Protein 4DS7 (pdb70)

Sequence (737 aa):
NLTEEQIAEFKEAFALFDKDNSGSISASELATVMRSLGLSPSEAEVADLMNEIDVDGNHAIEFSEFLALMSRQLKCNDSEQELLEAFKVFDKNGDGLISAAELKHVLTSIGEKLTDAEVDEMLREVSDGSGEINIKQFAALLSKLTEEQIAEFKEAFALFDKDNSGSISASELATVMRSLGLSPSEAEVADLMNEIDVDGNHAIEFSEFLALMSRQLKCNDSEQELLEAFKVFDKNGDGLISAAELKHVLTSIGEKLTDAEVDEMLREVSDGSGEINIKQFAALLSLTEEQIAEFKEAFALFDKDNSGSISASELATVMRSLGLSPSEAEVADLMNEIDVDGNHAIEFSEFLALMSRQLKCNDSEQELLEAFKVFDKNGDGLISAAELKHVLTSIGEKLTDAEVDEMLREVSDGSGEINIKQFAALLSKLTEEQIAEFKEAFALFDKDNSGSISASELATVMRSLGLSPSEAEVADLMNEIDVDGNHAIEFSEFLALMSRQLKCNDSEQELLEAFKVFDKNGDGLISAAELKHVLTSIGEKLTDAEVDEMLREVSDGSGEINIKQFAALLSKERRLSFKTVALLVLACVRMKRIAFYRRSDDNRLRILRDRISGRISWRLSFKTVALLVLACVRMKRIAFYRRSDDNRLRILRDRIELSFKTVALLVLACVRMKRIAFYRRSDDNRLRILRDRRLSFKTVALLVLACVRMKRIAFYRRSDDNRLRILRDRISGRISW

Foldseek 3Di:
DDDPVRLVVLVVVQVQLVVVPPQWHALVSVQVVCVVVVNDDDPVRSVVCLVVQPVVPPNTHHSVSSCVVCVVVVVCVVVVVVLVVVQCQLVVVPPQKHALVSVVVVCVVVPHDDPSVVSQVVQVVQDDPDRIAGSVSSVVVVVD/DDPVVLVVLVVVVCCLVPVPPQWHALVSVQVVCVVVVNHADPVNSQVCQVVQDPVPPRTHGSVSSCVVCVVVVVCVVVVVVLVVVVCQQVVVPPQKRALVSQCVVCVVVPHDDDSVRSQVVQCVQCVNDRIDGSVSSVVVVD/DDPVVLVVLVVVQCQLVVVPPQWHALVSVQVVCVVVVNRADPVRSVVCLVVQVVVPPRTHGSVSSCVVCVVVVVCVVVVVVLVVVVCQLVVVPPQKRALVSVVVVCVVVPHDDDPVVSQCVQVVQDDVVSIDGSVSSVVVVVD/DDPVVLVVLVVVQVVLVVVPPQWHALVSVCVVCVVVVNPDDSVRSVVCQVVQPPVPPRTHHSVSSCVVCVVPVVCVVVVVVLVVVVCQLVVVPPQWRALVSQCVVCVVVPHDDDSVVSQVVQCVQVVPDRIDGSVSSVVVVVD/DVPDDPVNVVVVVVVVVVVVVVVVVVVVVVVVVVVVVVVPDPDPPD/DDDPVNVVVVVVVVVVVVVVVVVVVVVVVVVVVVVVVVD/DDPVVVVVVVVVVVVVVVVVVVVVVVVVVVVVVVVD/DDDPVNVVVVVVVVVVVVVVVVVVVVVVVVVCVVVVVDDPDDPD

Radius of gyration: 31.67 Å; Cα contacts (8 Å, |Δi|>4): 832; chains: 8; bounding box: 67×88×112 Å

Secondary structure (P-SEA, 3-state):
cccaaaaaaaaaaaaaacccccccccaaaaaaaaaaacccccaaaaaaaaaaaaccccccccaaaaaaaaaaaaacaaaaaaaaaaaaaaaccccccccaaaaaaaaaaacccccaaaaaaaaaacccccccccaaaaaaaacc/ccaaaaaaaaaaaaaacccccccccaaaaaaaaaaacccccaaaaaaaaaaccccccccccaaaaaaacaaaaaaaaaaaaaaaaaaaaaccccccccaaaaaaaaaaacccccaaaaaaaaaacccccccccaaaaaaaac/ccaaaaaaaaaaaaaaaccccccccaaaaaaaaaaacccccaaaaaaaaaaccccccccccaaaaaaaaaaaaaaaaaaaaaaaaaaaaaccccccccaaaaaaaaaaacccccaaaaaaaaaacccccccccaaaaaaaaac/ccaaaaaaaaaaaaaacccccccccaaaaaaaaaaacccccaaaaaaaaaaccccccccccaaaaaaacaaaaaaaaaaaaaaaaaaaaaccccccccaaaaaaaaaaacccccaaaaaaaaaacccccccccaaaaaaaacc/cccccaaaaaaaaaaaaaaaaaaaaaaaaaaaaaaaaaaccccccc/cccaaaaaaaaaaaaaaaaaaaaaaaaaaaaaaaaaaac/ccaaaaaaaaaaaaaaaaaaaaaaaaaaaaaaaaac/cccaaaaaaaaaaaaaaaaaaaaaaaaaaaaaaaaacccccccc

Structure (mmCIF, N/CA/C/O backbone):
data_4DS7
#
_entry.id   4DS7
#
_cell.length_a   114.670
_cell.length_b   145.444
_cell.length_c   49.837
_cell.angle_alpha   90.000
_cell.angle_beta   90.000
_cell.angle_gamma   90.000
#
_symmetry.space_group_name_H-M   'P 21 21 2'
#
loop_
_entity.id
_entity.type
_entity.pdbx_description
1 polymer Calmodulin
2 polymer 'Spindle pole body component 110'
3 non-polymer 'STRONTIUM ION'
4 non-polymer GLYCEROL
5 non-polymer 'SULFATE ION'
6 water water
#
loop_
_atom_site.group_PDB
_atom_site.id
_atom_site.type_symbol
_atom_site.label_atom_id
_atom_site.label_alt_id
_atom_site.label_comp_id
_atom_site.label_asym_id
_atom_site.label_entity_id
_atom_site.label_seq_id
_atom_site.pdbx_PDB_ins_code
_atom_site.Cartn_x
_atom_site.Cartn_y
_atom_site.Cartn_z
_atom_site.occupancy
_atom_site.B_iso_or_equiv
_atom_site.auth_seq_id
_atom_site.auth_comp_id
_atom_site.auth_asym_id
_atom_site.auth_atom_id
_atom_site.pdbx_PDB_model_num
ATOM 1 N N . ASN A 1 4 ? 8.065 71.341 31.602 1.00 90.79 4 ASN A N 1
ATOM 2 C CA . ASN A 1 4 ? 7.390 70.168 30.967 1.00 89.47 4 ASN A CA 1
ATOM 3 C C . ASN A 1 4 ? 7.986 68.835 31.412 1.00 87.16 4 ASN A C 1
ATOM 4 O O . ASN A 1 4 ? 7.266 67.842 31.567 1.00 87.68 4 ASN A O 1
ATOM 9 N N . LEU A 1 5 ? 9.302 68.825 31.614 1.00 83.63 5 LEU A N 1
ATOM 10 C CA . LEU A 1 5 ? 10.043 67.593 31.861 1.00 79.56 5 LEU A CA 1
ATOM 11 C C . LEU A 1 5 ? 10.677 67.589 33.247 1.00 77.50 5 LEU A C 1
ATOM 12 O O . LEU A 1 5 ? 11.254 68.590 33.679 1.00 77.74 5 LEU A O 1
ATOM 17 N N . THR A 1 6 ? 10.561 66.459 33.938 1.00 75.00 6 THR A N 1
ATOM 18 C CA . THR A 1 6 ? 11.171 66.297 35.256 1.00 75.32 6 THR A CA 1
ATOM 19 C C . THR A 1 6 ? 12.688 66.083 35.169 1.00 72.13 6 THR A C 1
ATOM 20 O O . THR A 1 6 ? 13.226 65.783 34.099 1.00 68.84 6 THR A O 1
ATOM 24 N N . GLU A 1 7 ? 13.363 66.255 36.304 1.00 72.81 7 GLU A N 1
ATOM 25 C CA . GLU A 1 7 ? 14.792 65.982 36.431 1.00 72.51 7 GLU A CA 1
ATOM 26 C C . GLU A 1 7 ? 15.123 64.551 35.998 1.00 69.94 7 GLU A C 1
ATOM 27 O O . GLU A 1 7 ? 16.171 64.307 35.392 1.00 67.89 7 GLU A O 1
ATOM 33 N N . GLU A 1 8 ? 14.219 63.620 36.296 1.00 68.47 8 GLU A N 1
ATOM 34 C CA . GLU A 1 8 ? 14.404 62.220 35.925 1.00 66.28 8 GLU A CA 1
ATOM 35 C C . GLU A 1 8 ? 14.208 61.977 34.428 1.00 60.86 8 GLU A C 1
ATOM 36 O O . GLU A 1 8 ? 14.930 61.180 33.835 1.00 60.83 8 GLU A O 1
ATOM 42 N N . GLN A 1 9 ? 13.235 62.661 33.827 1.00 56.58 9 GLN A N 1
ATOM 43 C CA . GLN A 1 9 ? 12.996 62.568 32.392 1.00 52.49 9 GLN A CA 1
ATOM 44 C C . GLN A 1 9 ? 14.183 63.079 31.580 1.00 48.66 9 GLN A C 1
ATOM 45 O O . GLN A 1 9 ? 14.539 62.473 30.575 1.00 46.66 9 GLN A O 1
ATOM 51 N N . ILE A 1 10 ? 14.777 64.190 32.025 1.00 47.04 10 ILE A N 1
ATOM 52 C CA . ILE A 1 10 ? 15.961 64.769 31.390 1.00 44.99 10 ILE A CA 1
ATOM 53 C C . ILE A 1 10 ? 17.117 63.788 31.489 1.00 41.66 10 ILE A C 1
ATOM 54 O O . ILE A 1 10 ? 17.805 63.520 30.492 1.00 39.35 10 ILE A O 1
ATOM 59 N N . ALA A 1 11 ? 17.327 63.264 32.698 1.00 40.66 11 ALA A N 1
ATOM 60 C CA . ALA A 1 11 ? 18.395 62.299 32.958 1.00 42.19 11 ALA A CA 1
ATOM 61 C C . ALA A 1 11 ? 18.289 61.093 32.029 1.00 39.99 11 ALA A C 1
ATOM 62 O O . ALA A 1 11 ? 19.282 60.685 31.420 1.00 40.26 11 ALA A O 1
ATOM 64 N N . GLU A 1 12 ? 17.078 60.549 31.909 1.00 37.03 12 GLU A N 1
ATOM 65 C CA . GLU A 1 12 ? 16.842 59.376 31.080 1.00 37.81 12 GLU A CA 1
ATOM 66 C C . GLU A 1 12 ? 17.100 59.636 29.598 1.00 32.51 12 GLU A C 1
ATOM 67 O O . GLU A 1 12 ? 17.687 58.797 28.933 1.00 30.10 12 GLU A O 1
ATOM 73 N N . PHE A 1 13 ? 16.670 60.788 29.090 1.00 31.22 13 PHE A N 1
ATOM 74 C CA . PHE A 1 13 ? 16.985 61.156 27.706 1.00 31.35 13 PHE A CA 1
ATOM 75 C C . PHE A 1 13 ? 18.472 61.387 27.481 1.00 29.75 13 PHE A C 1
ATOM 76 O O . PHE A 1 13 ? 18.995 61.048 26.413 1.00 28.51 13 PHE A O 1
ATOM 84 N N . LYS A 1 14 ? 19.147 61.960 28.482 1.00 30.31 14 LYS A N 1
ATOM 85 C CA . LYS A 1 14 ? 20.605 62.180 28.422 1.00 32.57 14 LYS A CA 1
ATOM 86 C C . LYS A 1 14 ? 21.391 60.881 28.249 1.00 28.66 14 LYS A C 1
ATOM 87 O O . LYS A 1 14 ? 22.413 60.844 27.568 1.00 27.63 14 LYS A O 1
ATOM 93 N N . GLU A 1 15 ? 20.929 59.825 28.903 1.00 28.00 15 GLU A N 1
ATOM 94 C CA . GLU A 1 15 ? 21.569 58.528 28.792 1.00 27.73 15 GLU A CA 1
ATOM 95 C C . GLU A 1 15 ? 21.427 58.010 27.360 1.00 25.55 15 GLU A C 1
ATOM 96 O O . GLU A 1 15 ? 22.393 57.487 26.789 1.00 23.96 15 GLU A O 1
ATOM 102 N N . ALA A 1 16 ? 20.227 58.168 26.791 1.00 24.87 16 ALA A N 1
ATOM 103 C CA . ALA A 1 16 ? 19.953 57.735 25.407 1.00 25.60 16 ALA A CA 1
ATOM 104 C C . ALA A 1 16 ? 20.814 58.518 24.419 1.00 23.47 16 ALA A C 1
ATOM 105 O O . ALA A 1 16 ? 21.475 57.934 23.561 1.00 23.49 16 ALA A O 1
ATOM 107 N N . PHE A 1 17 ? 20.820 59.837 24.586 1.00 23.58 17 PHE A N 1
ATOM 108 C CA . PHE A 1 17 ? 21.652 60.755 23.800 1.00 23.53 17 PHE A CA 1
ATOM 109 C C . PHE A 1 17 ? 23.136 60.364 23.846 1.00 25.11 17 PHE A C 1
ATOM 110 O O . PHE A 1 17 ? 23.815 60.323 22.801 1.00 22.95 17 PHE A O 1
ATOM 118 N N . ALA A 1 18 ? 23.627 60.087 25.059 1.00 23.89 18 ALA A N 1
ATOM 119 C CA . ALA A 1 18 ? 25.006 59.638 25.263 1.00 24.86 18 ALA A CA 1
ATOM 120 C C . ALA A 1 18 ? 25.382 58.385 24.465 1.00 23.35 18 ALA A C 1
ATOM 121 O O . ALA A 1 18 ? 26.527 58.253 24.061 1.00 24.94 18 ALA A O 1
ATOM 123 N N . LEU A 1 19 ? 24.434 57.482 24.226 1.00 23.26 19 LEU A N 1
ATOM 124 C CA . LEU A 1 19 ? 24.700 56.290 23.389 1.00 24.69 19 LEU A CA 1
ATOM 125 C C . LEU A 1 19 ? 24.972 56.599 21.904 1.00 26.70 19 LEU A C 1
ATOM 126 O O . LEU A 1 19 ? 25.706 55.868 21.255 1.00 28.06 19 LEU A O 1
ATOM 131 N N . PHE A 1 20 ? 24.368 57.661 21.369 1.00 24.55 20 PHE A N 1
ATOM 132 C CA . PHE A 1 20 ? 24.681 58.117 20.003 1.00 25.32 20 PHE A CA 1
ATOM 133 C C . PHE A 1 20 ? 26.058 58.776 19.949 1.00 24.53 20 PHE A C 1
ATOM 134 O O . PHE A 1 20 ? 26.776 58.655 18.962 1.00 24.74 20 PHE A O 1
ATOM 142 N N . ASP A 1 21 ? 26.400 59.486 21.020 1.00 23.55 21 ASP A N 1
ATOM 143 C CA . ASP A 1 21 ? 27.604 60.321 21.099 1.00 27.61 21 ASP A CA 1
ATOM 144 C C . ASP A 1 21 ? 28.827 59.461 21.451 1.00 30.67 21 ASP A C 1
ATOM 145 O O . ASP A 1 21 ? 29.306 59.480 22.584 1.00 27.61 21 ASP A O 1
ATOM 150 N N . LYS A 1 22 ? 29.326 58.724 20.454 1.00 32.61 22 LYS A N 1
ATOM 151 C CA . LYS A 1 22 ? 30.412 57.742 20.627 1.00 34.42 22 LYS A CA 1
ATOM 152 C C . LYS A 1 22 ? 31.753 58.305 21.091 1.00 34.42 22 LYS A C 1
ATOM 153 O O . LYS A 1 22 ? 32.490 57.625 21.808 1.00 36.10 22 LYS A O 1
ATOM 159 N N . ASP A 1 23 ? 32.082 59.529 20.682 1.00 30.81 23 ASP A N 1
ATOM 160 C CA . ASP A 1 23 ? 33.330 60.139 21.130 1.00 28.92 23 ASP A CA 1
ATOM 161 C C . ASP A 1 23 ? 33.155 61.081 22.339 1.00 28.37 23 ASP A C 1
ATOM 162 O O . ASP A 1 23 ? 34.083 61.785 22.716 1.00 28.57 23 ASP A O 1
ATOM 167 N N . ASN A 1 24 ? 31.964 61.088 22.934 1.00 31.18 24 ASN A N 1
ATOM 168 C CA . ASN A 1 24 ? 31.675 61.920 24.117 1.00 33.04 24 ASN A CA 1
ATOM 169 C C . ASN A 1 24 ? 31.980 63.418 23.905 1.00 32.50 24 ASN A C 1
ATOM 170 O O . ASN A 1 24 ? 32.489 64.083 24.811 1.00 33.69 24 ASN A O 1
ATOM 175 N N . SER A 1 25 ? 31.674 63.946 22.717 1.00 27.40 25 SER A N 1
ATOM 176 C CA . SER A 1 25 ? 31.930 65.353 22.426 1.00 28.77 25 SER A CA 1
ATOM 177 C C . SER A 1 25 ? 30.785 66.268 22.888 1.00 30.41 25 SER A C 1
ATOM 178 O O . SER A 1 25 ? 30.935 67.487 22.878 1.00 33.12 25 SER A O 1
ATOM 181 N N . GLY A 1 26 ? 29.646 65.688 23.271 1.00 27.61 26 GLY A N 1
ATOM 182 C CA . GLY A 1 26 ? 28.488 66.488 23.692 1.00 29.02 26 GLY A CA 1
ATOM 183 C C . GLY A 1 26 ? 27.485 66.756 22.580 1.00 29.64 26 GLY A C 1
ATOM 184 O O . GLY A 1 26 ? 26.506 67.479 22.776 1.00 30.11 26 GLY A O 1
ATOM 185 N N . SER A 1 27 ? 27.717 66.169 21.410 1.00 26.62 27 SER A N 1
ATOM 186 C CA . SER A 1 27 ? 26.780 66.296 20.296 1.00 25.50 27 SER A CA 1
ATOM 187 C C . SER A 1 27 ? 26.783 65.033 19.416 1.00 22.24 27 SER A C 1
ATOM 188 O O . SER A 1 27 ? 27.667 64.189 19.547 1.00 21.70 27 SER A O 1
ATOM 191 N N . ILE A 1 28 ? 25.781 64.897 18.554 1.00 21.59 28 ILE A N 1
ATOM 192 C CA . ILE A 1 28 ? 25.689 63.758 17.639 1.00 20.40 28 ILE A CA 1
ATOM 193 C C . ILE A 1 28 ? 26.027 64.210 16.205 1.00 21.31 28 ILE A C 1
ATOM 194 O O . ILE A 1 28 ? 25.312 65.026 15.621 1.00 21.47 28 ILE A O 1
ATOM 199 N N . SER A 1 29 ? 27.113 63.676 15.651 1.00 19.51 29 SER A N 1
ATOM 200 C CA . SER A 1 29 ? 27.538 64.010 14.285 1.00 22.32 29 SER A CA 1
ATOM 201 C C . SER A 1 29 ? 26.738 63.191 13.267 1.00 19.24 29 SER A C 1
ATOM 202 O O . SER A 1 29 ? 26.032 62.249 13.636 1.00 18.10 29 SER A O 1
ATOM 205 N N . ALA A 1 30 ? 26.844 63.561 11.993 1.00 18.87 30 ALA A N 1
ATOM 206 C CA . ALA A 1 30 ? 26.163 62.825 10.924 1.00 20.84 30 ALA A CA 1
ATOM 207 C C . ALA A 1 30 ? 26.671 61.380 10.856 1.00 19.12 30 ALA A C 1
ATOM 208 O O . ALA A 1 30 ? 25.892 60.456 10.613 1.00 20.05 30 ALA A O 1
ATOM 210 N N . SER A 1 31 ? 27.969 61.184 11.086 1.00 19.04 31 SER A N 1
ATOM 211 C CA . SER A 1 31 ? 28.527 59.822 11.094 1.00 20.42 31 SER A CA 1
ATOM 212 C C . SER A 1 31 ? 28.035 58.991 12.273 1.00 20.64 31 SER A C 1
ATOM 213 O O . SER A 1 31 ? 27.762 57.803 12.119 1.00 21.33 31 SER A O 1
ATOM 216 N N . GLU A 1 32 ? 27.913 59.605 13.447 1.00 19.93 32 GLU A N 1
ATOM 217 C CA . GLU A 1 32 ? 27.312 58.908 14.601 1.00 20.47 32 GLU A CA 1
ATOM 218 C C . GLU A 1 32 ? 25.854 58.535 14.348 1.00 20.03 32 GLU A C 1
ATOM 219 O O . GLU A 1 32 ? 25.424 57.440 14.688 1.00 20.01 32 GLU A O 1
ATOM 225 N N . LEU A 1 33 ? 25.100 59.458 13.758 1.00 18.35 33 LEU A N 1
ATOM 226 C CA . LEU A 1 33 ? 23.690 59.213 13.461 1.00 19.57 33 LEU A CA 1
ATOM 227 C C . LEU A 1 33 ? 23.537 58.061 12.465 1.00 21.16 33 LEU A C 1
ATOM 228 O O . LEU A 1 33 ? 22.795 57.097 12.713 1.00 19.66 33 LEU A O 1
ATOM 233 N N . ALA A 1 34 ? 24.239 58.172 11.343 1.00 20.42 34 ALA A N 1
ATOM 234 C CA . ALA A 1 34 ? 24.184 57.149 10.295 1.00 20.95 34 ALA A CA 1
ATOM 235 C C . ALA A 1 34 ? 24.585 55.768 10.820 1.00 21.77 34 ALA A C 1
ATOM 236 O O . ALA A 1 34 ? 23.934 54.774 10.502 1.00 21.75 34 ALA A O 1
ATOM 238 N N . THR A 1 35 ? 25.655 55.710 11.614 1.00 20.69 35 THR A N 1
ATOM 239 C CA . THR A 1 35 ? 26.138 54.437 12.161 1.00 25.31 35 THR A CA 1
ATOM 240 C C . THR A 1 35 ? 25.106 53.711 13.039 1.00 21.90 35 THR A C 1
ATOM 241 O O . THR A 1 35 ? 24.844 52.520 12.840 1.00 20.64 35 THR A O 1
ATOM 245 N N . VAL A 1 36 ? 24.527 54.422 14.003 1.00 20.69 36 VAL A N 1
ATOM 246 C CA . VAL A 1 36 ? 23.527 53.813 14.881 1.00 22.64 36 VAL A CA 1
ATOM 247 C C . VAL A 1 36 ? 22.297 53.384 14.081 1.00 22.35 36 VAL A C 1
ATOM 248 O O . VAL A 1 36 ? 21.805 52.273 14.251 1.00 22.91 36 VAL A O 1
ATOM 252 N N . MET A 1 37 ? 21.787 54.263 13.216 1.00 19.68 37 MET A N 1
ATOM 253 C CA . MET A 1 37 ? 20.601 53.915 12.444 1.00 20.45 37 MET A CA 1
ATOM 254 C C . MET A 1 37 ? 20.835 52.674 11.566 1.00 23.73 37 MET A C 1
ATOM 255 O O . MET A 1 37 ? 19.984 51.780 11.504 1.00 23.92 37 MET A O 1
ATOM 260 N N . ARG A 1 38 ? 21.990 52.619 10.908 1.00 21.57 38 ARG A N 1
ATOM 261 C CA . ARG A 1 38 ? 22.336 51.465 10.084 1.00 25.77 38 ARG A CA 1
ATOM 262 C C . ARG A 1 38 ? 22.505 50.175 10.901 1.00 23.68 38 ARG A C 1
ATOM 263 O O . ARG A 1 38 ? 22.053 49.120 10.478 1.00 26.00 38 ARG A O 1
ATOM 271 N N . SER A 1 39 ? 23.131 50.264 12.071 1.00 22.88 39 SER A N 1
ATOM 272 C CA . SER A 1 39 ? 23.327 49.078 12.916 1.00 27.98 39 SER A CA 1
ATOM 273 C C . SER A 1 39 ? 21.993 48.486 13.423 1.00 29.40 39 SER A C 1
ATOM 274 O O . SER A 1 39 ? 21.922 47.316 13.803 1.00 30.83 39 SER A O 1
ATOM 277 N N . LEU A 1 40 ? 20.943 49.301 13.403 1.00 27.64 40 LEU A N 1
ATOM 278 C CA . LEU A 1 40 ? 19.609 48.865 13.780 1.00 27.95 40 LEU A CA 1
ATOM 279 C C . LEU A 1 40 ? 18.765 48.422 12.589 1.00 28.45 40 LEU A C 1
ATOM 280 O O . LEU A 1 40 ? 17.584 48.148 12.748 1.00 28.44 40 LEU A O 1
ATOM 285 N N . GLY A 1 41 ? 19.370 48.370 11.402 1.00 28.66 41 GLY A N 1
ATOM 286 C CA . GLY A 1 41 ? 18.683 47.896 10.201 1.00 30.77 41 GLY A CA 1
ATOM 287 C C . GLY A 1 41 ? 17.741 48.920 9.597 1.00 30.68 41 GLY A C 1
ATOM 288 O O . GLY A 1 41 ? 16.794 48.567 8.905 1.00 30.39 41 GLY A O 1
ATOM 289 N N . LEU A 1 42 ? 17.980 50.199 9.855 1.00 27.67 42 LEU A N 1
ATOM 290 C CA . LEU A 1 42 ? 17.060 51.203 9.327 1.00 30.23 42 LEU A CA 1
ATOM 291 C C . LEU A 1 42 ? 17.518 51.767 7.973 1.00 33.32 42 LEU A C 1
ATOM 292 O O . LEU A 1 42 ? 16.755 52.455 7.282 1.00 36.38 42 LEU A O 1
ATOM 297 N N . SER A 1 43 ? 18.754 51.441 7.598 1.00 34.16 43 SER A N 1
ATOM 298 C CA . SER A 1 43 ? 19.364 51.846 6.317 1.00 36.78 43 SER A CA 1
ATOM 299 C C . SER A 1 43 ? 18.938 53.232 5.805 1.00 35.14 43 SER A C 1
ATOM 300 O O . SER A 1 43 ? 18.259 53.336 4.793 1.00 36.94 43 SER A O 1
ATOM 303 N N . PRO A 1 44 ? 19.340 54.305 6.508 1.00 34.52 44 PRO A N 1
ATOM 304 C CA . PRO A 1 44 ? 19.040 55.617 5.952 1.00 35.43 44 PRO A CA 1
ATOM 305 C C . PRO A 1 44 ? 19.994 55.902 4.793 1.00 30.70 44 PRO A C 1
ATOM 306 O O . PRO A 1 44 ? 21.158 55.521 4.866 1.00 29.16 44 PRO A O 1
ATOM 310 N N . SER A 1 45 ? 19.501 56.522 3.725 1.00 28.65 45 SER A N 1
ATOM 311 C CA . SER A 1 45 ? 20.376 56.972 2.640 1.00 30.05 45 SER A CA 1
ATOM 312 C C . SER A 1 45 ? 21.186 58.188 3.108 1.00 27.84 45 SER A C 1
ATOM 313 O O . SER A 1 45 ? 20.880 58.780 4.143 1.00 25.19 45 SER A O 1
ATOM 316 N N . GLU A 1 46 ? 22.215 58.564 2.352 1.00 27.55 46 GLU A N 1
ATOM 317 C CA . GLU A 1 46 ? 22.944 59.794 2.664 1.00 27.33 46 GLU A CA 1
ATOM 318 C C . GLU A 1 46 ? 22.044 61.041 2.640 1.00 24.93 46 GLU A C 1
ATOM 319 O O . GLU A 1 46 ? 22.158 61.892 3.518 1.00 22.57 46 GLU A O 1
ATOM 325 N N . ALA A 1 47 ? 21.160 61.147 1.646 1.00 24.46 47 ALA A N 1
ATOM 326 C CA . ALA A 1 47 ? 20.267 62.302 1.539 1.00 28.90 47 ALA A CA 1
ATOM 327 C C . ALA A 1 47 ? 19.361 62.419 2.770 1.00 27.09 47 ALA A C 1
ATOM 328 O O . ALA A 1 47 ? 19.132 63.516 3.276 1.00 26.63 47 ALA A O 1
ATOM 330 N N . GLU A 1 48 ? 18.885 61.277 3.255 1.00 26.07 48 GLU A N 1
ATOM 331 C CA . GLU A 1 48 ? 18.083 61.199 4.475 1.00 27.37 48 GLU A CA 1
ATOM 332 C C . GLU A 1 48 ? 18.862 61.677 5.715 1.00 26.63 48 GLU A C 1
ATOM 333 O O . GLU A 1 48 ? 18.358 62.479 6.492 1.00 26.20 48 GLU A O 1
ATOM 339 N N . VAL A 1 49 ? 20.095 61.200 5.881 1.00 24.52 49 VAL A N 1
ATOM 340 C CA . VAL A 1 49 ? 20.956 61.672 6.969 1.00 23.67 49 VAL A CA 1
ATOM 341 C C . VAL A 1 49 ? 21.231 63.177 6.852 1.00 22.23 49 VAL A C 1
ATOM 342 O O . VAL A 1 49 ? 21.073 63.910 7.821 1.00 21.98 49 VAL A O 1
ATOM 346 N N . ALA A 1 50 ? 21.625 63.633 5.666 1.00 21.33 50 ALA A N 1
ATOM 347 C CA . ALA A 1 50 ? 21.850 65.059 5.430 1.00 23.90 50 ALA A CA 1
ATOM 348 C C . ALA A 1 50 ? 20.609 65.882 5.798 1.00 25.82 50 ALA A C 1
ATOM 349 O O . ALA A 1 50 ? 20.711 66.924 6.449 1.00 27.11 50 ALA A O 1
ATOM 351 N N . ASP A 1 51 ? 19.436 65.397 5.415 1.00 26.34 51 ASP A N 1
ATOM 352 C CA . ASP A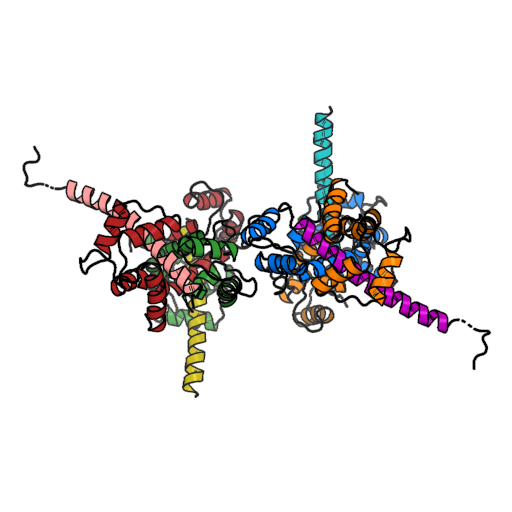 1 51 ? 18.203 66.110 5.736 1.00 28.26 51 ASP A CA 1
ATOM 353 C C . ASP A 1 51 ? 17.929 66.161 7.245 1.00 26.83 51 ASP A C 1
ATOM 354 O O . ASP A 1 51 ? 17.560 67.215 7.779 1.00 26.05 51 ASP A O 1
ATOM 359 N N . LEU A 1 52 ? 18.112 65.028 7.922 1.00 23.78 52 LEU A N 1
ATOM 360 C CA . LEU A 1 52 ? 17.939 64.965 9.378 1.00 24.75 52 LEU A CA 1
ATOM 361 C C . LEU A 1 52 ? 18.840 65.940 10.123 1.00 24.20 52 LEU A C 1
ATOM 362 O O . LEU A 1 52 ? 18.379 66.623 11.042 1.00 22.66 52 LEU A O 1
ATOM 367 N N . MET A 1 53 ? 20.117 65.999 9.740 1.00 25.06 53 MET A N 1
ATOM 368 C CA . MET A 1 53 ? 21.063 66.943 10.364 1.00 27.00 53 MET A CA 1
ATOM 369 C C . MET A 1 53 ? 20.619 68.397 10.181 1.00 28.17 53 MET A C 1
ATOM 370 O O . MET A 1 53 ? 20.716 69.200 11.107 1.00 28.38 53 MET A O 1
ATOM 375 N N . ASN A 1 54 ? 20.140 68.724 8.985 1.00 30.27 54 ASN A N 1
ATOM 376 C CA . ASN A 1 54 ? 19.600 70.053 8.695 1.00 34.48 54 ASN A CA 1
ATOM 377 C C . ASN A 1 54 ? 18.360 70.400 9.532 1.00 32.96 54 ASN A C 1
ATOM 378 O O . ASN A 1 54 ? 18.274 71.477 10.112 1.00 34.33 54 ASN A O 1
ATOM 383 N N . GLU A 1 55 ? 17.422 69.467 9.601 1.00 32.62 55 GLU A N 1
ATOM 384 C CA . GLU A 1 55 ? 16.164 69.653 10.319 1.00 35.23 55 GLU A CA 1
ATOM 385 C C . GLU A 1 55 ? 16.305 69.641 11.849 1.00 34.91 55 GLU A C 1
ATOM 386 O O . GLU A 1 55 ? 15.670 70.437 12.537 1.00 36.40 55 GLU A O 1
ATOM 392 N N . ILE A 1 56 ? 17.131 68.743 12.377 1.00 29.63 56 ILE A N 1
ATOM 393 C CA . ILE A 1 56 ? 17.240 68.595 13.820 1.00 29.18 56 ILE A CA 1
ATOM 394 C C . ILE A 1 56 ? 18.242 69.582 14.410 1.00 29.45 56 ILE A C 1
ATOM 395 O O . ILE A 1 56 ? 17.958 70.202 15.438 1.00 26.95 56 ILE A O 1
ATOM 400 N N . ASP A 1 57 ? 19.401 69.744 13.769 1.00 26.93 57 ASP A N 1
ATOM 401 C CA . ASP A 1 57 ? 20.368 70.698 14.282 1.00 30.00 57 ASP A CA 1
ATOM 402 C C . ASP A 1 57 ? 20.128 72.080 13.695 1.00 31.09 57 ASP A C 1
ATOM 403 O O . ASP A 1 57 ? 20.857 72.530 12.812 1.00 30.40 57 ASP A O 1
ATOM 408 N N . VAL A 1 58 ? 19.098 72.759 14.200 1.00 31.15 58 VAL A N 1
ATOM 409 C CA . VAL A 1 58 ? 18.816 74.118 13.746 1.00 33.40 58 VAL A CA 1
ATOM 410 C C . VAL A 1 58 ? 19.912 75.085 14.153 1.00 33.22 58 VAL A C 1
ATOM 411 O O . VAL A 1 58 ? 19.959 76.185 13.628 1.00 34.36 58 VAL A O 1
ATOM 415 N N . ASP A 1 59 ? 20.790 74.677 15.079 1.00 33.41 59 ASP A N 1
ATOM 416 C CA . ASP A 1 59 ? 21.960 75.500 15.446 1.00 35.58 59 ASP A CA 1
ATOM 417 C C . ASP A 1 59 ? 22.886 75.699 14.244 1.00 36.51 59 ASP A C 1
ATOM 418 O O . ASP A 1 59 ? 23.647 76.665 14.196 1.00 35.34 59 ASP A O 1
ATOM 423 N N . GLY A 1 60 ? 22.825 74.771 13.287 1.00 37.21 60 GLY A N 1
ATOM 424 C CA . GLY A 1 60 ? 23.557 74.897 12.021 1.00 38.16 60 GLY A CA 1
ATOM 425 C C . GLY A 1 60 ? 24.979 74.368 12.023 1.00 40.05 60 GLY A C 1
ATOM 426 O O . GLY A 1 60 ? 25.753 74.656 11.106 1.00 41.17 60 GLY A O 1
ATOM 427 N N . ASN A 1 61 ? 25.328 73.589 13.043 1.00 40.12 61 ASN A N 1
ATOM 428 C CA . ASN A 1 61 ? 26.685 73.048 13.176 1.00 40.63 61 ASN A CA 1
ATOM 429 C C . ASN A 1 61 ? 26.865 71.620 12.675 1.00 38.18 61 ASN A C 1
ATOM 430 O O . ASN A 1 61 ? 27.914 71.025 12.901 1.00 41.22 61 ASN A O 1
ATOM 435 N N . HIS A 1 62 ? 25.851 71.063 12.019 1.00 39.01 62 HIS A N 1
ATOM 436 C CA . HIS A 1 62 ? 25.857 69.634 11.655 1.00 41.63 62 HIS A CA 1
ATOM 437 C C . HIS A 1 62 ? 26.249 68.744 12.847 1.00 40.17 62 HIS A C 1
ATOM 438 O O . HIS A 1 62 ? 27.023 67.780 12.709 1.00 38.85 62 HIS A O 1
ATOM 445 N N . ALA A 1 63 ? 25.710 69.086 14.014 1.00 36.92 63 ALA A N 1
ATOM 446 C CA . ALA A 1 63 ? 25.921 68.314 15.225 1.00 34.54 63 ALA A CA 1
ATOM 447 C C . ALA A 1 63 ? 24.722 68.505 16.147 1.00 30.62 63 ALA A C 1
ATOM 448 O O . ALA A 1 63 ? 24.487 69.598 16.656 1.00 30.41 63 ALA A O 1
ATOM 450 N N . ILE A 1 64 ? 23.961 67.436 16.350 1.00 28.24 64 ILE A N 1
ATOM 451 C CA . ILE A 1 64 ? 22.757 67.500 17.176 1.00 26.43 64 ILE A CA 1
ATOM 452 C C . ILE A 1 64 ? 23.143 67.648 18.632 1.00 24.56 64 ILE A C 1
ATOM 453 O O . ILE A 1 64 ? 23.826 66.780 19.187 1.00 23.57 64 ILE A O 1
ATOM 458 N N . GLU A 1 65 ? 22.722 68.760 19.236 1.00 24.13 65 GLU A N 1
ATOM 459 C CA . GLU A 1 65 ? 22.924 68.999 20.661 1.00 25.22 65 GLU A CA 1
ATOM 460 C C . GLU A 1 65 ? 21.818 68.346 21.497 1.00 21.87 65 GLU A C 1
ATOM 461 O O . GLU A 1 65 ? 20.766 67.980 20.977 1.00 20.93 65 GLU A O 1
ATOM 467 N N . PHE A 1 66 ? 22.049 68.227 22.801 1.00 23.38 66 PHE A N 1
ATOM 468 C CA . PHE A 1 66 ? 21.067 67.601 23.695 1.00 26.43 66 PHE A CA 1
ATOM 469 C C . PHE A 1 66 ? 19.684 68.268 23.697 1.00 26.22 66 PHE A C 1
ATOM 470 O O . PHE A 1 66 ? 18.661 67.575 23.660 1.00 24.16 66 PHE A O 1
ATOM 478 N N . SER A 1 67 ? 19.647 69.598 23.712 1.00 25.35 67 SER A N 1
ATOM 479 C CA . SER A 1 67 ? 18.356 70.323 23.662 1.00 26.48 67 SER A CA 1
ATOM 480 C C . SER A 1 67 ? 17.527 69.995 22.409 1.00 25.47 67 SER A C 1
ATOM 481 O O . SER A 1 67 ? 16.295 69.923 22.476 1.00 25.98 67 SER A O 1
ATOM 484 N N . GLU A 1 68 ? 18.209 69.789 21.283 1.00 22.86 68 GLU A N 1
ATOM 485 C CA . GLU A 1 68 ? 17.555 69.444 20.005 1.00 23.65 68 GLU A CA 1
ATOM 486 C C . GLU A 1 68 ? 17.079 67.986 20.004 1.00 24.29 68 GLU A C 1
ATOM 487 O O . GLU A 1 68 ? 16.009 67.675 19.482 1.00 26.25 68 GLU A O 1
ATOM 493 N N . PHE A 1 69 ? 17.879 67.102 20.600 1.00 23.25 69 PHE A N 1
ATOM 494 C CA . PHE A 1 69 ? 17.474 65.724 20.838 1.00 21.23 69 PHE A CA 1
ATOM 495 C C . PHE A 1 69 ? 16.196 65.657 21.703 1.00 25.11 69 PHE A C 1
ATOM 496 O O . PHE A 1 69 ? 15.279 64.895 21.405 1.00 26.21 69 PHE A O 1
ATOM 504 N N . LEU A 1 70 ? 16.143 66.456 22.764 1.00 24.71 70 LEU A N 1
ATOM 505 C CA . LEU A 1 70 ? 14.938 66.562 23.580 1.00 29.08 70 LEU A CA 1
ATOM 506 C C . LEU A 1 70 ? 13.711 67.041 22.790 1.00 29.27 70 LEU A C 1
ATOM 507 O O . LEU A 1 70 ? 12.635 66.478 22.936 1.00 29.23 70 LEU A O 1
ATOM 512 N N . ALA A 1 71 ? 13.879 68.074 21.962 1.00 27.20 71 ALA A N 1
ATOM 513 C CA . ALA A 1 71 ? 12.782 68.585 21.143 1.00 29.77 71 ALA A CA 1
ATOM 514 C C . ALA A 1 71 ? 12.281 67.542 20.128 1.00 30.92 71 ALA A C 1
ATOM 515 O O . ALA A 1 71 ? 11.081 67.456 19.862 1.00 33.86 71 ALA A O 1
ATOM 517 N N . LEU A 1 72 ? 13.208 66.757 19.585 1.00 28.40 72 LEU A N 1
ATOM 518 C CA . LEU A 1 72 ? 12.901 65.601 18.738 1.00 27.22 72 LEU A CA 1
ATOM 519 C C . LEU A 1 72 ? 12.001 64.572 19.430 1.00 27.66 72 LEU A C 1
ATOM 520 O O . LEU A 1 72 ? 11.066 64.055 18.821 1.00 26.89 72 LEU A O 1
ATOM 525 N N . MET A 1 73 ? 12.285 64.294 20.700 1.00 28.35 73 MET A N 1
ATOM 526 C CA . MET A 1 73 ? 11.616 63.221 21.435 1.00 29.03 73 MET A CA 1
ATOM 527 C C . MET A 1 73 ? 10.414 63.678 22.274 1.00 34.36 73 MET A C 1
ATOM 528 O O . MET A 1 73 ? 9.723 62.846 22.875 1.00 35.83 73 MET A O 1
ATOM 533 N N . SER A 1 74 ? 10.162 64.986 22.309 1.00 34.51 74 SER A N 1
ATOM 534 C CA . SER A 1 74 ? 9.148 65.551 23.199 1.00 36.31 74 SER A CA 1
ATOM 535 C C . SER A 1 74 ? 7.730 65.133 22.841 1.00 35.79 74 SER A C 1
ATOM 536 O O . SER A 1 74 ? 6.892 64.959 23.729 1.00 37.85 74 SER A O 1
ATOM 539 N N . ARG A 1 75 ? 7.464 64.995 21.545 1.00 32.59 75 ARG A N 1
ATOM 540 C CA . ARG A 1 75 ? 6.165 64.539 21.070 1.00 34.01 75 ARG A CA 1
ATOM 541 C C . ARG A 1 75 ? 5.847 63.146 21.621 1.00 33.98 75 ARG A C 1
ATOM 542 O O . ARG A 1 75 ? 4.706 62.875 21.997 1.00 35.33 75 ARG A O 1
ATOM 550 N N . GLN A 1 76 ? 6.858 62.281 21.704 1.00 33.13 76 GLN A N 1
ATOM 551 C CA . GLN A 1 76 ? 6.665 60.940 22.259 1.00 33.38 76 GLN A CA 1
ATOM 552 C C . GLN A 1 76 ? 6.193 60.959 23.705 1.00 35.50 76 GLN A C 1
ATOM 553 O O . GLN A 1 76 ? 5.404 60.105 24.106 1.00 34.42 76 GLN A O 1
ATOM 559 N N . LEU A 1 77 ? 6.678 61.935 24.478 1.00 38.07 77 LEU A N 1
ATOM 560 C CA . LEU A 1 77 ? 6.228 62.138 25.858 1.00 39.01 77 LEU A CA 1
ATOM 561 C C . LEU A 1 77 ? 4.801 62.648 25.916 1.00 37.72 77 LEU A C 1
ATOM 562 O O . LEU A 1 77 ? 4.015 62.211 26.758 1.00 39.25 77 LEU A O 1
ATOM 567 N N . LYS A 1 78 ? 4.471 63.575 25.015 1.00 35.55 78 LYS A N 1
ATOM 568 C CA . LYS A 1 78 ? 3.126 64.159 24.939 1.00 34.97 78 LYS A CA 1
ATOM 569 C C . LYS A 1 78 ? 2.109 63.069 24.568 1.00 33.07 78 LYS A C 1
ATOM 570 O O . LYS A 1 78 ? 0.941 63.119 24.951 1.00 33.55 78 LYS A O 1
ATOM 575 N N . CYS A 1 79 ? 2.590 62.077 23.832 1.00 30.82 79 CYS A N 1
ATOM 576 C CA . CYS A 1 79 ? 1.738 61.059 23.260 1.00 30.25 79 CYS A CA 1
ATOM 577 C C . CYS A 1 79 ? 1.684 59.755 24.046 1.00 28.65 79 CYS A C 1
ATOM 578 O O . CYS A 1 79 ? 0.979 58.840 23.629 1.00 29.82 79 CYS A O 1
ATOM 581 N N . ASN A 1 80 ? 2.397 59.665 25.173 1.00 32.31 80 ASN A N 1
ATOM 582 C CA . ASN A 1 80 ? 2.432 58.399 25.928 1.00 33.79 80 ASN A CA 1
ATOM 583 C C . ASN A 1 80 ? 1.054 57.916 26.408 1.00 33.11 80 ASN A C 1
ATOM 584 O O . ASN A 1 80 ? 0.742 56.738 26.278 1.00 33.29 80 ASN A O 1
ATOM 589 N N . ASP A 1 81 ? 0.237 58.819 26.953 1.00 30.92 81 ASP A N 1
ATOM 590 C CA . ASP A 1 81 ? -1.135 58.448 27.331 1.00 32.58 81 ASP A CA 1
ATOM 591 C C . ASP A 1 81 ? -1.938 57.878 26.156 1.00 29.15 81 ASP A C 1
ATOM 592 O O . ASP A 1 81 ? -2.577 56.834 26.298 1.00 29.79 81 ASP A O 1
ATOM 597 N N . SER A 1 82 ? -1.882 58.543 25.000 1.00 25.24 82 SER A N 1
ATOM 598 C CA . SER A 1 82 ? -2.575 58.058 23.797 1.00 25.88 82 SER A CA 1
ATOM 599 C C . SER A 1 82 ? -2.126 56.669 23.344 1.00 24.30 82 SER A C 1
ATOM 600 O O . SER A 1 82 ? -2.946 55.849 22.922 1.00 22.01 82 SER A O 1
ATOM 603 N N . GLU A 1 83 ? -0.825 56.410 23.422 1.00 25.55 83 GLU A N 1
ATOM 604 C CA . GLU A 1 83 ? -0.295 55.093 23.090 1.00 27.05 83 GLU A CA 1
ATOM 605 C C . GLU A 1 83 ? -0.830 54.004 24.022 1.00 25.42 83 GLU A C 1
ATOM 606 O O . GLU A 1 83 ? -1.191 52.929 23.571 1.00 26.12 83 GLU A O 1
ATOM 612 N N . GLN A 1 84 ? -0.889 54.290 25.317 1.00 26.23 84 GLN A N 1
ATOM 613 C CA . GLN A 1 84 ? -1.410 53.314 26.280 1.00 28.83 84 GLN A CA 1
ATOM 614 C C . GLN A 1 84 ? -2.905 53.061 26.072 1.00 24.04 84 GLN A C 1
ATOM 615 O O . GLN A 1 84 ? -3.356 51.928 26.198 1.00 23.99 84 GLN A O 1
ATOM 621 N N . GLU A 1 85 ? -3.650 54.114 25.730 1.00 21.70 85 GLU A N 1
ATOM 622 C CA . GLU A 1 85 ? -5.076 54.008 25.401 1.00 24.61 85 GLU A CA 1
ATOM 623 C C . GLU A 1 85 ? -5.313 53.170 24.157 1.00 23.33 85 GLU A C 1
ATOM 624 O O . GLU A 1 85 ? -6.235 52.362 24.122 1.00 21.30 85 GLU A O 1
ATOM 630 N N . LEU A 1 86 ? -4.500 53.404 23.126 1.00 22.28 86 LEU A N 1
ATOM 631 C CA . LEU A 1 86 ? -4.576 52.636 21.887 1.00 22.14 86 LEU A CA 1
ATOM 632 C C . LEU A 1 86 ? -4.418 51.142 22.177 1.00 21.71 86 LEU A C 1
ATOM 633 O O . LEU A 1 86 ? -5.201 50.325 21.703 1.00 23.73 86 LEU A O 1
ATOM 638 N N . LEU A 1 87 ? -3.406 50.798 22.966 1.00 22.76 87 LEU A N 1
ATOM 639 C CA . LEU A 1 87 ? -3.165 49.397 23.340 1.00 27.79 87 LEU A CA 1
ATOM 640 C C . LEU A 1 87 ? -4.301 48.801 24.181 1.00 26.23 87 LEU A C 1
ATOM 641 O O . LEU A 1 87 ? -4.697 47.666 23.962 1.00 28.64 87 LEU A O 1
ATOM 646 N N . GLU A 1 88 ? -4.824 49.575 25.128 1.00 26.71 88 GLU A N 1
ATOM 647 C CA . GLU A 1 88 ? -5.982 49.145 25.917 1.00 27.47 88 GLU A CA 1
ATOM 648 C C . GLU A 1 88 ? -7.234 48.951 25.044 1.00 24.85 88 GLU A C 1
ATOM 649 O O . GLU A 1 88 ? -7.954 47.969 25.208 1.00 25.50 88 GLU A O 1
ATOM 655 N N . ALA A 1 89 ? -7.487 49.879 24.122 1.00 21.40 89 ALA A N 1
ATOM 656 C CA . ALA A 1 89 ? -8.622 49.749 23.205 1.00 21.42 89 ALA A CA 1
ATOM 657 C C . ALA A 1 89 ? -8.482 48.501 22.344 1.00 21.48 89 ALA A C 1
ATOM 658 O O . ALA A 1 89 ? -9.464 47.762 22.124 1.00 21.47 89 ALA A O 1
ATOM 660 N N . PHE A 1 90 ? -7.263 48.248 21.866 1.00 19.51 90 PHE A N 1
ATOM 661 C CA . PHE A 1 90 ? -7.005 47.057 21.050 1.00 20.40 90 PHE A CA 1
ATOM 662 C C . PHE A 1 90 ? -7.297 45.781 21.867 1.00 23.56 90 PHE A C 1
ATOM 663 O O . PHE A 1 90 ? -7.910 44.833 21.365 1.00 23.51 90 PHE A O 1
ATOM 671 N N . LYS A 1 91 ? -6.850 45.778 23.124 1.00 24.95 91 LYS A N 1
ATOM 672 C CA . LYS A 1 91 ? -7.130 44.696 24.075 1.00 28.35 91 LYS A CA 1
ATOM 673 C C . LYS A 1 91 ? -8.624 44.402 24.327 1.00 26.90 91 LYS A C 1
ATOM 674 O O . LYS A 1 91 ? -8.989 43.262 24.566 1.00 27.09 91 LYS A O 1
ATOM 680 N N . VAL A 1 92 ? -9.473 45.427 24.288 1.00 27.05 92 VAL A N 1
ATOM 681 C CA . VAL A 1 92 ? -10.924 45.222 24.353 1.00 26.21 92 VAL A CA 1
ATOM 682 C C . VAL A 1 92 ? -11.412 44.263 23.254 1.00 26.92 92 VAL A C 1
ATOM 683 O O . VAL A 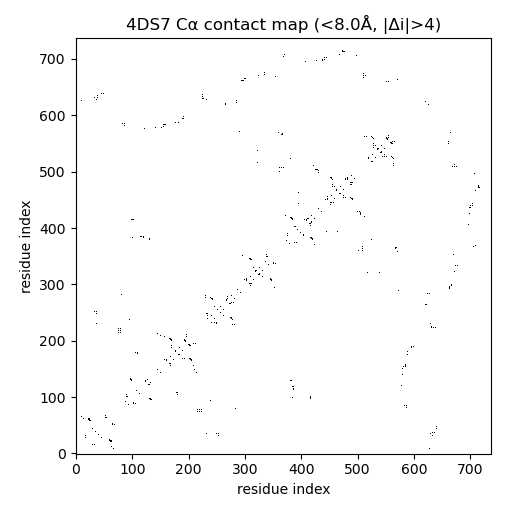1 92 ? -12.178 43.339 23.535 1.00 26.82 92 VAL A O 1
ATOM 687 N N . PHE A 1 93 ? -10.957 44.472 22.016 1.00 24.01 93 PHE A N 1
ATOM 688 C CA . PHE A 1 93 ? -11.260 43.548 20.922 1.00 23.31 93 PHE A CA 1
ATOM 689 C C . PHE A 1 93 ? -10.540 42.197 21.107 1.00 25.47 93 PHE A C 1
ATOM 690 O O . PHE A 1 93 ? -11.175 41.147 21.091 1.00 26.54 93 PHE A O 1
ATOM 698 N N . ASP A 1 94 ? -9.218 42.253 21.300 1.00 26.05 94 ASP A N 1
ATOM 699 C CA . ASP A 1 94 ? -8.330 41.087 21.372 1.00 28.91 94 ASP A CA 1
ATOM 700 C C . ASP A 1 94 ? -8.440 40.312 22.698 1.00 31.21 94 ASP A C 1
ATOM 701 O O . ASP A 1 94 ? -7.520 40.340 23.515 1.00 29.75 94 ASP A O 1
ATOM 706 N N . LYS A 1 95 ? -9.547 39.592 22.879 1.00 35.21 95 LYS A N 1
ATOM 707 C CA . LYS A 1 95 ? -9.840 38.900 24.149 1.00 39.63 95 LYS A CA 1
ATOM 708 C C . LYS A 1 95 ? -8.858 37.792 24.529 1.00 40.23 95 LYS A C 1
ATOM 709 O O . LYS A 1 95 ? -8.547 37.623 25.705 1.00 41.57 95 LYS A O 1
ATOM 712 N N . ASN A 1 96 ? -8.371 37.039 23.546 1.00 38.76 96 ASN A N 1
ATOM 713 C CA . ASN A 1 96 ? -7.446 35.946 23.838 1.00 43.59 96 AS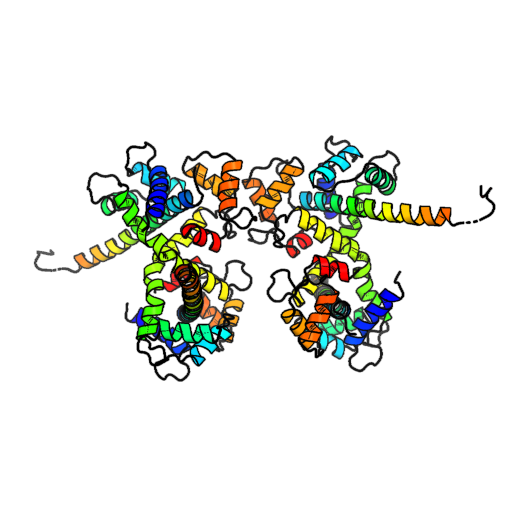N A CA 1
ATOM 714 C C . ASN A 1 96 ? -5.992 36.424 23.969 1.00 46.65 96 ASN A C 1
ATOM 715 O O . ASN A 1 96 ? -5.119 35.673 24.380 1.00 49.22 96 ASN A O 1
ATOM 720 N N . GLY A 1 97 ? -5.747 37.682 23.610 1.00 45.59 97 GLY A N 1
ATOM 721 C CA . GLY A 1 97 ? -4.450 38.315 23.834 1.00 45.49 97 GLY A CA 1
ATOM 722 C C . GLY A 1 97 ? -3.321 37.818 22.951 1.00 44.70 97 GLY A C 1
ATOM 723 O O . GLY A 1 97 ? -2.169 37.833 23.367 1.00 46.88 97 GLY A O 1
ATOM 724 N N . ASP A 1 98 ? -3.643 37.390 21.732 1.00 42.44 98 ASP A N 1
ATOM 725 C CA . ASP A 1 98 ? -2.616 36.951 20.779 1.00 41.39 98 ASP A CA 1
ATOM 726 C C . ASP A 1 98 ? -2.114 38.073 19.849 1.00 39.59 98 ASP A C 1
ATOM 727 O O . ASP A 1 98 ? -1.393 37.807 18.891 1.00 43.33 98 ASP A O 1
ATOM 732 N N . GLY A 1 99 ? -2.501 39.318 20.128 1.00 35.09 99 GLY A N 1
ATOM 733 C CA . GLY A 1 99 ? -2.090 40.460 19.302 1.00 32.02 99 GLY A CA 1
ATOM 734 C C . GLY A 1 99 ? -2.789 40.577 17.948 1.00 30.48 99 GLY A C 1
ATOM 735 O O . GLY A 1 99 ? -2.342 41.324 17.082 1.00 33.44 99 GLY A O 1
ATOM 736 N N . LEU A 1 100 ? -3.892 39.859 17.766 1.00 28.73 100 LEU A N 1
ATOM 737 C CA . LEU A 1 100 ? -4.686 39.924 16.524 1.00 27.92 100 LEU A CA 1
ATOM 738 C C . LEU A 1 100 ? -6.172 40.070 16.836 1.00 28.34 100 LEU A C 1
ATOM 739 O O . LEU A 1 100 ? -6.645 39.494 17.807 1.00 30.55 100 LEU A O 1
ATOM 744 N N . ILE A 1 101 ? -6.917 40.815 16.020 1.00 27.83 101 ILE A N 1
ATOM 745 C CA . ILE A 1 101 ? -8.372 40.839 16.155 1.00 25.04 101 ILE A CA 1
ATOM 746 C C . ILE A 1 101 ? -9.030 40.022 15.046 1.00 27.33 101 ILE A C 1
ATOM 747 O O . ILE A 1 101 ? -8.864 40.330 13.860 1.00 25.93 101 ILE A O 1
ATOM 752 N N . SER A 1 102 ? -9.795 39.001 15.437 1.00 27.91 102 SER A N 1
ATOM 753 C CA . SER A 1 102 ? -10.528 38.174 14.471 1.00 29.57 102 SER A CA 1
ATOM 754 C C . SER A 1 102 ? -11.969 38.651 14.335 1.00 29.09 102 SER A C 1
ATOM 755 O O . SER A 1 102 ? -12.419 39.522 15.092 1.00 26.90 102 SER A O 1
ATOM 758 N N . ALA A 1 103 ? -12.688 38.081 13.367 1.00 29.95 103 ALA A N 1
ATOM 759 C CA . ALA A 1 103 ? -14.108 38.389 13.168 1.00 28.97 103 ALA A CA 1
ATOM 760 C C . ALA A 1 103 ? -14.950 37.956 14.379 1.00 27.20 103 ALA A C 1
ATOM 761 O O . ALA A 1 103 ? -15.871 38.660 14.783 1.00 28.42 103 ALA A O 1
ATOM 763 N N . ALA A 1 104 ? -14.616 36.810 14.964 1.00 28.31 104 ALA A N 1
ATOM 764 C CA . ALA A 1 104 ? -15.283 36.337 16.189 1.00 32.01 104 ALA A CA 1
ATOM 765 C C . ALA A 1 104 ? -15.123 37.326 17.364 1.00 29.74 104 ALA A C 1
ATOM 766 O O . ALA A 1 104 ? -16.048 37.540 18.149 1.00 28.68 104 ALA A O 1
ATOM 768 N N . GLU A 1 105 ? -13.952 37.937 17.477 1.00 29.92 105 GLU A N 1
ATOM 769 C CA . GLU A 1 105 ? -13.728 38.937 18.531 1.00 28.57 105 GLU A CA 1
ATOM 770 C C . GLU A 1 105 ? -14.426 40.264 18.221 1.00 27.11 105 GLU A C 1
ATOM 771 O O . GLU A 1 105 ? -14.987 40.913 19.113 1.00 26.71 105 GLU A O 1
ATOM 777 N N . LEU A 1 106 ? -14.388 40.667 16.956 1.00 25.00 106 LEU A N 1
ATOM 778 C CA . LEU A 1 106 ? -15.145 41.832 16.523 1.00 24.30 106 LEU A CA 1
ATOM 779 C C . LEU A 1 106 ? -16.655 41.664 16.791 1.00 25.02 106 LEU A C 1
ATOM 780 O O . LEU A 1 106 ? -17.299 42.576 17.310 1.00 23.80 106 LEU A O 1
ATOM 785 N N . LYS A 1 107 ? -17.201 40.500 16.436 1.00 27.80 107 LYS A N 1
ATOM 786 C CA . LYS A 1 107 ? -18.610 40.153 16.711 1.00 27.98 107 LYS A CA 1
ATOM 787 C C . LYS A 1 107 ? -18.968 40.326 18.195 1.00 29.03 107 LYS A C 1
ATOM 788 O O . LYS A 1 107 ? -20.039 40.838 18.522 1.00 29.75 107 LYS A O 1
ATOM 794 N N . HIS A 1 108 ? -18.080 39.884 19.085 1.00 29.40 108 HIS A N 1
ATOM 795 C CA . HIS A 1 108 ? -18.332 39.982 20.531 1.00 33.50 108 HIS A CA 1
ATOM 796 C C . HIS A 1 108 ? -18.434 41.435 21.001 1.00 31.14 108 HIS A C 1
ATOM 797 O O . HIS A 1 108 ? -19.290 41.767 21.816 1.00 32.52 108 HIS A O 1
ATOM 804 N N . VAL A 1 109 ? -17.576 42.309 20.477 1.00 27.36 109 VAL A N 1
ATOM 805 C CA . VAL A 1 109 ? -17.673 43.729 20.786 1.00 25.79 109 VAL A CA 1
ATOM 806 C C . VAL A 1 109 ? -18.980 44.304 20.227 1.00 27.09 109 VAL A C 1
ATOM 807 O O . VAL A 1 109 ? -19.688 45.057 20.916 1.00 26.41 109 VAL A O 1
ATOM 811 N N . LEU A 1 110 ? -19.291 43.949 18.982 1.00 25.98 110 LEU A N 1
ATOM 812 C CA . LEU A 1 110 ? -20.525 44.408 18.330 1.00 29.42 110 LEU A CA 1
ATOM 813 C C . LEU A 1 110 ? -21.761 44.060 19.155 1.00 30.87 110 LEU A C 1
ATOM 814 O O . LEU A 1 110 ? -22.590 44.923 19.414 1.00 34.64 110 LEU A O 1
ATOM 819 N N . THR A 1 111 ? -21.848 42.806 19.585 1.00 30.11 111 THR A N 1
ATOM 820 C CA . THR A 1 111 ? -22.941 42.322 20.438 1.00 34.75 111 THR A CA 1
ATOM 821 C C . THR A 1 111 ? -22.991 43.064 21.775 1.00 37.90 111 THR A C 1
ATOM 822 O O . THR A 1 111 ? -24.068 43.474 22.210 1.00 36.87 111 THR A O 1
ATOM 826 N N . SER A 1 112 ? -21.829 43.255 22.406 1.00 37.28 112 SER A N 1
ATOM 827 C CA . SER A 1 112 ? -21.747 44.011 23.665 1.00 39.22 112 SER A CA 1
ATOM 828 C C . SER A 1 112 ? -22.401 45.393 23.579 1.00 38.64 112 SER A C 1
ATOM 829 O O . SER A 1 112 ? -23.118 45.800 24.489 1.00 39.75 112 SER A O 1
ATOM 832 N N . ILE A 1 113 ? -22.170 46.102 22.479 1.00 37.81 113 ILE A N 1
ATOM 833 C CA . ILE A 1 113 ? -22.690 47.464 22.329 1.00 37.18 113 ILE A CA 1
ATOM 834 C C . ILE A 1 113 ? -24.089 47.532 21.694 1.00 39.08 113 ILE A C 1
ATOM 835 O O . ILE A 1 113 ? -24.598 48.624 21.418 1.00 38.75 113 ILE A O 1
ATOM 840 N N . GLY A 1 114 ? -24.701 46.368 21.480 1.00 42.52 114 GLY A N 1
ATOM 841 C CA . GLY A 1 114 ? -26.074 46.275 20.970 1.00 45.31 114 GLY A CA 1
ATOM 842 C C . GLY A 1 114 ? -26.207 46.397 19.461 1.00 46.65 114 GLY A C 1
ATOM 843 O O . GLY A 1 114 ? -27.243 46.829 18.958 1.00 48.89 114 GLY A O 1
ATOM 844 N N . GLU A 1 115 ? -25.155 46.022 18.737 1.00 45.02 115 GLU A N 1
ATOM 845 C CA . GLU A 1 115 ? -25.181 46.017 17.278 1.00 44.15 115 GLU A CA 1
ATOM 846 C C . GLU A 1 115 ? -25.293 44.582 16.770 1.00 44.74 115 GLU A C 1
ATOM 847 O O . GLU A 1 115 ? -24.351 43.794 16.902 1.00 47.83 115 GLU A O 1
ATOM 853 N N . LYS A 1 116 ? -26.445 44.252 16.198 1.00 43.35 116 LYS A N 1
ATOM 854 C CA . LYS A 1 116 ? -26.735 42.905 15.699 1.00 45.42 116 LYS A CA 1
ATOM 855 C C . LYS A 1 116 ? -26.434 42.831 14.206 1.00 44.12 116 LYS A C 1
ATOM 856 O O . LYS A 1 116 ? -27.246 43.257 13.380 1.00 46.61 116 LYS A O 1
ATOM 862 N N . LEU A 1 117 ? -25.258 42.309 13.871 1.00 38.28 117 LEU A N 1
ATOM 863 C CA . LEU A 1 117 ? -24.848 42.125 12.479 1.00 38.01 117 LEU A CA 1
ATOM 864 C C . LEU A 1 117 ? -24.767 40.636 12.182 1.00 35.96 117 LEU A C 1
ATOM 865 O O . LEU A 1 117 ? -24.410 39.852 13.058 1.00 35.76 117 LEU A O 1
ATOM 870 N N . THR A 1 118 ? -25.075 40.233 10.955 1.00 36.37 118 THR A N 1
ATOM 871 C CA . THR A 1 118 ? -24.818 38.837 10.558 1.00 34.84 118 THR A CA 1
ATOM 872 C C . THR A 1 118 ? -23.307 38.557 10.584 1.00 32.47 118 THR A C 1
ATOM 873 O O . THR A 1 118 ? -22.481 39.487 10.541 1.00 31.66 118 THR A O 1
ATOM 877 N N . ASP A 1 119 ? -22.934 37.283 10.673 1.00 30.60 119 ASP A N 1
ATOM 878 C CA . ASP A 1 119 ? -21.527 36.927 10.662 1.00 29.70 119 ASP A CA 1
ATOM 879 C C . ASP A 1 119 ? -20.853 37.356 9.351 1.00 29.19 119 ASP A C 1
ATOM 880 O O . ASP A 1 119 ? -19.689 37.739 9.361 1.00 28.13 119 ASP A O 1
ATOM 885 N N . ALA A 1 120 ? -21.589 37.268 8.236 1.00 30.06 120 ALA A N 1
ATOM 886 C CA . ALA A 1 120 ? -21.082 37.688 6.925 1.00 30.73 120 ALA A CA 1
ATOM 887 C C . ALA A 1 120 ? -20.709 39.171 6.912 1.00 30.21 120 ALA A C 1
ATOM 888 O O . ALA A 1 120 ? -19.657 39.535 6.401 1.00 31.67 120 ALA A O 1
ATOM 890 N N . GLU A 1 121 ? -21.566 40.011 7.498 1.00 30.98 121 GLU A N 1
ATOM 891 C CA . GLU A 1 121 ? -21.316 41.458 7.613 1.00 32.73 121 GLU A CA 1
ATOM 892 C C . GLU A 1 121 ? -20.103 41.776 8.498 1.00 30.25 121 GLU A C 1
ATOM 893 O O . GLU A 1 121 ? -19.350 42.717 8.230 1.00 30.31 121 GLU A O 1
ATOM 899 N N . VAL A 1 122 ? -19.923 40.991 9.555 1.00 26.59 122 VAL A N 1
ATOM 900 C CA . VAL A 1 122 ? -18.751 41.115 10.411 1.00 23.70 122 VAL A CA 1
ATOM 901 C C . VAL A 1 122 ? -17.480 40.781 9.624 1.00 26.00 122 VAL A C 1
ATOM 902 O O . VAL A 1 122 ? -16.517 41.545 9.662 1.00 25.77 122 VAL A O 1
ATOM 906 N N . ASP A 1 123 ? -17.494 39.651 8.908 1.00 26.77 123 ASP A N 1
ATOM 907 C CA . ASP A 1 123 ? -16.408 39.299 7.988 1.00 29.05 123 ASP A CA 1
ATOM 908 C C . ASP A 1 123 ? -16.071 40.458 7.043 1.00 27.47 123 ASP A C 1
ATOM 909 O O . ASP A 1 123 ? -14.919 40.813 6.905 1.00 28.97 123 ASP A O 1
ATOM 914 N N . GLU A 1 124 ? -17.082 41.036 6.405 1.00 27.64 124 GLU A N 1
ATOM 915 C CA . GLU A 1 124 ? -16.883 42.172 5.492 1.00 33.52 124 GLU A CA 1
ATOM 916 C C . GLU A 1 124 ? -16.335 43.427 6.196 1.00 31.48 124 GLU A C 1
ATOM 917 O O . GLU A 1 124 ? -15.457 44.111 5.665 1.00 30.08 124 GLU A O 1
ATOM 923 N N . MET A 1 125 ? -16.842 43.712 7.391 1.00 30.13 125 MET A N 1
ATOM 924 C CA . MET A 1 125 ? -16.343 44.833 8.196 1.00 31.36 125 MET A CA 1
ATOM 925 C C . MET A 1 125 ? -14.831 44.693 8.436 1.00 33.46 125 MET A C 1
ATOM 926 O O . MET A 1 125 ? -14.065 45.635 8.192 1.00 36.32 125 MET A O 1
ATOM 931 N N . LEU A 1 126 ? -14.409 43.515 8.894 1.00 29.39 126 LEU A N 1
ATOM 932 C CA . LEU A 1 126 ? -12.992 43.252 9.138 1.00 30.05 126 LEU A CA 1
ATOM 933 C C . LEU A 1 126 ? -12.160 43.307 7.858 1.00 32.46 126 LEU A C 1
ATOM 934 O O . LEU A 1 126 ? -11.065 43.871 7.859 1.00 33.18 126 LEU A O 1
ATOM 939 N N . ARG A 1 127 ? -12.678 42.727 6.774 1.00 34.51 127 ARG A N 1
ATOM 940 C CA . ARG A 1 127 ? -11.941 42.663 5.506 1.00 39.93 127 ARG A CA 1
ATOM 941 C C . ARG A 1 127 ? -11.579 44.039 4.917 1.00 43.24 127 ARG A C 1
ATOM 942 O O . ARG A 1 127 ? -10.539 44.185 4.267 1.00 42.64 127 ARG A O 1
ATOM 950 N N . GLU A 1 128 ? -12.430 45.036 5.165 1.00 46.31 128 GLU A N 1
ATOM 951 C CA . GLU A 1 128 ? -12.242 46.388 4.634 1.00 50.09 128 GLU A CA 1
ATOM 952 C C . GLU A 1 128 ? -10.952 47.035 5.134 1.00 48.72 128 GLU A C 1
ATOM 953 O O . GLU A 1 128 ? -10.366 47.862 4.442 1.00 49.79 128 GLU A O 1
ATOM 959 N N . VAL A 1 129 ? -10.515 46.632 6.326 1.00 45.67 129 VAL A N 1
ATOM 960 C CA . VAL A 1 129 ? -9.353 47.214 6.992 1.00 44.12 129 VAL A CA 1
ATOM 961 C C . VAL A 1 129 ? -8.204 46.220 7.185 1.00 44.98 129 VAL A C 1
ATOM 962 O O . VAL A 1 129 ? -7.112 46.600 7.609 1.00 42.81 129 VAL A O 1
ATOM 966 N N . SER A 1 130 ? -8.461 44.943 6.908 1.00 44.88 130 SER A N 1
ATOM 967 C CA . SER A 1 130 ? -7.411 43.944 6.955 1.00 45.53 130 SER A CA 1
ATOM 968 C C . SER A 1 130 ? -6.785 43.975 5.573 1.00 50.99 130 SER A C 1
ATOM 969 O O . SER A 1 130 ? -7.409 44.447 4.618 1.00 58.26 130 SER A O 1
ATOM 972 N N . ASP A 1 131 ? -5.561 43.498 5.440 1.00 49.34 131 ASP A N 1
ATOM 973 C CA . ASP A 1 131 ? -4.888 43.654 4.147 1.00 52.99 131 ASP A CA 1
ATOM 974 C C . ASP A 1 131 ? -4.784 42.325 3.410 1.00 50.18 131 ASP A C 1
ATOM 975 O O . ASP A 1 131 ? -3.700 41.858 3.086 1.00 51.46 131 ASP A O 1
ATOM 980 N N . GLY A 1 132 ? -5.948 41.730 3.154 1.00 49.14 132 GLY A N 1
ATOM 981 C CA . GLY A 1 132 ? -6.036 40.357 2.652 1.00 48.54 132 GLY A CA 1
ATOM 982 C C . GLY A 1 132 ? -6.011 39.356 3.794 1.00 44.48 132 GLY A C 1
ATOM 983 O O . GLY A 1 132 ? -6.215 38.166 3.587 1.00 43.51 132 GLY A O 1
ATOM 984 N N . SER A 1 133 ? -5.770 39.859 5.003 1.00 41.47 133 SER A N 1
ATOM 985 C CA . SER A 1 133 ? -5.575 39.034 6.191 1.00 41.79 133 SER A CA 1
ATOM 986 C C . SER A 1 133 ? -6.900 38.661 6.863 1.00 38.89 133 SER A C 1
ATOM 987 O O . SER A 1 133 ? -7.918 39.362 6.728 1.00 35.64 133 SER A O 1
ATOM 990 N N . GLY A 1 134 ? -6.881 37.550 7.591 1.00 38.20 134 GLY A N 1
ATOM 991 C CA . GLY A 1 134 ? -8.049 37.129 8.353 1.00 38.38 134 GLY A CA 1
ATOM 992 C C . GLY A 1 134 ? -8.204 37.896 9.656 1.00 36.99 134 GLY A C 1
ATOM 993 O O . GLY A 1 134 ? -9.229 37.784 10.334 1.00 34.02 134 GLY A O 1
ATOM 994 N N . GLU A 1 135 ? -7.185 38.678 10.012 1.00 36.53 135 GLU A N 1
ATOM 995 C CA . GLU A 1 135 ? -7.153 39.345 11.313 1.00 35.03 135 GLU A CA 1
ATOM 996 C C . GLU A 1 135 ? -6.496 40.718 11.260 1.00 35.43 135 GLU A C 1
ATOM 997 O O . GLU A 1 135 ? -5.783 41.046 10.310 1.00 35.74 135 GLU A O 1
ATOM 1003 N N . ILE A 1 136 ? -6.756 41.518 12.290 1.00 32.71 136 ILE A N 1
ATOM 1004 C CA . ILE A 1 136 ? -6.223 42.873 12.375 1.00 31.99 136 ILE A CA 1
ATOM 1005 C C . ILE A 1 136 ? -5.177 42.926 13.473 1.00 31.27 136 ILE A C 1
ATOM 1006 O O . ILE A 1 136 ? -5.470 42.587 14.625 1.00 30.21 136 ILE A O 1
ATOM 1011 N N . ASN A 1 137 ? -3.964 43.344 13.113 1.00 31.12 137 ASN A N 1
ATOM 1012 C CA . ASN A 1 137 ? -2.876 43.502 14.083 1.00 30.36 137 ASN A CA 1
ATOM 1013 C C . ASN A 1 137 ? -2.783 44.939 14.598 1.00 28.21 137 ASN A C 1
ATOM 1014 O O . ASN A 1 137 ? -3.484 45.826 14.104 1.00 28.14 137 ASN A O 1
ATOM 1019 N N . ILE A 1 138 ? -1.923 45.171 15.591 1.00 28.56 138 ILE A N 1
ATOM 1020 C CA . ILE A 1 138 ? -1.827 46.500 16.217 1.00 26.91 138 ILE A CA 1
ATOM 1021 C C . ILE A 1 138 ? -1.436 47.592 15.205 1.00 26.07 138 ILE A C 1
ATOM 1022 O O . ILE A 1 138 ? -1.940 48.715 15.272 1.00 24.23 138 ILE A O 1
ATOM 1027 N N . LYS A 1 139 ? -0.572 47.237 14.255 1.00 28.05 139 LYS A N 1
ATOM 1028 C CA . LYS A 1 139 ? -0.130 48.169 13.207 1.00 31.87 139 LYS A CA 1
ATOM 1029 C C . LYS A 1 139 ? -1.311 48.625 12.362 1.00 30.50 139 LYS A C 1
ATOM 1030 O O . LYS A 1 139 ? -1.490 49.818 12.117 1.00 31.30 139 LYS A O 1
ATOM 1036 N N . GLN A 1 140 ? -2.122 47.663 11.928 1.00 31.80 140 GLN A N 1
ATOM 1037 C CA . GLN A 1 140 ? -3.311 47.942 11.131 1.00 34.02 140 GLN A CA 1
ATOM 1038 C C . GLN A 1 140 ? -4.365 48.713 11.927 1.00 31.64 140 GLN A C 1
ATOM 1039 O O . GLN A 1 140 ? -5.000 49.636 11.403 1.00 32.85 140 GLN A O 1
ATOM 1045 N N . PHE A 1 141 ? -4.536 48.346 13.196 1.00 26.78 141 PHE A N 1
ATOM 1046 C CA . PHE A 1 141 ? -5.429 49.081 14.106 1.00 24.89 141 PHE A CA 1
ATOM 1047 C C . PHE A 1 141 ? -5.034 50.566 14.180 1.00 28.27 141 PHE A C 1
ATOM 1048 O O . PHE A 1 141 ? -5.892 51.452 14.081 1.00 26.41 141 PHE A O 1
ATOM 1056 N N . ALA A 1 142 ? -3.736 50.832 14.350 1.00 30.15 142 ALA A N 1
ATOM 1057 C CA . ALA A 1 142 ? -3.234 52.210 14.386 1.00 33.41 142 ALA A CA 1
ATOM 1058 C C . ALA A 1 142 ? -3.361 52.919 13.027 1.00 33.63 142 ALA A C 1
ATOM 1059 O O . ALA A 1 142 ? -3.814 54.061 12.967 1.00 34.57 142 ALA A O 1
ATOM 1061 N N . ALA A 1 143 ? -2.973 52.233 11.952 1.00 34.92 143 ALA A N 1
ATOM 1062 C CA . ALA A 1 143 ? -3.068 52.782 10.588 1.00 41.77 143 ALA A CA 1
ATOM 1063 C C . ALA A 1 143 ? -4.499 53.175 10.241 1.00 47.97 143 ALA A C 1
ATOM 1064 O O . ALA A 1 143 ? -4.736 54.217 9.630 1.00 50.65 143 ALA A O 1
ATOM 1066 N N . LEU A 1 144 ? -5.446 52.338 10.658 1.00 49.27 144 LEU A N 1
ATOM 1067 C CA . LEU A 1 144 ? -6.865 52.573 10.444 1.00 53.09 144 LEU A CA 1
ATOM 1068 C C . LEU A 1 144 ? -7.313 53.919 11.014 1.00 55.31 144 LEU A C 1
ATOM 1069 O O . LEU A 1 144 ? -8.133 54.614 10.413 1.00 55.84 144 LEU A O 1
ATOM 1074 N N . LEU A 1 145 ? -6.767 54.286 12.170 1.00 56.98 145 LEU A N 1
ATOM 1075 C CA . LEU A 1 145 ? -7.149 55.529 12.841 1.00 58.29 145 LEU A CA 1
ATOM 1076 C C . LEU A 1 145 ? -6.363 56.757 12.356 1.00 61.82 145 LEU A C 1
ATOM 1077 O O . LEU A 1 145 ? -6.548 57.856 12.881 1.00 62.75 145 LEU A O 1
ATOM 1082 N N . SER A 1 146 ? -5.497 56.572 11.359 1.00 65.24 146 SER A N 1
ATOM 1083 C CA . SER A 1 146 ? -4.744 57.683 10.768 1.00 69.15 146 SER A CA 1
ATOM 1084 C C . SER A 1 146 ? -5.503 58.358 9.612 1.00 74.69 146 SER A C 1
ATOM 1085 O O . SER A 1 146 ? -4.909 59.094 8.817 1.00 76.52 146 SER A O 1
ATOM 1088 N N . LYS A 1 147 ? -6.815 58.113 9.550 1.00 77.66 147 LYS A N 1
ATOM 1089 C CA . LYS A 1 147 ? -7.689 58.553 8.450 1.00 81.82 147 LYS A CA 1
ATOM 1090 C C . LYS A 1 147 ? -7.309 57.895 7.114 1.00 85.19 147 LYS A C 1
ATOM 1091 O O . LYS A 1 147 ? -7.811 56.816 6.792 1.00 85.19 147 LYS A O 1
ATOM 1094 N N . LEU B 1 5 ? -6.974 67.547 12.608 1.00 76.83 5 LEU B N 1
ATOM 1095 C CA . LEU B 1 5 ? -7.721 68.787 12.241 1.00 78.53 5 LEU B CA 1
ATOM 1096 C C . LEU B 1 5 ? -8.646 68.593 11.034 1.00 78.10 5 LEU B C 1
ATOM 1097 O O . LEU B 1 5 ? -9.605 69.349 10.866 1.00 78.97 5 LEU B O 1
ATOM 1102 N N . THR B 1 6 ? -8.363 67.576 10.216 1.00 76.81 6 THR B N 1
ATOM 1103 C CA . THR B 1 6 ? -9.010 67.402 8.898 1.00 76.82 6 THR B CA 1
ATOM 1104 C C . THR B 1 6 ? -10.521 67.154 8.949 1.00 72.27 6 THR B C 1
ATOM 1105 O O . THR B 1 6 ? -11.040 66.618 9.935 1.00 70.64 6 THR B O 1
ATOM 1109 N N . GLU B 1 7 ? -11.203 67.526 7.864 1.00 69.80 7 GLU B N 1
ATOM 1110 C CA . GLU B 1 7 ? -12.656 67.400 7.740 1.00 67.71 7 GLU B CA 1
ATOM 1111 C C . GLU B 1 7 ? -13.163 65.954 7.720 1.00 65.26 7 GLU B C 1
ATOM 1112 O O . GLU B 1 7 ? -14.256 65.676 8.215 1.00 63.94 7 GLU B O 1
ATOM 1114 N N . GLU B 1 8 ? -12.378 65.043 7.146 1.00 63.55 8 GLU B N 1
ATOM 1115 C CA . GLU B 1 8 ? -12.754 63.627 7.091 1.00 60.68 8 GLU B CA 1
ATOM 1116 C C . GLU B 1 8 ? -12.676 62.967 8.475 1.00 55.54 8 GLU B C 1
ATOM 1117 O O . GLU B 1 8 ? -13.469 62.080 8.796 1.00 53.30 8 GLU B O 1
ATOM 1123 N N . GLN B 1 9 ? -11.718 63.415 9.281 1.00 54.03 9 GLN B N 1
ATOM 1124 C CA . GLN B 1 9 ? -11.563 62.948 10.655 1.00 53.71 9 GLN B CA 1
ATOM 1125 C C . GLN B 1 9 ? -12.769 63.332 11.519 1.00 51.94 9 GLN B C 1
ATOM 1126 O O . GLN B 1 9 ? -13.198 62.549 12.375 1.00 49.95 9 GLN B O 1
ATOM 1132 N N . ILE B 1 10 ? -13.303 64.535 11.282 1.00 51.03 10 ILE B N 1
ATOM 1133 C CA . ILE B 1 10 ? -14.512 65.030 11.949 1.00 49.01 10 ILE B CA 1
ATOM 1134 C C . ILE B 1 10 ? -15.751 64.199 11.583 1.00 47.68 10 ILE B C 1
ATOM 1135 O O . ILE B 1 10 ? -16.531 63.812 12.461 1.00 45.30 10 ILE B O 1
ATOM 1140 N N . ALA B 1 11 ? -15.925 63.924 10.291 1.00 47.51 11 ALA B N 1
ATOM 1141 C CA . ALA B 1 11 ? -17.053 63.118 9.819 1.00 49.56 11 ALA B CA 1
ATOM 1142 C C . ALA B 1 11 ? -17.061 61.712 10.421 1.00 49.19 11 ALA B C 1
ATOM 1143 O O . ALA B 1 11 ? -18.128 61.161 10.723 1.00 50.09 11 ALA B O 1
ATOM 1145 N N . GLU B 1 12 ? -15.870 61.137 10.582 1.00 47.30 12 GLU B N 1
ATOM 1146 C CA . GLU B 1 12 ? -15.734 59.768 11.075 1.00 46.44 12 GLU B CA 1
ATOM 1147 C C . GLU B 1 12 ? -16.014 59.713 12.574 1.00 40.63 12 GLU B C 1
ATOM 1148 O O . GLU B 1 12 ? -16.668 58.790 13.052 1.00 37.87 12 GLU B O 1
ATOM 1154 N N . PHE B 1 13 ? -15.527 60.719 13.299 1.00 39.50 13 PHE B N 1
ATOM 1155 C CA . PHE B 1 13 ? -15.814 60.871 14.720 1.00 36.86 13 PHE B CA 1
ATOM 1156 C C . PHE B 1 13 ? -17.300 61.031 15.016 1.00 35.13 13 PHE B C 1
ATOM 1157 O O . PHE B 1 13 ? -17.782 60.566 16.057 1.00 32.03 13 PHE B O 1
ATOM 1165 N N . LYS B 1 14 ? -18.012 61.685 14.097 1.00 36.30 14 LYS B N 1
ATOM 1166 C CA . LYS B 1 14 ? -19.448 61.915 14.213 1.00 38.41 14 LYS B CA 1
ATOM 1167 C C . LYS B 1 14 ? -20.249 60.613 14.184 1.00 38.99 14 LYS B C 1
ATOM 1168 O O . LYS B 1 14 ? -21.261 60.475 14.877 1.00 38.04 14 LYS B O 1
ATOM 1174 N N . GLU B 1 15 ? -19.782 59.667 13.377 1.00 39.44 15 GLU B N 1
ATOM 1175 C CA . GLU B 1 15 ? -20.338 58.325 13.338 1.00 40.08 15 GLU B CA 1
ATOM 1176 C C . GLU B 1 15 ? -20.176 57.620 14.685 1.00 34.84 15 GLU B C 1
ATOM 1177 O O . GLU B 1 15 ? -21.105 56.966 15.162 1.00 32.50 15 GLU B O 1
ATOM 1183 N N . ALA B 1 16 ? -18.997 57.745 15.297 1.00 31.94 16 ALA B N 1
ATOM 1184 C CA . ALA B 1 16 ? -18.783 57.159 16.636 1.00 29.58 16 ALA B CA 1
ATOM 1185 C C . ALA B 1 16 ? -19.652 57.854 17.687 1.00 28.78 16 ALA B C 1
ATOM 1186 O O . ALA B 1 16 ? -20.230 57.199 18.562 1.00 28.22 16 ALA B O 1
ATOM 1188 N N . PHE B 1 17 ? -19.758 59.180 17.583 1.00 30.36 17 PHE B N 1
ATOM 1189 C CA . PHE B 1 17 ? -20.619 59.967 18.471 1.00 30.51 17 PHE B CA 1
ATOM 1190 C C . PHE B 1 17 ? -22.061 59.462 18.400 1.00 32.29 17 PHE B C 1
ATOM 1191 O O . PHE B 1 17 ? -22.725 59.314 19.424 1.00 33.96 17 PHE B O 1
ATOM 1199 N N . ALA B 1 18 ? -22.525 59.193 17.184 1.00 33.58 18 ALA B N 1
ATOM 1200 C CA . ALA B 1 18 ? -23.889 58.721 16.940 1.00 36.83 18 ALA B CA 1
ATOM 1201 C C . ALA B 1 18 ? -24.208 57.409 17.666 1.00 37.86 18 ALA B C 1
ATOM 1202 O O . ALA B 1 18 ? -25.309 57.253 18.193 1.00 39.24 18 ALA B O 1
ATOM 1204 N N . LEU B 1 19 ? -23.239 56.493 17.718 1.00 37.00 19 LEU B N 1
ATOM 1205 C CA . LEU B 1 19 ? -23.381 55.241 18.473 1.00 38.33 19 LEU B CA 1
ATOM 1206 C C . LEU B 1 19 ? -23.635 55.422 19.976 1.00 39.15 19 LEU B C 1
ATOM 1207 O O . LEU B 1 19 ? -24.374 54.632 20.572 1.00 41.17 19 LEU B O 1
ATOM 1212 N N . PHE B 1 20 ? -23.027 56.446 20.584 1.00 35.01 20 PHE B N 1
ATOM 1213 C CA . PHE B 1 20 ? -23.296 56.790 21.992 1.00 34.65 20 PHE B CA 1
ATOM 1214 C C . PHE B 1 20 ? -24.654 57.454 22.135 1.00 38.69 20 PHE B C 1
ATOM 1215 O O . PHE B 1 20 ? -25.386 57.191 23.097 1.00 40.93 20 PHE B O 1
ATOM 1223 N N . ASP B 1 21 ? -24.962 58.345 21.189 1.00 39.61 21 ASP B N 1
ATOM 1224 C CA . ASP B 1 21 ? -26.187 59.153 21.204 1.00 43.44 21 ASP B CA 1
ATOM 1225 C C . ASP B 1 21 ? -27.374 58.341 20.675 1.00 47.06 21 ASP B C 1
ATOM 1226 O O . ASP B 1 21 ? -27.814 58.530 19.535 1.00 47.94 21 ASP B O 1
ATOM 1231 N N . LYS B 1 22 ? -27.889 57.447 21.517 1.00 50.00 22 LYS B N 1
ATOM 1232 C CA . LYS B 1 22 ? -28.854 56.424 21.087 1.00 54.82 22 LYS B CA 1
ATOM 1233 C C . LYS B 1 22 ? -30.237 56.955 20.713 1.00 58.85 22 LYS B C 1
ATOM 1234 O O . LYS B 1 22 ? -30.880 56.411 19.815 1.00 61.45 22 LYS B O 1
ATOM 1240 N N . ASP B 1 23 ? -30.691 58.004 21.396 1.00 59.72 23 ASP B N 1
ATOM 1241 C CA . ASP B 1 23 ? -31.990 58.609 21.092 1.00 62.34 23 ASP B CA 1
ATOM 1242 C C . ASP B 1 23 ? -31.882 59.716 20.035 1.00 62.26 23 ASP B C 1
ATOM 1243 O O . ASP B 1 23 ? -32.866 60.404 19.745 1.00 63.29 23 ASP B O 1
ATOM 1248 N N . ASN B 1 24 ? -30.679 59.884 19.479 1.00 60.15 24 ASN B N 1
ATOM 1249 C CA . ASN B 1 24 ? -30.414 60.859 18.416 1.00 60.55 24 ASN B CA 1
ATOM 1250 C C . ASN B 1 24 ? -30.751 62.299 18.820 1.00 58.25 24 ASN B C 1
ATOM 1251 O O . ASN B 1 24 ? -31.324 63.048 18.033 1.00 58.73 24 ASN B O 1
ATOM 1256 N N . SER B 1 25 ? -30.386 62.682 20.041 1.00 55.29 25 SER B N 1
ATOM 1257 C CA . SER B 1 25 ? -30.715 64.009 20.564 1.00 56.91 25 SER B CA 1
ATOM 1258 C C . SER B 1 25 ? -29.602 65.055 20.380 1.00 55.25 25 SER B C 1
ATOM 1259 O O . SER B 1 25 ? -29.781 66.219 20.742 1.00 54.82 25 SER B O 1
ATOM 1262 N N . GLY B 1 26 ? -28.461 64.636 19.835 1.00 53.28 26 GLY B N 1
ATOM 1263 C CA . GLY B 1 26 ? -27.336 65.546 19.585 1.00 52.08 26 GLY B CA 1
ATOM 1264 C C . GLY B 1 26 ? -26.407 65.768 20.769 1.00 49.59 26 GLY B C 1
ATOM 1265 O O . GLY B 1 26 ? -25.487 66.588 20.704 1.00 49.00 26 GLY B O 1
ATOM 1266 N N . SER B 1 27 ? -26.659 65.051 21.860 1.00 47.40 27 SER B N 1
ATOM 1267 C CA . SER B 1 27 ? -25.766 65.060 23.010 1.00 44.88 27 SER B CA 1
ATOM 1268 C C . SER B 1 27 ? -25.622 63.647 23.570 1.00 42.07 27 SER B C 1
ATOM 1269 O O . SER B 1 27 ? -26.408 62.767 23.235 1.00 42.28 27 SER B O 1
ATOM 1272 N N . ILE B 1 28 ? -24.597 63.427 24.387 1.00 39.86 28 ILE B N 1
ATOM 1273 C CA . ILE B 1 28 ? -24.432 62.161 25.093 1.00 38.48 28 ILE B CA 1
ATOM 1274 C C . ILE B 1 28 ? -24.632 62.441 26.573 1.00 40.42 28 ILE B C 1
ATOM 1275 O O . ILE B 1 28 ? -23.866 63.201 27.169 1.00 41.71 28 ILE B O 1
ATOM 1280 N N . SER B 1 29 ? -25.661 61.829 27.156 1.00 40.37 29 SER B N 1
ATOM 1281 C CA . SER B 1 29 ? -25.961 62.011 28.573 1.00 44.15 29 SER B CA 1
ATOM 1282 C C . SER B 1 29 ? -25.072 61.123 29.442 1.00 44.97 29 SER B C 1
ATOM 1283 O O . SER B 1 29 ? -24.314 60.301 28.930 1.00 43.52 29 SER B O 1
ATOM 1286 N N . ALA B 1 30 ? -25.166 61.306 30.759 1.00 49.27 30 ALA B N 1
ATOM 1287 C CA . ALA B 1 30 ? -24.428 60.494 31.728 1.00 49.85 30 ALA B CA 1
ATOM 1288 C C . ALA B 1 30 ? -24.742 59.006 31.596 1.00 48.23 30 ALA B C 1
ATOM 1289 O O . ALA B 1 30 ? -23.841 58.174 31.657 1.00 47.66 30 ALA B O 1
ATOM 1291 N N . SER B 1 31 ? -26.019 58.681 31.412 1.00 51.03 31 SER B N 1
ATOM 1292 C CA . SER B 1 31 ? -26.457 57.286 31.368 1.00 52.57 31 SER B CA 1
ATOM 1293 C C . SER B 1 31 ? -26.046 56.622 30.054 1.00 47.13 31 SER B C 1
ATOM 1294 O O . SER B 1 31 ? -25.550 55.497 30.056 1.00 45.68 31 SER B O 1
ATOM 1297 N N . GLU B 1 32 ? -26.226 57.325 28.939 1.00 44.69 32 GLU B N 1
ATOM 1298 C CA . GLU B 1 32 ? -25.792 56.789 27.643 1.00 42.70 32 GLU B CA 1
ATOM 1299 C C . GLU B 1 32 ? -24.309 56.442 27.671 1.00 39.19 32 GLU B C 1
ATOM 1300 O O . GLU B 1 32 ? -23.895 55.389 27.208 1.00 37.65 32 GLU B O 1
ATOM 1306 N N . LEU B 1 33 ? -23.524 57.341 28.244 1.00 40.02 33 LEU B N 1
ATOM 1307 C CA . LEU B 1 33 ? -22.095 57.152 28.399 1.00 38.40 33 LEU B CA 1
ATOM 1308 C C . LEU B 1 33 ? -21.775 55.959 29.295 1.00 36.66 33 LEU B C 1
ATOM 1309 O O . LEU B 1 33 ? -20.961 55.111 28.936 1.00 34.29 33 LEU B O 1
ATOM 1314 N N . ALA B 1 34 ? -22.402 55.922 30.471 1.00 38.07 34 ALA B N 1
ATOM 1315 C CA . ALA B 1 34 ? -22.219 54.819 31.424 1.00 37.41 34 ALA B CA 1
ATOM 1316 C C . ALA B 1 34 ? -22.553 53.465 30.799 1.00 36.51 34 ALA B C 1
ATOM 1317 O O . ALA B 1 34 ? -21.785 52.507 30.937 1.00 35.43 34 ALA B O 1
ATOM 1319 N N . THR B 1 35 ? -23.685 53.410 30.096 1.00 37.71 35 THR B N 1
ATOM 1320 C CA . THR B 1 35 ? -24.189 52.182 29.469 1.00 37.97 35 THR B CA 1
ATOM 1321 C C . THR B 1 35 ? -23.165 51.551 28.524 1.00 37.16 35 THR B C 1
ATOM 1322 O O . THR B 1 35 ? -22.897 50.346 28.597 1.00 38.69 35 THR B O 1
ATOM 1326 N N . VAL B 1 36 ? -22.586 52.358 27.640 1.00 34.23 36 VAL B N 1
ATOM 1327 C CA . VAL B 1 36 ? -21.628 51.816 26.669 1.00 32.70 36 VAL B CA 1
ATOM 1328 C C . VAL B 1 36 ? -20.330 51.342 27.342 1.00 30.94 36 VAL B C 1
ATOM 1329 O O . VAL B 1 36 ? -19.843 50.245 27.063 1.00 30.56 36 VAL B O 1
ATOM 1333 N N . MET B 1 37 ? -19.787 52.176 28.227 1.00 32.09 37 MET B N 1
ATOM 1334 C CA . MET B 1 37 ? -18.573 51.849 28.971 1.00 32.64 37 MET B CA 1
ATOM 1335 C C . MET B 1 37 ? -18.754 50.551 29.765 1.00 33.62 37 MET B C 1
ATOM 1336 O O . MET B 1 37 ? -17.897 49.657 29.716 1.00 32.51 37 MET B O 1
ATOM 1341 N N . ARG B 1 38 ? -19.879 50.453 30.471 1.00 34.59 38 ARG B N 1
ATOM 1342 C CA . ARG B 1 38 ? -20.247 49.240 31.211 1.00 41.32 38 ARG B CA 1
ATOM 1343 C C . ARG B 1 38 ? -20.350 48.022 30.286 1.00 40.74 38 ARG B C 1
ATOM 1344 O O . ARG B 1 38 ? -19.829 46.952 30.601 1.00 39.57 38 ARG B O 1
ATOM 1352 N N . SER B 1 39 ? -20.993 48.196 29.131 1.00 39.56 39 SER B N 1
ATOM 1353 C CA . SER B 1 39 ? -21.134 47.098 28.176 1.00 39.40 39 SER B CA 1
ATOM 1354 C C . SER B 1 39 ? -19.779 46.580 27.658 1.00 37.28 39 SER B C 1
ATOM 1355 O O . SER B 1 39 ? -19.667 45.431 27.234 1.00 35.87 39 SER B O 1
ATOM 1358 N N . LEU B 1 40 ? -18.745 47.420 27.708 1.00 35.47 40 LEU B N 1
ATOM 1359 C CA . LEU B 1 40 ? -17.410 46.998 27.255 1.00 34.65 40 LEU B CA 1
ATOM 1360 C C . LEU B 1 40 ? -16.511 46.467 28.381 1.00 38.63 40 LEU B C 1
ATOM 1361 O O . LEU B 1 40 ? -15.335 46.150 28.157 1.00 38.29 40 LEU B O 1
ATOM 1366 N N . GLY B 1 41 ? -17.073 46.362 29.582 1.00 41.69 41 GLY B N 1
ATOM 1367 C CA . GLY B 1 41 ? -16.328 45.903 30.745 1.00 47.04 41 GLY B CA 1
ATOM 1368 C C . GLY B 1 41 ? -15.457 46.983 31.359 1.00 50.59 41 GLY B C 1
ATOM 1369 O O . GLY B 1 41 ? -14.505 46.685 32.073 1.00 54.38 41 GLY B O 1
ATOM 1370 N N . LEU B 1 42 ? -15.784 48.240 31.085 1.00 51.44 42 LEU B N 1
ATOM 1371 C CA . LEU B 1 42 ? -15.043 49.357 31.645 1.00 55.14 42 LEU B CA 1
ATOM 1372 C C . LEU B 1 42 ? -15.885 50.004 32.737 1.00 63.33 42 LEU B C 1
ATOM 1373 O O . LEU B 1 42 ? -16.531 51.029 32.510 1.00 65.68 42 LEU B O 1
ATOM 1378 N N . SER B 1 43 ? -15.863 49.385 33.917 1.00 68.06 43 SER B N 1
ATOM 1379 C CA . SER B 1 43 ? -16.726 49.750 35.046 1.00 72.68 43 SER B CA 1
ATOM 1380 C C . SER B 1 43 ? -16.481 51.162 35.593 1.00 72.42 43 SER B C 1
ATOM 1381 O O . SER B 1 43 ? -15.502 51.392 36.305 1.00 74.96 43 SER B O 1
ATOM 1384 N N . PRO B 1 44 ? -17.374 52.114 35.255 1.00 69.56 44 PRO B N 1
ATOM 1385 C CA . PRO B 1 44 ? -17.258 53.481 35.747 1.00 69.22 44 PRO B CA 1
ATOM 1386 C C . PRO B 1 44 ? -18.177 53.752 36.941 1.00 70.91 44 PRO B C 1
ATOM 1387 O O . PRO B 1 44 ? -19.380 53.498 36.865 1.00 71.87 44 PRO B O 1
ATOM 1391 N N . SER B 1 45 ? -17.614 54.264 38.031 1.00 72.55 45 SER B N 1
ATOM 1392 C CA . SER B 1 45 ? -18.409 54.640 39.199 1.00 75.53 45 SER B CA 1
ATOM 1393 C C . SER B 1 45 ? -19.238 55.888 38.898 1.00 74.62 45 SER B C 1
ATOM 1394 O O . SER B 1 45 ? -18.930 56.632 37.962 1.00 72.22 45 SER B O 1
ATOM 1397 N N . GLU B 1 46 ? -20.287 56.113 39.688 1.00 76.17 46 GLU B N 1
ATOM 1398 C CA . GLU B 1 46 ? -21.103 57.318 39.544 1.00 75.83 46 GLU B CA 1
ATOM 1399 C C . GLU B 1 46 ? -20.261 58.576 39.747 1.00 72.95 46 GLU B C 1
ATOM 1400 O O . GLU B 1 46 ? -20.487 59.592 39.088 1.00 71.93 46 GLU B O 1
ATOM 1406 N N . ALA B 1 47 ? -19.283 58.489 40.648 1.00 71.58 47 ALA B N 1
ATOM 1407 C CA . ALA B 1 47 ? -18.328 59.572 40.871 1.00 69.23 47 ALA B CA 1
ATOM 1408 C C . ALA B 1 47 ? -17.444 59.808 39.640 1.00 63.92 47 ALA B C 1
ATOM 1409 O O . ALA B 1 47 ? -17.249 60.953 39.219 1.00 61.74 47 ALA B O 1
ATOM 1411 N N . GLU B 1 48 ? -16.915 58.726 39.069 1.00 61.10 48 GLU B N 1
ATOM 1412 C CA . GLU B 1 48 ? -16.120 58.819 37.847 1.00 59.87 48 GLU B CA 1
ATOM 1413 C C . GLU B 1 48 ? -16.944 59.445 36.723 1.00 57.26 48 GLU B C 1
ATOM 1414 O O . GLU B 1 48 ? -16.472 60.341 36.029 1.00 54.51 48 GLU B O 1
ATOM 1420 N N . VAL B 1 49 ? -18.186 58.989 36.575 1.00 59.30 49 VAL B N 1
ATOM 1421 C CA . VAL B 1 49 ? -19.097 59.525 35.564 1.00 59.80 49 VAL B CA 1
ATOM 1422 C C . VAL B 1 49 ? -19.317 61.028 35.747 1.00 61.06 49 VAL B C 1
ATOM 1423 O O . VAL B 1 49 ? -19.209 61.791 34.785 1.00 59.42 49 VAL B O 1
ATOM 1427 N N . ALA B 1 50 ? -19.589 61.442 36.984 1.00 64.73 50 ALA B N 1
ATOM 1428 C CA . ALA B 1 50 ? -19.845 62.846 37.305 1.00 66.21 50 ALA B CA 1
ATOM 1429 C C . ALA B 1 50 ? -18.678 63.762 36.942 1.00 64.66 50 ALA B C 1
ATOM 1430 O O . ALA B 1 50 ? -18.873 64.778 36.277 1.00 63.14 50 ALA B O 1
ATOM 1432 N N . ASP B 1 51 ? -17.468 63.399 37.362 1.00 66.53 51 ASP B N 1
ATOM 1433 C CA . ASP B 1 51 ? -16.297 64.235 37.096 1.00 68.41 51 ASP B CA 1
ATOM 1434 C C . ASP B 1 51 ? -15.899 64.257 35.607 1.00 66.91 51 ASP B C 1
ATOM 1435 O O . ASP B 1 51 ? -15.234 65.188 35.155 1.00 67.45 51 ASP B O 1
ATOM 1440 N N . LEU B 1 52 ? -16.317 63.234 34.859 1.00 65.00 52 LEU B N 1
ATOM 1441 C CA . LEU B 1 52 ? -16.163 63.220 33.408 1.00 63.32 52 LEU B CA 1
ATOM 1442 C C . LEU B 1 52 ? -17.053 64.267 32.758 1.00 64.38 52 LEU B C 1
ATOM 1443 O O . LEU B 1 52 ? -16.587 65.057 31.941 1.00 64.14 52 LEU B O 1
ATOM 1448 N N . MET B 1 53 ? -18.333 64.261 33.126 1.00 66.83 53 MET B N 1
ATOM 1449 C CA . MET B 1 53 ? -19.318 65.191 32.573 1.00 69.70 53 MET B CA 1
ATOM 1450 C C . MET B 1 53 ? -18.952 66.658 32.766 1.00 72.37 53 MET B C 1
ATOM 1451 O O . MET B 1 53 ? -19.179 67.477 31.871 1.00 72.10 53 MET B O 1
ATOM 1456 N N . ASN B 1 54 ? -18.388 66.982 33.928 1.00 75.42 54 ASN B N 1
ATOM 1457 C CA . ASN B 1 54 ? -17.941 68.345 34.221 1.00 78.03 54 ASN B CA 1
ATOM 1458 C C . ASN B 1 54 ? -16.680 68.736 33.452 1.00 75.97 54 ASN B C 1
ATOM 1459 O O . ASN B 1 54 ? -16.522 69.895 33.061 1.00 75.77 54 ASN B O 1
ATOM 1464 N N . GLU B 1 55 ? -15.794 67.764 33.234 1.00 74.11 55 GLU B N 1
ATOM 1465 C CA . GLU B 1 55 ? -14.545 67.996 32.505 1.00 71.81 55 GLU B CA 1
ATOM 1466 C C . GLU B 1 55 ? -14.753 68.097 30.989 1.00 67.54 55 GLU B C 1
ATOM 1467 O O . GLU B 1 55 ? -14.021 68.819 30.308 1.00 66.90 55 GLU B O 1
ATOM 1473 N N . ILE B 1 56 ? -15.742 67.370 30.470 1.00 64.20 56 ILE B N 1
ATOM 1474 C CA . ILE B 1 56 ? -15.973 67.285 29.025 1.00 60.27 56 ILE B CA 1
ATOM 1475 C C . ILE B 1 56 ? -17.047 68.260 28.528 1.00 60.87 56 ILE B C 1
ATOM 1476 O O . ILE B 1 56 ? -16.875 68.862 27.471 1.00 60.40 56 ILE B O 1
ATOM 1481 N N . ASP B 1 57 ? -18.144 68.416 29.270 1.00 62.01 57 ASP B N 1
ATOM 1482 C CA . ASP B 1 57 ? -19.178 69.374 28.858 1.00 63.74 57 ASP B CA 1
ATOM 1483 C C . ASP B 1 57 ? -19.037 70.730 29.538 1.00 66.93 57 ASP B C 1
ATOM 1484 O O . ASP B 1 57 ? -19.411 70.905 30.699 1.00 68.60 57 ASP B O 1
ATOM 1489 N N . VAL B 1 58 ? -18.494 71.680 2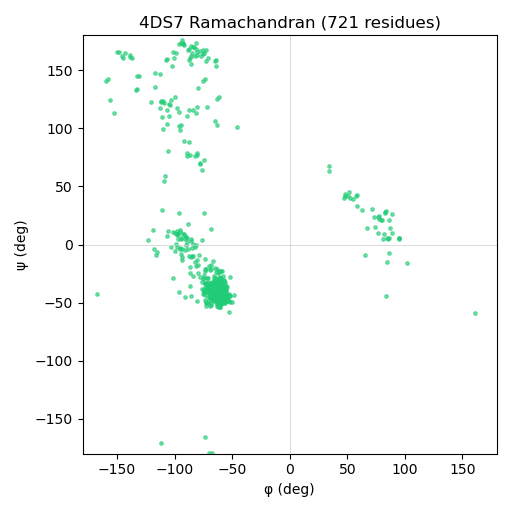8.781 1.00 67.06 58 VAL B N 1
ATOM 1490 C CA . VAL B 1 58 ? -18.323 73.059 29.228 1.00 67.18 58 VAL B CA 1
ATOM 1491 C C . VAL B 1 58 ? -19.574 73.907 28.963 1.00 68.29 58 VAL B C 1
ATOM 1492 O O . VAL B 1 58 ? -19.750 74.959 29.579 1.00 70.06 58 VAL B O 1
ATOM 1496 N N . ASP B 1 59 ? -20.436 73.442 28.053 1.00 67.97 59 ASP B N 1
ATOM 1497 C CA . ASP B 1 59 ? -21.717 74.103 27.768 1.00 68.63 59 ASP B CA 1
ATOM 1498 C C . ASP B 1 59 ? -22.512 74.255 29.065 1.00 73.67 59 ASP B C 1
ATOM 1499 O O . ASP B 1 59 ? -23.190 75.267 29.277 1.00 76.09 59 ASP B O 1
ATOM 1504 N N . GLY B 1 60 ? -22.409 73.243 29.930 1.00 75.03 60 GLY B N 1
ATOM 1505 C CA . GLY B 1 60 ? -23.078 73.235 31.228 1.00 77.21 60 GLY B CA 1
ATOM 1506 C C . GLY B 1 60 ? -24.329 72.376 31.264 1.00 78.81 60 GLY B C 1
ATOM 1507 O O . GLY B 1 60 ? -24.815 72.032 32.344 1.00 81.88 60 GLY B O 1
ATOM 1508 N N . ASN B 1 61 ? -24.846 72.024 30.087 1.00 76.88 61 ASN B N 1
ATOM 1509 C CA . ASN B 1 61 ? -26.096 71.259 29.965 1.00 76.99 61 ASN B CA 1
ATOM 1510 C C . ASN B 1 61 ? -26.021 69.806 30.456 1.00 74.97 61 ASN B C 1
ATOM 1511 O O . ASN B 1 61 ? -26.924 69.006 30.192 1.00 74.18 61 ASN B O 1
ATOM 1516 N N . HIS B 1 62 ? -24.943 69.485 31.174 1.00 74.38 62 HIS B N 1
ATOM 1517 C CA . HIS B 1 62 ? -24.693 68.148 31.729 1.00 74.12 62 HIS B CA 1
ATOM 1518 C C . HIS B 1 62 ? -24.826 67.025 30.686 1.00 69.18 62 HIS B C 1
ATOM 1519 O O . HIS B 1 62 ? -25.395 65.963 30.962 1.00 69.34 62 HIS B O 1
ATOM 1526 N N . ALA B 1 63 ? -24.295 67.280 29.488 1.00 63.60 63 ALA B N 1
ATOM 1527 C CA . ALA B 1 63 ? -24.335 66.327 28.378 1.00 58.63 63 ALA B CA 1
ATOM 1528 C C . ALA B 1 63 ? -23.260 66.667 27.354 1.00 53.63 63 ALA B C 1
ATOM 1529 O O . ALA B 1 63 ? -23.028 67.831 27.060 1.00 54.45 63 ALA B O 1
ATOM 1531 N N . ILE B 1 64 ? -22.612 65.647 26.804 1.00 48.47 64 ILE B N 1
ATOM 1532 C CA . ILE B 1 64 ? -21.511 65.862 25.870 1.00 43.98 64 ILE B CA 1
ATOM 1533 C C . ILE B 1 64 ? -22.019 66.154 24.458 1.00 38.41 64 ILE B C 1
ATOM 1534 O O . ILE B 1 64 ? -22.614 65.294 23.805 1.00 36.77 64 ILE B O 1
ATOM 1539 N N . GLU B 1 65 ? -21.786 67.375 23.997 1.00 34.66 65 GLU B N 1
ATOM 1540 C CA . GLU B 1 65 ? -22.051 67.713 22.598 1.00 33.88 65 GLU B CA 1
ATOM 1541 C C . GLU B 1 65 ? -20.906 67.231 21.736 1.00 29.54 65 GLU B C 1
ATOM 1542 O O . GLU B 1 65 ? -19.820 66.958 22.245 1.00 27.32 65 GLU B O 1
ATOM 1548 N N . PHE B 1 66 ? -21.151 67.140 20.432 1.00 28.72 66 PHE B N 1
ATOM 1549 C CA . PHE B 1 66 ? -20.168 66.610 19.496 1.00 30.19 66 PHE B CA 1
ATOM 1550 C C . PHE B 1 66 ? -18.811 67.331 19.528 1.00 30.66 66 PHE B C 1
ATOM 1551 O O . PHE B 1 66 ? -17.761 66.682 19.465 1.00 28.87 66 PHE B O 1
ATOM 1559 N N . SER B 1 67 ? -18.826 68.660 19.621 1.00 31.86 67 SER B N 1
ATOM 1560 C CA . SER B 1 67 ? -17.571 69.419 19.619 1.00 32.50 67 SER B CA 1
ATOM 1561 C C . SER B 1 67 ? -16.721 69.113 20.860 1.00 29.79 67 SER B C 1
ATOM 1562 O O . SER B 1 67 ? -15.501 69.187 20.813 1.00 28.16 67 SER B O 1
ATOM 1565 N N . GLU B 1 68 ? -17.389 68.788 21.963 1.00 30.13 68 GLU B N 1
ATOM 1566 C CA . GLU B 1 68 ? -16.734 68.390 23.213 1.00 30.61 68 GLU B CA 1
ATOM 1567 C C . GLU B 1 68 ? -16.164 66.966 23.117 1.00 29.45 68 GLU B C 1
ATOM 1568 O O . GLU B 1 68 ? -15.063 66.692 23.594 1.00 29.19 68 GLU B O 1
ATOM 1574 N N . PHE B 1 69 ? -16.918 66.076 22.476 1.00 30.04 69 PHE B N 1
ATOM 1575 C CA . PHE B 1 69 ? -16.455 64.732 22.133 1.00 29.86 69 PHE B CA 1
ATOM 1576 C C . PHE B 1 69 ? -15.204 64.814 21.251 1.00 31.00 69 PHE B C 1
ATOM 1577 O O . PHE B 1 69 ? -14.242 64.058 21.442 1.00 30.25 69 PHE B O 1
ATOM 1585 N N . LEU B 1 70 ? -15.232 65.734 20.288 1.00 29.95 70 LEU B N 1
ATOM 1586 C CA . LEU B 1 70 ? -14.093 66.002 19.404 1.00 30.09 70 LEU B CA 1
ATOM 1587 C C . LEU B 1 70 ? -12.850 66.462 20.172 1.00 32.03 70 LEU B C 1
ATOM 1588 O O . LEU B 1 70 ? -11.752 65.951 19.940 1.00 33.21 70 LEU B O 1
ATOM 1593 N N . ALA B 1 71 ? -13.021 67.429 21.076 1.00 32.14 71 ALA B N 1
ATOM 1594 C CA . ALA B 1 71 ? -11.912 67.923 21.899 1.00 34.53 71 ALA B CA 1
ATOM 1595 C C . ALA B 1 71 ? -11.293 66.801 22.741 1.00 38.02 71 ALA B C 1
ATOM 1596 O O . ALA B 1 71 ? -10.084 66.776 22.963 1.00 39.55 71 ALA B O 1
ATOM 1598 N N . LEU B 1 72 ? -12.136 65.869 23.180 1.00 39.46 72 LEU B N 1
ATOM 1599 C CA . LEU B 1 72 ? -11.726 64.703 23.960 1.00 37.22 72 LEU B CA 1
ATOM 1600 C C . LEU B 1 72 ? -10.850 63.740 23.164 1.00 33.62 72 LEU B C 1
ATOM 1601 O O . LEU B 1 72 ? -9.896 63.176 23.699 1.00 35.70 72 LEU B O 1
ATOM 1606 N N . MET B 1 73 ? -11.189 63.552 21.894 1.00 30.60 73 MET B N 1
ATOM 1607 C CA . MET B 1 73 ? -10.539 62.574 21.042 1.00 31.94 73 MET B CA 1
ATOM 1608 C C . MET B 1 73 ? -9.378 63.108 20.208 1.00 34.36 73 MET B C 1
ATOM 1609 O O . MET B 1 73 ? -8.619 62.321 19.635 1.00 35.75 73 MET B O 1
ATOM 1614 N N . SER B 1 74 ? -9.242 64.431 20.130 1.00 33.49 74 SER B N 1
ATOM 1615 C CA . SER B 1 74 ? -8.291 65.045 19.200 1.00 35.52 74 SER B CA 1
ATOM 1616 C C . SER B 1 74 ? -6.820 64.673 19.446 1.00 36.72 74 SER B C 1
ATOM 1617 O O . SER B 1 74 ? -6.066 64.506 18.491 1.00 37.83 74 SER B O 1
ATOM 1620 N N . ARG B 1 75 ? -6.414 64.545 20.706 1.00 36.26 75 ARG B N 1
ATOM 1621 C CA . ARG B 1 75 ? -5.037 64.142 21.018 1.00 38.91 75 ARG B CA 1
ATOM 1622 C C . ARG B 1 75 ? -4.666 62.771 20.423 1.00 35.70 75 ARG B C 1
ATOM 1623 O O . ARG B 1 75 ? -3.551 62.593 19.928 1.00 32.88 75 ARG B O 1
ATOM 1631 N N . GLN B 1 76 ? -5.601 61.819 20.453 1.00 34.13 76 GLN B N 1
ATOM 1632 C CA . GLN B 1 76 ? -5.393 60.517 19.802 1.00 36.48 76 GLN B CA 1
ATOM 1633 C C . GLN B 1 76 ? -4.988 60.641 18.341 1.00 39.58 76 GLN B C 1
ATOM 1634 O O . GLN B 1 76 ? -4.021 60.000 17.902 1.00 40.27 76 GLN B O 1
ATOM 1640 N N . LEU B 1 77 ? -5.727 61.467 17.603 1.00 42.31 77 LEU B N 1
ATOM 1641 C CA . LEU B 1 77 ? -5.434 61.780 16.198 1.00 47.42 77 LEU B CA 1
ATOM 1642 C C . LEU B 1 77 ? -4.077 62.421 15.977 1.00 47.72 77 LEU B C 1
ATOM 1643 O O . LEU B 1 77 ? -3.347 62.061 15.049 1.00 53.65 77 LEU B O 1
ATOM 1648 N N . LYS B 1 78 ? -3.755 63.395 16.814 1.00 43.61 78 LYS B N 1
ATOM 1649 C CA . LYS B 1 78 ? -2.473 64.071 16.743 1.00 42.89 78 LYS B CA 1
ATOM 1650 C C . LYS B 1 78 ? -1.332 63.106 17.091 1.00 39.80 78 LYS B C 1
ATOM 1651 O O . LYS B 1 78 ? -0.203 63.272 16.629 1.00 39.96 78 LYS B O 1
ATOM 1657 N N . CYS B 1 79 ? -1.644 62.096 17.902 1.00 33.92 79 CYS B N 1
ATOM 1658 C CA . CYS B 1 79 ? -0.631 61.176 18.403 1.00 33.16 79 CYS B CA 1
ATOM 1659 C C . CYS B 1 79 ? -0.450 59.931 17.547 1.00 30.73 79 CYS B C 1
ATOM 1660 O O . CYS B 1 79 ? 0.252 59.013 17.944 1.00 30.16 79 CYS B O 1
ATOM 1663 N N . ASN B 1 80 ? -1.077 59.902 16.372 1.00 31.68 80 ASN B N 1
ATOM 1664 C CA . ASN B 1 80 ? -0.994 58.725 15.510 1.00 31.12 80 ASN B CA 1
ATOM 1665 C C . ASN B 1 80 ? 0.422 58.386 15.012 1.00 30.81 80 ASN B C 1
ATOM 1666 O O . ASN B 1 80 ? 0.806 57.217 15.009 1.00 30.45 80 ASN B O 1
ATOM 1671 N N . ASP B 1 81 ? 1.196 59.392 14.607 1.00 29.69 81 ASP B N 1
ATOM 1672 C CA . ASP B 1 81 ? 2.581 59.143 14.170 1.00 30.23 81 ASP B CA 1
ATOM 1673 C C . ASP B 1 81 ? 3.437 58.571 15.296 1.00 27.53 81 ASP B C 1
ATOM 1674 O O . ASP B 1 81 ? 4.212 57.656 15.080 1.00 28.91 81 ASP B O 1
ATOM 1679 N N . SER B 1 82 ? 3.292 59.119 16.499 1.00 25.27 82 SER B N 1
ATOM 1680 C CA . SER B 1 82 ? 4.026 58.616 17.653 1.00 24.23 82 SER B CA 1
ATOM 1681 C C . SER B 1 82 ? 3.687 57.158 17.948 1.00 23.59 82 SER B C 1
ATOM 1682 O O . SER B 1 82 ? 4.572 56.373 18.268 1.00 22.67 82 SER B O 1
ATOM 1685 N N . GLU B 1 83 ? 2.406 56.808 17.843 1.00 24.11 83 GLU B N 1
ATOM 1686 C CA . GLU B 1 83 ? 1.966 55.430 18.028 1.00 24.83 83 GLU B CA 1
ATOM 1687 C C . GLU B 1 83 ? 2.617 54.479 17.018 1.00 23.41 83 GLU B C 1
ATOM 1688 O O . GLU B 1 83 ? 3.085 53.413 17.393 1.00 24.59 83 GLU B O 1
ATOM 1694 N N . GLN B 1 84 ? 2.683 54.890 15.755 1.00 24.91 84 GLN B N 1
ATOM 1695 C CA . GLN B 1 84 ? 3.339 54.098 14.696 1.00 27.31 84 GLN B CA 1
ATOM 1696 C C . GLN B 1 84 ? 4.831 53.925 14.967 1.00 25.06 84 GLN B C 1
ATOM 1697 O O . GLN B 1 84 ? 5.391 52.870 14.716 1.00 25.97 84 GLN B O 1
ATOM 1703 N N . GLU B 1 85 ? 5.468 54.987 15.452 1.00 23.14 85 GLU B N 1
ATOM 1704 C CA . GLU B 1 85 ? 6.877 54.945 15.854 1.00 21.37 85 GLU B CA 1
ATOM 1705 C C . GLU B 1 85 ? 7.106 53.940 16.980 1.00 19.55 85 GLU B C 1
ATOM 1706 O O . GLU B 1 85 ? 8.056 53.167 16.934 1.00 19.58 85 GLU B O 1
ATOM 1712 N N . LEU B 1 86 ? 6.243 53.972 17.998 1.00 18.20 86 LEU B N 1
ATOM 1713 C CA . LEU B 1 86 ? 6.351 53.036 19.129 1.00 19.66 86 LEU B CA 1
ATOM 1714 C C . LEU B 1 86 ? 6.285 51.566 18.694 1.00 21.09 86 LEU B C 1
ATOM 1715 O O . LEU B 1 86 ? 7.092 50.749 19.132 1.00 20.88 86 LEU B O 1
ATOM 1720 N N . LEU B 1 87 ? 5.307 51.242 17.844 1.00 22.28 87 LEU B N 1
ATOM 1721 C CA . LEU B 1 87 ? 5.167 49.885 17.290 1.00 22.58 87 LEU B CA 1
ATOM 1722 C C . LEU B 1 87 ? 6.381 49.447 16.465 1.00 22.85 87 LEU B C 1
ATOM 1723 O O . LEU B 1 87 ? 6.873 48.326 16.629 1.00 23.92 87 LEU B O 1
ATOM 1728 N N . GLU B 1 88 ? 6.854 50.325 15.581 1.00 24.53 88 GLU B N 1
ATOM 1729 C CA . GLU B 1 88 ? 8.082 50.050 14.814 1.00 27.06 88 GLU B CA 1
ATOM 1730 C C . GLU B 1 88 ? 9.320 49.888 15.703 1.00 23.45 88 GLU B C 1
ATOM 1731 O O . GLU B 1 88 ? 10.139 49.021 15.457 1.00 24.79 88 GLU B O 1
ATOM 1737 N N . ALA B 1 89 ? 9.445 50.718 16.741 1.00 22.34 89 ALA B N 1
ATOM 1738 C CA . ALA B 1 89 ? 10.532 50.572 17.702 1.00 23.16 89 ALA B CA 1
ATOM 1739 C C . ALA B 1 89 ? 10.454 49.205 18.381 1.00 21.78 89 ALA B C 1
ATOM 1740 O O . ALA B 1 89 ? 11.455 48.486 18.459 1.00 23.45 89 ALA B O 1
ATOM 1742 N N . PHE B 1 90 ? 9.266 48.837 18.844 1.00 21.88 90 PHE B N 1
ATOM 1743 C CA . PHE B 1 90 ? 9.055 47.505 19.428 1.00 22.66 90 PHE B CA 1
ATOM 1744 C C . PHE B 1 90 ? 9.492 46.382 18.465 1.00 24.81 90 PHE B C 1
ATOM 1745 O O . PHE B 1 90 ? 10.183 45.448 18.878 1.00 20.87 90 PHE B O 1
ATOM 1753 N N . LYS B 1 91 ? 9.084 46.489 17.194 1.00 26.49 91 LYS B N 1
ATOM 1754 C CA . LYS B 1 91 ? 9.433 45.496 16.162 1.00 28.00 91 LYS B CA 1
ATOM 1755 C C . LYS B 1 91 ? 10.937 45.341 15.883 1.00 27.87 91 LYS B C 1
ATOM 1756 O O . LYS B 1 91 ? 11.405 44.229 15.600 1.00 29.18 91 LYS B O 1
ATOM 1762 N N . VAL B 1 92 ? 11.683 46.439 15.981 1.00 26.18 92 VAL B N 1
ATOM 1763 C CA . VAL B 1 92 ? 13.159 46.379 15.953 1.00 25.80 92 VAL B CA 1
ATOM 1764 C C . VAL B 1 92 ? 13.705 45.360 16.980 1.00 26.46 92 VAL B C 1
ATOM 1765 O O . VAL B 1 92 ? 14.601 44.575 16.673 1.00 28.48 92 VAL B O 1
ATOM 1769 N N . PHE B 1 93 ? 13.168 45.378 18.196 1.00 23.12 93 PHE B N 1
ATOM 1770 C CA . PHE B 1 93 ? 13.526 44.380 19.202 1.00 24.10 93 PHE B CA 1
ATOM 1771 C C . PHE B 1 93 ? 12.889 43.018 18.830 1.00 27.36 93 PHE B C 1
ATOM 1772 O O . PHE B 1 93 ? 13.582 42.002 18.736 1.00 28.33 93 PHE B O 1
ATOM 1780 N N . ASP B 1 94 ? 11.577 43.023 18.594 1.00 26.15 94 ASP B N 1
ATOM 1781 C CA . ASP B 1 94 ? 10.798 41.783 18.375 1.00 31.94 94 ASP B CA 1
ATOM 1782 C C . ASP B 1 94 ? 10.999 41.223 16.953 1.00 33.78 94 ASP B C 1
ATOM 1783 O O . ASP B 1 94 ? 10.090 41.267 16.128 1.00 34.43 94 ASP B O 1
ATOM 1788 N N . LYS B 1 95 ? 12.189 40.695 16.679 1.00 37.07 95 LYS B N 1
ATOM 1789 C CA . LYS B 1 95 ? 12.576 40.323 15.310 1.00 41.99 95 LYS B CA 1
ATOM 1790 C C . LYS B 1 95 ? 11.742 39.203 14.672 1.00 44.31 95 LYS B C 1
ATOM 1791 O O . LYS B 1 95 ? 11.499 39.231 13.464 1.00 45.13 95 LYS B O 1
ATOM 1797 N N . ASN B 1 96 ? 11.302 38.232 15.476 1.00 44.53 96 ASN B N 1
ATOM 1798 C CA . ASN B 1 96 ? 10.456 37.129 14.976 1.00 47.41 96 ASN B CA 1
ATOM 1799 C C . ASN B 1 96 ? 8.944 37.409 15.007 1.00 47.88 96 ASN B C 1
ATOM 1800 O O . ASN B 1 96 ? 8.150 36.580 14.563 1.00 48.15 96 ASN B O 1
ATOM 1805 N N . GLY B 1 97 ? 8.561 38.564 15.554 1.00 45.92 97 GLY B N 1
ATOM 1806 C CA . GLY B 1 97 ? 7.180 39.050 15.507 1.00 45.10 97 GLY B CA 1
ATOM 1807 C C . GLY B 1 97 ? 6.138 38.367 16.383 1.00 46.09 97 GLY B C 1
ATOM 1808 O O . GLY B 1 97 ? 4.952 38.428 16.078 1.00 47.17 97 GLY B O 1
ATOM 1809 N N . ASP B 1 98 ? 6.554 37.726 17.473 1.00 46.32 98 ASP B N 1
ATOM 1810 C CA . ASP B 1 98 ? 5.586 37.028 18.343 1.00 46.08 98 ASP B CA 1
ATOM 1811 C C . ASP B 1 98 ? 4.927 37.922 19.410 1.00 44.57 98 ASP B C 1
ATOM 1812 O O . ASP B 1 98 ? 4.172 37.437 20.248 1.00 45.89 98 ASP B O 1
ATOM 1817 N N . GLY B 1 99 ? 5.217 39.223 19.374 1.00 42.48 99 GLY B N 1
ATOM 1818 C CA . GLY B 1 99 ? 4.660 40.178 20.345 1.00 39.21 99 GLY B CA 1
ATOM 1819 C C . GLY B 1 99 ? 5.420 40.205 21.665 1.00 36.97 99 GLY B C 1
ATOM 1820 O O . GLY B 1 99 ? 4.990 40.836 22.632 1.00 36.56 99 GLY B O 1
ATOM 1821 N N . LEU B 1 100 ? 6.559 39.523 21.711 1.00 34.79 100 LEU B N 1
ATOM 1822 C CA . LEU B 1 100 ? 7.346 39.455 22.938 1.00 34.93 100 LEU B CA 1
ATOM 1823 C C . LEU B 1 100 ? 8.818 39.713 22.663 1.00 34.72 100 LEU B C 1
ATOM 1824 O O . LEU B 1 100 ? 9.382 39.129 21.737 1.00 39.43 100 LEU B O 1
ATOM 1829 N N . ILE B 1 101 ? 9.442 40.563 23.471 1.00 29.77 101 ILE B N 1
ATOM 1830 C CA . ILE B 1 101 ? 10.892 40.759 23.390 1.00 29.89 101 ILE B CA 1
ATOM 1831 C C . ILE B 1 101 ? 11.590 39.761 24.318 1.00 31.08 101 ILE B C 1
ATOM 1832 O O . ILE B 1 101 ? 11.478 39.874 25.538 1.00 32.91 101 ILE B O 1
ATOM 1837 N N . SER B 1 102 ? 12.294 38.788 23.732 1.00 31.14 102 SER B N 1
ATOM 1838 C CA . SER B 1 102 ? 13.097 37.813 24.490 1.00 32.23 102 SER B CA 1
ATOM 1839 C C . SER B 1 102 ? 14.480 38.348 24.864 1.00 31.02 102 SER B C 1
ATOM 1840 O O . SER B 1 102 ? 14.913 39.402 24.382 1.00 27.49 102 SER B O 1
ATOM 1843 N N . ALA B 1 103 ? 15.173 37.604 25.725 1.00 33.52 103 ALA B N 1
ATOM 1844 C CA . ALA B 1 103 ? 16.547 37.925 26.107 1.00 32.41 103 ALA B CA 1
ATOM 1845 C C . ALA B 1 103 ? 17.480 37.867 24.898 1.00 33.05 103 ALA B C 1
ATOM 1846 O O . ALA B 1 103 ? 18.324 38.739 24.727 1.00 34.84 103 ALA B O 1
ATOM 1848 N N . ALA B 1 104 ? 17.309 36.855 24.048 1.00 34.31 104 ALA B N 1
ATOM 1849 C CA . ALA B 1 104 ? 18.101 36.741 22.816 1.00 35.04 104 ALA B CA 1
ATOM 1850 C C . ALA B 1 104 ? 17.927 37.965 21.909 1.00 34.49 104 ALA B C 1
ATOM 1851 O O . ALA B 1 104 ? 18.889 38.481 21.342 1.00 35.22 104 ALA B O 1
ATOM 1853 N N . GLU B 1 105 ? 16.694 38.439 21.784 1.00 35.48 105 GLU B N 1
ATOM 1854 C CA . GLU B 1 105 ? 16.407 39.582 20.928 1.00 31.82 105 GLU B CA 1
ATOM 1855 C C . GLU B 1 105 ? 17.037 40.857 21.464 1.00 29.70 105 GLU B C 1
ATOM 1856 O O . GLU B 1 105 ? 17.624 41.624 20.703 1.00 30.65 105 GLU B O 1
ATOM 1862 N N . LEU B 1 106 ? 16.914 41.076 22.771 1.00 28.26 106 LEU B N 1
ATOM 1863 C CA . LEU B 1 106 ? 17.517 42.232 23.425 1.00 28.62 106 LEU B CA 1
ATOM 1864 C C . LEU B 1 106 ? 19.039 42.206 23.278 1.00 28.47 106 LEU B C 1
ATOM 1865 O O . LEU B 1 106 ? 19.660 43.218 22.923 1.00 27.65 106 LEU B O 1
ATOM 1870 N N . LYS B 1 107 ? 19.633 41.040 23.532 1.00 30.23 107 LYS B N 1
ATOM 1871 C CA . LYS B 1 107 ? 21.081 40.874 23.386 1.00 31.12 107 LYS B CA 1
ATOM 1872 C C . LYS B 1 107 ? 21.542 41.224 21.968 1.00 29.97 107 LYS B C 1
ATOM 1873 O O . LYS B 1 107 ? 22.584 41.850 21.786 1.00 29.81 107 LYS B O 1
ATOM 1879 N N . HIS B 1 108 ? 20.750 40.825 20.976 1.00 32.21 108 HIS B N 1
ATOM 1880 C CA . HIS B 1 108 ? 21.044 41.111 19.571 1.00 34.29 108 HIS B CA 1
ATOM 1881 C C . HIS B 1 108 ? 21.036 42.612 19.279 1.00 31.63 108 HIS B C 1
ATOM 1882 O O . HIS B 1 108 ? 21.914 43.120 18.572 1.00 30.71 108 HIS B O 1
ATOM 1889 N N . VAL B 1 109 ? 20.056 43.324 19.836 1.00 27.45 109 VAL B N 1
ATOM 1890 C CA . VAL B 1 109 ? 20.023 44.778 19.704 1.00 25.18 109 VAL B CA 1
ATOM 1891 C C . VAL B 1 109 ? 21.247 45.397 20.412 1.00 24.29 109 VAL B C 1
ATOM 1892 O O . VAL B 1 109 ? 21.920 46.270 19.849 1.00 24.38 109 VAL B O 1
ATOM 1896 N N . LEU B 1 110 ? 21.542 44.924 21.623 1.00 23.52 110 LEU B N 1
ATOM 1897 C CA . LEU B 1 110 ? 22.661 45.457 22.398 1.00 24.57 110 LEU B CA 1
ATOM 1898 C C . LEU B 1 110 ? 23.988 45.287 21.645 1.00 28.13 110 LEU B C 1
ATOM 1899 O O . LEU B 1 110 ? 24.780 46.225 21.545 1.00 28.62 110 LEU B O 1
ATOM 1904 N N . THR B 1 111 ? 24.203 44.097 21.101 1.00 31.60 111 THR B N 1
ATOM 1905 C CA . THR B 1 111 ? 25.398 43.825 20.312 1.00 37.12 111 THR B CA 1
ATOM 1906 C C . THR B 1 111 ? 25.479 44.755 19.095 1.00 35.96 111 THR B C 1
ATOM 1907 O O . THR B 1 111 ? 26.537 45.306 18.804 1.00 37.42 111 THR B O 1
ATOM 1911 N N . SER B 1 112 ? 24.346 44.954 18.425 1.00 33.82 112 SER B N 1
ATOM 1912 C CA . SER B 1 112 ? 24.253 45.827 17.253 1.00 33.88 112 SER B CA 1
ATOM 1913 C C . SER B 1 112 ? 24.701 47.261 17.507 1.00 33.12 112 SER B C 1
ATOM 1914 O O . SER B 1 112 ? 25.267 47.895 16.616 1.00 30.98 112 SER B O 1
ATOM 1917 N N . ILE B 1 113 ? 24.436 47.771 18.711 1.00 31.78 113 ILE B N 1
ATOM 1918 C CA . ILE B 1 113 ? 24.803 49.149 19.050 1.00 33.02 113 ILE B CA 1
ATOM 1919 C C . ILE B 1 113 ? 26.118 49.254 19.829 1.00 34.96 113 ILE B C 1
ATOM 1920 O O . ILE B 1 113 ? 26.469 50.325 20.309 1.00 35.35 113 ILE B O 1
ATOM 1925 N N . GLY B 1 114 ? 26.838 48.138 19.937 1.00 36.63 114 GLY B N 1
ATOM 1926 C CA . GLY B 1 114 ? 28.174 48.128 20.537 1.00 34.59 114 GLY B CA 1
ATOM 1927 C C . GLY B 1 114 ? 28.180 48.056 22.054 1.00 34.66 114 GLY B C 1
ATOM 1928 O O . GLY B 1 114 ? 29.108 48.548 22.698 1.00 34.88 114 GLY B O 1
ATOM 1929 N N . GLU B 1 115 ? 27.139 47.454 22.621 1.00 32.62 115 GLU B N 1
ATOM 1930 C CA . GLU B 1 115 ? 27.042 47.264 24.067 1.00 33.73 115 GLU B CA 1
ATOM 1931 C C . GLU B 1 115 ? 27.180 45.784 24.388 1.00 33.67 115 GLU B C 1
ATOM 1932 O O . GLU B 1 115 ? 26.293 44.982 24.088 1.00 38.53 115 GLU B O 1
ATOM 1938 N N . LYS B 1 116 ? 28.303 45.436 24.996 1.00 31.15 116 LYS B N 1
ATOM 1939 C CA . LYS B 1 116 ? 28.660 44.059 25.256 1.00 32.43 116 LYS B CA 1
ATOM 1940 C C . LYS B 1 116 ? 28.245 43.619 26.657 1.00 30.88 116 LYS B C 1
ATOM 1941 O O . LYS B 1 116 ? 28.893 43.953 27.657 1.00 31.03 116 LYS B O 1
ATOM 1947 N N . LEU B 1 117 ? 27.156 42.859 26.714 1.00 30.16 117 LEU B N 1
ATOM 1948 C CA . LEU B 1 117 ? 26.645 42.333 27.974 1.00 30.22 117 LEU B CA 1
ATOM 1949 C C . LEU B 1 117 ? 26.678 40.817 27.983 1.00 31.06 117 LEU B C 1
ATOM 1950 O O . LEU B 1 117 ? 26.505 40.187 26.941 1.00 32.74 117 LEU B O 1
ATOM 1955 N N . THR B 1 118 ? 26.895 40.232 29.161 1.00 31.17 118 THR B N 1
ATOM 1956 C CA . THR B 1 118 ? 26.790 38.784 29.330 1.00 33.27 118 THR B CA 1
ATOM 1957 C C . THR B 1 118 ? 25.313 38.394 29.360 1.00 33.91 118 THR B C 1
ATOM 1958 O O . THR B 1 118 ? 24.444 39.262 29.489 1.00 32.84 118 THR B O 1
ATOM 1962 N N . ASP B 1 119 ? 25.024 37.098 29.257 1.00 37.07 119 ASP B N 1
ATOM 1963 C CA . ASP B 1 119 ? 23.635 36.621 29.341 1.00 39.48 119 ASP B CA 1
ATOM 1964 C C . ASP B 1 119 ? 22.986 36.997 30.673 1.00 39.92 119 ASP B C 1
ATOM 1965 O O . ASP B 1 119 ? 21.839 37.449 30.699 1.00 38.72 119 ASP B O 1
ATOM 1970 N N . ALA B 1 120 ? 23.726 36.816 31.769 1.00 38.93 120 ALA B N 1
ATOM 1971 C CA . ALA B 1 120 ? 23.272 37.245 33.094 1.00 39.07 120 ALA B CA 1
ATOM 1972 C C . ALA B 1 120 ? 22.967 38.752 33.135 1.00 37.18 120 ALA B C 1
ATOM 1973 O O . ALA B 1 120 ? 21.976 39.167 33.725 1.00 39.10 120 ALA B O 1
ATOM 1975 N N . GLU B 1 121 ? 23.808 39.567 32.502 1.00 34.72 121 GLU B N 1
ATOM 1976 C CA . GLU B 1 121 ? 23.558 41.013 32.447 1.00 30.60 121 GLU B CA 1
ATOM 1977 C C . GLU B 1 121 ? 22.326 41.364 31.588 1.00 31.18 121 GLU B C 1
ATOM 1978 O O . GLU B 1 121 ? 21.522 42.224 31.966 1.00 30.31 121 GLU B O 1
ATOM 1984 N N . VAL B 1 122 ? 22.165 40.686 30.452 1.00 30.59 122 VAL B N 1
ATOM 1985 C CA . VAL B 1 122 ? 20.953 40.842 29.633 1.00 31.22 122 VAL B CA 1
ATOM 1986 C C . VAL B 1 122 ? 19.691 40.431 30.412 1.00 30.87 122 VAL B C 1
ATOM 1987 O O . VAL B 1 122 ? 18.674 41.123 30.369 1.00 28.90 122 VAL B O 1
ATOM 1991 N N . ASP B 1 123 ? 19.773 39.313 31.131 1.00 32.33 123 ASP B N 1
ATOM 1992 C CA . ASP B 1 123 ? 18.648 38.817 31.921 1.00 34.43 123 ASP B CA 1
ATOM 1993 C C . ASP B 1 123 ? 18.212 39.833 32.970 1.00 34.23 123 ASP B C 1
ATOM 1994 O O . ASP B 1 123 ? 17.021 40.088 33.137 1.00 34.80 123 ASP B O 1
ATOM 1999 N N . GLU B 1 124 ? 19.188 40.397 33.676 1.00 34.49 124 GLU B N 1
ATOM 2000 C CA . GLU B 1 124 ? 18.933 41.399 34.701 1.00 37.41 124 GLU B CA 1
ATOM 2001 C C . GLU B 1 124 ? 18.307 42.663 34.099 1.00 37.29 124 GLU B C 1
ATOM 2002 O O . GLU B 1 124 ? 17.381 43.230 34.677 1.00 38.04 124 GLU B O 1
ATOM 2008 N N . MET B 1 125 ? 18.800 43.087 32.936 1.00 34.20 125 MET B N 1
ATOM 2009 C CA . MET B 1 125 ? 18.225 44.239 32.234 1.00 35.11 125 MET B CA 1
ATOM 2010 C C . MET B 1 125 ? 16.750 44.019 31.901 1.00 35.09 125 MET B C 1
ATOM 2011 O O . MET B 1 125 ? 15.919 44.909 32.106 1.00 35.01 125 MET B O 1
ATOM 2016 N N . LEU B 1 126 ? 16.443 42.831 31.389 1.00 35.60 126 LEU B N 1
ATOM 2017 C CA . LEU B 1 126 ? 15.087 42.479 30.993 1.00 37.82 126 LEU B CA 1
ATOM 2018 C C . LEU B 1 126 ? 14.188 42.316 32.217 1.00 39.92 126 LEU B C 1
ATOM 2019 O O . LEU B 1 126 ? 13.025 42.723 32.197 1.00 40.06 126 LEU B O 1
ATOM 2024 N N . ARG B 1 127 ? 14.749 41.733 33.273 1.00 42.38 127 ARG B N 1
ATOM 2025 C CA . ARG B 1 127 ? 14.056 41.498 34.546 1.00 46.77 127 ARG B CA 1
ATOM 2026 C C . ARG B 1 127 ? 13.492 42.784 35.162 1.00 46.47 127 ARG B C 1
ATOM 2027 O O . ARG B 1 127 ? 12.369 42.792 35.658 1.00 44.58 127 ARG B O 1
ATOM 2035 N N . GLU B 1 128 ? 14.280 43.858 35.121 1.00 48.05 128 GLU B N 1
ATOM 2036 C CA . GLU B 1 128 ? 13.903 45.151 35.700 1.00 50.67 128 GLU B CA 1
ATOM 2037 C C . GLU B 1 128 ? 12.602 45.745 35.144 1.00 50.33 128 GLU B C 1
ATOM 2038 O O . GLU B 1 128 ? 11.937 46.510 35.836 1.00 52.52 128 GLU B O 1
ATOM 2044 N N . VAL B 1 129 ? 12.249 45.393 33.908 1.00 47.63 129 VAL B N 1
ATOM 2045 C CA . VAL B 1 129 ? 11.108 46.007 33.211 1.00 47.79 129 VAL B CA 1
ATOM 2046 C C . VAL B 1 129 ? 9.969 45.040 32.847 1.00 49.48 129 VAL B C 1
ATOM 2047 O O . VAL B 1 129 ? 8.927 45.459 32.320 1.00 50.01 129 VAL B O 1
ATOM 2051 N N . SER B 1 130 ? 10.161 43.754 33.128 1.00 48.30 130 SER B N 1
ATOM 2052 C CA . SER B 1 130 ? 9.177 42.743 32.756 1.00 48.80 130 SER B CA 1
ATOM 2053 C C . SER B 1 130 ? 8.393 42.211 33.957 1.00 52.31 130 SER B C 1
ATOM 2054 O O . SER B 1 130 ? 7.612 41.270 33.816 1.00 54.15 130 SER B O 1
ATOM 2057 N N . ASP B 1 131 ? 8.601 42.829 35.121 1.00 55.90 131 ASP B N 1
ATOM 2058 C CA . ASP B 1 131 ? 8.005 42.396 36.393 1.00 61.78 131 ASP B CA 1
ATOM 2059 C C . ASP B 1 131 ? 8.359 40.945 36.743 1.00 66.33 131 ASP B C 1
ATOM 2060 O O . ASP B 1 131 ? 7.506 40.182 37.202 1.00 70.23 131 ASP B O 1
ATOM 2062 N N . GLY B 1 132 ? 9.618 40.573 36.514 1.00 66.92 132 GLY B N 1
ATOM 2063 C CA . GLY B 1 132 ? 10.102 39.217 36.798 1.00 69.18 132 GLY B CA 1
ATOM 2064 C C . GLY B 1 132 ? 9.849 38.196 35.696 1.00 69.15 132 GLY B C 1
ATOM 2065 O O . GLY B 1 132 ? 10.429 37.107 35.711 1.00 70.26 132 GLY B O 1
ATOM 2066 N N . SER B 1 133 ? 8.969 38.541 34.753 1.00 67.02 133 SER B N 1
ATOM 2067 C CA . SER B 1 133 ? 8.689 37.712 33.577 1.00 65.06 133 SER B CA 1
ATOM 2068 C C . SER B 1 133 ? 9.914 37.595 32.663 1.00 60.47 133 SER B C 1
ATOM 2069 O O . SER B 1 133 ? 10.811 38.445 32.694 1.00 58.39 133 SER B O 1
ATOM 2072 N N . GLY B 1 134 ? 9.947 36.547 31.846 1.00 58.14 134 GLY B N 1
ATOM 2073 C CA . GLY B 1 134 ? 11.078 36.333 30.942 1.00 57.21 134 GLY B CA 1
ATOM 2074 C C . GLY B 1 134 ? 11.138 37.263 29.736 1.00 54.48 134 GLY B C 1
ATOM 2075 O O . GLY B 1 134 ? 12.164 37.326 29.057 1.00 53.63 134 GLY B O 1
ATOM 2076 N N . GLU B 1 135 ? 10.045 37.987 29.475 1.00 51.79 135 GLU B N 1
ATOM 2077 C CA . GLU B 1 135 ? 9.857 38.711 28.214 1.00 47.86 135 GLU B CA 1
ATOM 2078 C C . GLU B 1 135 ? 9.109 40.040 28.374 1.00 42.49 135 GLU B C 1
ATOM 2079 O O . GLU B 1 135 ? 8.420 40.264 29.368 1.00 43.04 135 GLU B O 1
ATOM 2085 N N . ILE B 1 136 ? 9.251 40.914 27.381 1.00 36.26 136 ILE B N 1
ATOM 2086 C CA . ILE B 1 136 ? 8.584 42.217 27.387 1.00 34.25 136 ILE B CA 1
ATOM 2087 C C . ILE B 1 136 ? 7.515 42.269 26.298 1.00 30.85 136 ILE B C 1
ATOM 2088 O O . ILE B 1 136 ? 7.803 42.027 25.133 1.00 29.40 136 ILE B O 1
ATOM 2093 N N . ASN B 1 137 ? 6.278 42.556 26.689 1.00 30.29 137 ASN B N 1
ATOM 2094 C CA . ASN B 1 137 ? 5.215 42.795 25.723 1.00 30.96 137 ASN B CA 1
ATOM 2095 C C . ASN B 1 137 ? 5.063 44.289 25.391 1.00 30.95 137 ASN B C 1
ATOM 2096 O O . ASN B 1 137 ? 5.727 45.140 26.002 1.00 32.10 137 ASN B O 1
ATOM 2101 N N . ILE B 1 138 ? 4.206 44.596 24.417 1.00 31.61 138 ILE B N 1
ATOM 2102 C CA . ILE B 1 138 ? 4.037 45.972 23.936 1.00 31.76 138 ILE B CA 1
ATOM 2103 C C . ILE B 1 138 ? 3.460 46.895 25.015 1.00 29.21 138 ILE B C 1
ATOM 2104 O O . ILE B 1 138 ? 3.812 48.075 25.078 1.00 24.79 138 ILE B O 1
ATOM 2109 N N . LYS B 1 139 ? 2.595 46.349 25.869 1.00 30.88 139 LYS B N 1
ATOM 2110 C CA . LYS B 1 139 ? 2.037 47.114 26.988 1.00 33.78 139 LYS B CA 1
ATOM 2111 C C . LYS B 1 139 ? 3.141 47.588 27.924 1.00 33.30 139 LYS B C 1
ATOM 2112 O O . LYS B 1 139 ? 3.196 48.765 28.274 1.00 33.54 139 LYS B O 1
ATOM 2118 N N . GLN B 1 140 ? 4.024 46.667 28.309 1.00 34.00 140 GLN B N 1
ATOM 2119 C CA . GLN B 1 140 ? 5.160 46.967 29.193 1.00 34.04 140 GLN B CA 1
ATOM 2120 C C . GLN B 1 140 ? 6.167 47.933 28.546 1.00 32.35 140 GLN B C 1
ATOM 2121 O O . GLN B 1 140 ? 6.723 48.817 29.214 1.00 31.77 140 GLN B O 1
ATOM 2127 N N . PHE B 1 141 ? 6.382 47.765 27.242 1.00 29.14 141 PHE B N 1
ATOM 2128 C CA . PHE B 1 141 ? 7.235 48.663 26.446 1.00 25.58 141 PHE B CA 1
ATOM 2129 C C . PHE B 1 141 ? 6.717 50.101 26.508 1.00 25.90 141 PHE B C 1
ATOM 2130 O O . PHE B 1 141 ? 7.474 51.028 26.781 1.00 26.13 141 PHE B O 1
ATOM 2138 N N . ALA B 1 142 ? 5.424 50.280 26.258 1.00 26.78 142 ALA B N 1
ATOM 2139 C CA . ALA B 1 142 ? 4.781 51.599 26.355 1.00 30.29 142 ALA B CA 1
ATOM 2140 C C . ALA B 1 142 ? 4.811 52.184 27.782 1.00 33.19 142 ALA B C 1
ATOM 2141 O O . ALA B 1 142 ? 5.133 53.359 27.975 1.00 30.88 142 ALA B O 1
ATOM 2143 N N . ALA B 1 143 ? 4.480 51.357 28.774 1.00 36.88 143 ALA B N 1
ATOM 2144 C CA . ALA B 1 143 ? 4.486 51.787 30.174 1.00 41.76 143 ALA B CA 1
ATOM 2145 C C . ALA B 1 143 ? 5.869 52.253 30.642 1.00 44.37 143 ALA B C 1
ATOM 2146 O O . ALA B 1 143 ? 6.003 53.343 31.204 1.00 44.14 143 ALA B O 1
ATOM 2148 N N . LEU B 1 144 ? 6.897 51.448 30.381 1.00 46.55 144 LEU B N 1
ATOM 2149 C CA . LEU B 1 144 ? 8.247 51.772 30.840 1.00 48.86 144 LEU B CA 1
ATOM 2150 C C . LEU B 1 144 ? 8.742 53.086 30.243 1.00 48.74 144 LEU B C 1
ATOM 2151 O O . LEU B 1 144 ? 9.609 53.747 30.812 1.00 48.51 144 LEU B O 1
ATOM 2156 N N . LEU B 1 145 ? 8.163 53.472 29.110 1.00 49.36 145 LEU B N 1
ATOM 2157 C CA . LEU B 1 145 ? 8.502 54.739 28.463 1.00 49.75 145 LEU B CA 1
ATOM 2158 C C . LEU B 1 145 ? 7.743 55.951 29.026 1.00 52.69 145 LEU B C 1
ATOM 2159 O O . LEU B 1 145 ? 7.933 57.075 28.555 1.00 53.93 145 LEU B O 1
ATOM 2164 N N . SER B 1 146 ? 6.892 55.720 30.027 1.00 55.79 146 SER B N 1
ATOM 2165 C CA . SER B 1 146 ? 6.247 56.808 30.771 1.00 58.25 146 SER B CA 1
ATOM 2166 C C . SER B 1 146 ? 6.986 57.087 32.082 1.00 61.22 146 SER B C 1
ATOM 2167 O O . SER B 1 146 ? 7.401 58.219 32.347 1.00 62.91 146 SER B O 1
ATOM 2170 N N . LEU C 1 5 ? 8.292 5.129 -8.699 1.00 89.82 5 LEU C N 1
ATOM 2171 C CA . LEU C 1 5 ? 9.288 6.230 -8.849 1.00 89.37 5 LEU C CA 1
ATOM 2172 C C . LEU C 1 5 ? 9.875 6.270 -10.255 1.00 92.37 5 LEU C C 1
ATOM 2173 O O . LEU C 1 5 ? 10.556 5.334 -10.680 1.00 94.84 5 LEU C O 1
ATOM 2178 N N . THR C 1 6 ? 9.602 7.360 -10.969 1.00 92.61 6 THR C N 1
ATOM 2179 C CA . THR C 1 6 ? 10.109 7.553 -12.329 1.00 95.78 6 THR C CA 1
ATOM 2180 C C . THR C 1 6 ? 11.578 7.967 -12.298 1.00 93.76 6 THR C C 1
ATOM 2181 O O . THR C 1 6 ? 12.079 8.407 -11.261 1.00 89.51 6 THR C O 1
ATOM 2185 N N . GLU C 1 7 ? 12.261 7.829 -13.434 1.00 97.15 7 GLU C N 1
ATOM 2186 C CA . GLU C 1 7 ? 13.660 8.257 -13.543 1.00 96.60 7 GLU C CA 1
ATOM 2187 C C . GLU C 1 7 ? 13.827 9.758 -13.263 1.00 92.49 7 GLU C C 1
ATOM 2188 O O . GLU C 1 7 ? 14.880 10.185 -12.788 1.00 91.39 7 GLU C O 1
ATOM 2194 N N . GLU C 1 8 ? 12.783 10.539 -13.546 1.00 89.73 8 GLU C N 1
ATOM 2195 C CA . GLU C 1 8 ? 12.765 11.965 -13.217 1.00 85.40 8 GLU C CA 1
ATOM 2196 C C . GLU C 1 8 ? 12.543 12.213 -11.725 1.00 78.96 8 GLU C C 1
ATOM 2197 O O . GLU C 1 8 ? 13.199 13.073 -11.140 1.00 77.10 8 GLU C O 1
ATOM 2203 N N . GLN C 1 9 ? 11.619 11.466 -11.120 1.00 75.43 9 GLN C N 1
ATOM 2204 C CA . GLN C 1 9 ? 11.388 11.539 -9.677 1.00 70.52 9 GLN C CA 1
ATOM 2205 C C . GLN C 1 9 ? 12.671 11.216 -8.919 1.00 65.77 9 GLN C C 1
ATOM 2206 O O . GLN C 1 9 ? 13.082 11.972 -8.038 1.00 61.12 9 GLN C O 1
ATOM 2212 N N . ILE C 1 10 ? 13.298 10.096 -9.287 1.00 66.33 10 ILE C N 1
ATOM 2213 C CA . ILE C 1 10 ? 14.583 9.674 -8.728 1.00 64.78 10 ILE C CA 1
ATOM 2214 C C . ILE C 1 10 ? 15.638 10.763 -8.912 1.00 61.68 10 ILE C C 1
ATOM 2215 O O . ILE C 1 10 ? 16.368 11.083 -7.974 1.00 59.65 10 ILE C O 1
ATOM 2220 N N . ALA C 1 11 ? 15.701 11.332 -10.116 1.00 61.80 11 ALA C N 1
ATOM 2221 C CA . ALA C 1 11 ? 16.622 12.433 -10.410 1.00 61.35 11 ALA C CA 1
ATOM 2222 C C . ALA C 1 11 ? 16.322 13.683 -9.577 1.00 56.53 11 ALA C C 1
ATOM 2223 O O . ALA C 1 11 ? 17.240 14.339 -9.085 1.00 56.63 11 ALA C O 1
ATOM 2225 N N . GLU C 1 12 ? 15.040 14.009 -9.430 1.00 53.56 12 GLU C N 1
ATOM 2226 C CA . GLU C 1 12 ? 14.625 15.155 -8.613 1.00 51.47 12 GLU C CA 1
ATOM 2227 C C . GLU C 1 12 ? 15.020 14.963 -7.148 1.00 45.57 12 GLU C C 1
ATOM 2228 O O . GLU C 1 12 ? 15.512 15.891 -6.500 1.00 44.43 12 GLU C O 1
ATOM 2234 N N . PHE C 1 13 ? 14.805 13.756 -6.633 1.00 43.07 13 PHE C N 1
ATOM 2235 C CA . PHE C 1 13 ? 15.252 13.417 -5.285 1.00 41.67 13 PHE C CA 1
ATOM 2236 C C . PHE C 1 13 ? 16.768 13.443 -5.157 1.00 40.50 13 PHE C C 1
ATOM 2237 O O . PHE C 1 13 ? 17.284 13.932 -4.151 1.00 38.01 13 PHE C O 1
ATOM 2245 N N . LYS C 1 14 ? 17.470 12.946 -6.183 1.00 41.52 14 LYS C N 1
ATOM 2246 C CA . LYS C 1 14 ? 18.936 12.974 -6.214 1.00 44.16 14 LYS C CA 1
ATOM 2247 C C . LYS C 1 14 ? 19.504 14.379 -6.050 1.00 41.30 14 LYS C C 1
ATOM 2248 O O . LYS C 1 14 ? 20.429 14.589 -5.262 1.00 36.71 14 LYS C O 1
ATOM 2252 N N . GLU C 1 15 ? 18.954 15.334 -6.801 1.00 42.97 15 GLU C N 1
ATOM 2253 C CA . GLU C 1 15 ? 19.375 16.736 -6.686 1.00 44.32 15 GLU C CA 1
ATOM 2254 C C . GLU C 1 15 ? 19.213 17.282 -5.268 1.00 39.41 15 GLU C C 1
ATOM 2255 O O . GLU C 1 15 ? 20.113 17.945 -4.753 1.00 40.17 15 GLU C O 1
ATOM 2261 N N . ALA C 1 16 ? 18.073 16.995 -4.643 1.00 37.30 16 ALA C N 1
ATOM 2262 C CA . ALA C 1 16 ? 17.843 17.392 -3.247 1.00 33.39 16 ALA C CA 1
ATOM 2263 C C . ALA C 1 16 ? 18.861 16.732 -2.318 1.00 32.20 16 ALA C C 1
ATOM 2264 O O . ALA C 1 16 ? 19.404 17.380 -1.422 1.00 30.25 16 ALA C O 1
ATOM 2266 N N . PHE C 1 17 ? 19.106 15.440 -2.539 1.00 32.75 17 PHE C N 1
ATOM 2267 C CA . PHE C 1 17 ? 20.112 14.682 -1.790 1.00 31.83 17 PHE C CA 1
ATOM 2268 C C . PHE C 1 17 ? 21.503 15.311 -1.944 1.00 31.89 17 PHE C C 1
ATOM 2269 O O . PHE C 1 17 ? 22.206 15.532 -0.955 1.00 31.70 17 PHE C O 1
ATOM 2277 N N . ALA C 1 18 ? 21.887 15.602 -3.188 1.00 32.53 18 ALA C N 1
ATOM 2278 C CA . ALA C 1 18 ? 23.175 16.219 -3.484 1.00 39.15 18 ALA C CA 1
ATOM 2279 C C . ALA C 1 18 ? 23.383 17.545 -2.752 1.00 41.15 18 ALA C C 1
ATOM 2280 O O . ALA C 1 18 ? 24.514 17.896 -2.427 1.00 41.55 18 ALA C O 1
ATOM 2282 N N . LEU C 1 19 ? 22.294 18.268 -2.495 1.00 41.69 19 LEU C N 1
ATOM 2283 C CA . LEU C 1 19 ? 22.363 19.525 -1.748 1.00 42.77 19 LEU C CA 1
ATOM 2284 C C . LEU C 1 19 ? 22.818 19.313 -0.301 1.00 42.76 19 LEU C C 1
ATOM 2285 O O . LEU C 1 19 ? 23.621 20.099 0.215 1.00 44.36 19 LEU C O 1
ATOM 2290 N N . PHE C 1 20 ? 22.331 18.241 0.335 1.00 38.86 20 PHE C N 1
ATOM 2291 C CA . PHE C 1 20 ? 22.843 17.809 1.651 1.00 36.88 20 PHE C CA 1
ATOM 2292 C C . PHE C 1 20 ? 24.284 17.286 1.576 1.00 41.02 20 PHE C C 1
ATOM 2293 O O . PHE C 1 20 ? 25.100 17.554 2.462 1.00 42.31 20 PHE C O 1
ATOM 2301 N N . ASP C 1 21 ? 24.571 16.499 0.538 1.00 43.26 21 ASP C N 1
ATOM 2302 C CA . ASP C 1 21 ? 25.849 15.792 0.396 1.00 46.76 21 ASP C CA 1
ATOM 2303 C C . ASP C 1 21 ? 26.883 16.701 -0.280 1.00 53.30 21 ASP C C 1
ATOM 2304 O O . ASP C 1 21 ? 27.192 16.557 -1.471 1.00 56.33 21 ASP C O 1
ATOM 2309 N N . LYS C 1 22 ? 27.425 17.627 0.508 1.00 53.75 22 LYS C N 1
ATOM 2310 C CA . LYS C 1 22 ? 28.258 18.706 -0.015 1.00 57.22 22 LYS C CA 1
ATOM 2311 C C . LYS C 1 22 ? 29.643 18.280 -0.507 1.00 59.23 22 LYS C C 1
ATOM 2312 O O . LYS C 1 22 ? 30.193 18.918 -1.401 1.00 60.02 22 LYS C O 1
ATOM 2318 N N . ASP C 1 23 ? 30.201 17.213 0.064 1.00 59.89 23 ASP C N 1
ATOM 2319 C CA . ASP C 1 23 ? 31.492 16.694 -0.410 1.00 64.08 23 ASP C CA 1
ATOM 2320 C C . ASP C 1 23 ? 31.308 15.554 -1.420 1.00 64.48 23 ASP C C 1
ATOM 2321 O O . ASP C 1 23 ? 32.262 14.863 -1.769 1.00 66.30 23 ASP C O 1
ATOM 2326 N N . ASN C 1 24 ? 30.066 15.370 -1.869 1.00 62.92 24 ASN C N 1
ATOM 2327 C CA . ASN C 1 24 ? 29.706 14.397 -2.909 1.00 64.40 24 ASN C CA 1
ATOM 2328 C C . ASN C 1 24 ? 30.286 12.988 -2.696 1.00 63.74 24 ASN C C 1
ATOM 2329 O O . ASN C 1 24 ? 30.767 12.350 -3.638 1.00 64.78 24 ASN C O 1
ATOM 2334 N N . SER C 1 25 ? 30.226 12.515 -1.451 1.00 61.34 25 SER C N 1
ATOM 2335 C CA . SER C 1 25 ? 30.711 11.179 -1.090 1.00 60.27 25 SER C CA 1
ATOM 2336 C C . SER C 1 25 ? 29.646 10.083 -1.270 1.00 56.16 25 SER C C 1
ATOM 2337 O O . SER C 1 25 ? 29.954 8.893 -1.170 1.00 56.33 25 SER C O 1
ATOM 2340 N N . GLY C 1 26 ? 28.401 10.487 -1.529 1.00 52.52 26 GLY C N 1
ATOM 2341 C CA . GLY C 1 26 ? 27.304 9.535 -1.750 1.00 50.57 26 GLY C CA 1
ATOM 2342 C C . GLY C 1 26 ? 26.473 9.230 -0.514 1.00 48.07 26 GLY C C 1
ATOM 2343 O O . GLY C 1 26 ? 25.600 8.354 -0.544 1.00 47.67 26 GLY C O 1
ATOM 2344 N N . SER C 1 27 ? 26.752 9.944 0.576 1.00 46.63 27 SER C N 1
ATOM 2345 C CA . SER C 1 27 ? 25.961 9.848 1.803 1.00 44.42 27 SER C CA 1
ATOM 2346 C C . SER C 1 27 ? 25.819 11.213 2.487 1.00 41.81 27 SER C C 1
ATOM 2347 O O . SER C 1 27 ? 26.533 12.156 2.154 1.00 40.27 27 SER C O 1
ATOM 2350 N N . ILE C 1 28 ? 24.877 11.316 3.420 1.00 38.87 28 ILE C N 1
ATOM 2351 C CA . ILE C 1 28 ? 24.721 12.515 4.244 1.00 37.87 28 ILE C CA 1
ATOM 2352 C C . ILE C 1 28 ? 25.170 12.178 5.654 1.00 38.89 28 ILE C C 1
ATOM 2353 O O . ILE C 1 28 ? 24.629 11.264 6.274 1.00 38.19 28 ILE C O 1
ATOM 2358 N N . SER C 1 29 ? 26.156 12.916 6.156 1.00 39.19 29 SER C N 1
ATOM 2359 C CA . SER C 1 29 ? 26.650 12.707 7.512 1.00 41.28 29 SER C CA 1
ATOM 2360 C C . SER C 1 29 ? 25.820 13.496 8.525 1.00 40.64 29 SER C C 1
ATOM 2361 O O . SER C 1 29 ? 24.981 14.321 8.152 1.00 37.93 29 SER C O 1
ATOM 2364 N N . ALA C 1 30 ? 26.060 13.241 9.809 1.00 43.64 30 ALA C N 1
ATOM 2365 C CA . ALA C 1 30 ? 25.385 13.975 10.874 1.00 44.32 30 ALA C CA 1
ATOM 2366 C C . ALA C 1 30 ? 25.633 15.479 10.773 1.00 45.64 30 ALA C C 1
ATOM 2367 O O . ALA C 1 30 ? 24.700 16.268 10.939 1.00 43.76 30 ALA C O 1
ATOM 2369 N N . SER C 1 31 ? 26.875 15.869 10.481 1.00 46.74 31 SER C N 1
ATOM 2370 C CA . SER C 1 31 ? 27.226 17.288 10.400 1.00 49.55 31 SER C CA 1
ATOM 2371 C C . SER C 1 31 ? 26.579 17.965 9.196 1.00 49.15 31 SER C C 1
ATOM 2372 O O . SER C 1 31 ? 26.051 19.079 9.318 1.00 49.43 31 SER C O 1
ATOM 2375 N N . GLU C 1 32 ? 26.596 17.290 8.045 1.00 47.12 32 GLU C N 1
ATOM 2376 C CA . GLU C 1 32 ? 25.917 17.801 6.847 1.00 45.30 32 GLU C CA 1
ATOM 2377 C C . GLU C 1 32 ? 24.422 17.970 7.093 1.00 43.00 32 GLU C C 1
ATOM 2378 O O . GLU C 1 32 ? 23.827 18.962 6.668 1.00 41.55 32 GLU C O 1
ATOM 2384 N N . LEU C 1 33 ? 23.829 16.990 7.781 1.00 44.02 33 LEU C N 1
ATOM 2385 C CA . LEU C 1 33 ? 22.429 17.044 8.197 1.00 40.94 33 LEU C CA 1
ATOM 2386 C C . LEU C 1 33 ? 22.178 18.232 9.127 1.00 40.52 33 LEU C C 1
ATOM 2387 O O . LEU C 1 33 ? 21.296 19.059 8.871 1.00 39.09 33 LEU C O 1
ATOM 2392 N N . ALA C 1 34 ? 22.963 18.309 10.198 1.00 41.01 34 ALA C N 1
ATOM 2393 C CA . ALA C 1 34 ? 22.820 19.373 11.189 1.00 42.67 34 ALA C CA 1
ATOM 2394 C C . ALA C 1 34 ? 23.006 20.767 10.587 1.00 43.52 34 ALA C C 1
ATOM 2395 O O . ALA C 1 34 ? 22.290 21.695 10.952 1.00 43.42 34 ALA C O 1
ATOM 2397 N N . THR C 1 35 ? 23.951 20.901 9.656 1.00 45.61 35 THR C N 1
ATOM 2398 C CA . THR C 1 35 ? 24.268 22.201 9.045 1.00 47.45 35 THR C CA 1
ATOM 2399 C C . THR C 1 35 ? 23.087 22.762 8.243 1.00 44.19 35 THR C C 1
ATOM 2400 O O . THR C 1 35 ? 22.734 23.928 8.398 1.00 44.71 35 THR C O 1
ATOM 2404 N N . VAL C 1 36 ? 22.481 21.928 7.396 1.00 40.75 36 VAL C N 1
ATOM 2405 C CA . VAL C 1 36 ? 21.341 22.351 6.586 1.00 38.76 36 VAL C CA 1
ATOM 2406 C C . VAL C 1 36 ? 20.135 22.647 7.488 1.00 38.68 36 VAL C C 1
ATOM 2407 O O . VAL C 1 36 ? 19.499 23.692 7.350 1.00 37.01 36 VAL C O 1
ATOM 2411 N N . MET C 1 37 ? 19.840 21.736 8.416 1.00 39.16 37 MET C N 1
ATOM 2412 C CA . MET C 1 37 ? 18.734 21.930 9.357 1.00 38.21 37 MET C CA 1
ATOM 2413 C C . MET C 1 37 ? 18.911 23.238 10.129 1.00 40.56 37 MET C C 1
ATOM 2414 O O . MET C 1 37 ? 17.980 24.039 10.209 1.00 42.33 37 MET C O 1
ATOM 2419 N N . ARG C 1 38 ? 20.113 23.457 10.662 1.00 42.71 38 ARG C N 1
ATOM 2420 C CA . ARG C 1 38 ? 20.443 24.704 11.363 1.00 46.44 38 ARG C CA 1
ATOM 2421 C C . ARG C 1 38 ? 20.220 25.947 10.504 1.00 44.78 38 ARG C C 1
ATOM 2422 O O . ARG C 1 38 ? 19.608 26.915 10.959 1.00 44.63 38 ARG C O 1
ATOM 2430 N N . SER C 1 39 ? 20.710 25.910 9.265 1.00 43.86 39 SER C N 1
ATOM 2431 C CA . SER C 1 39 ? 20.594 27.044 8.342 1.00 46.54 39 SER C CA 1
ATOM 2432 C C . SER C 1 39 ? 19.132 27.424 8.064 1.00 46.00 39 SER C C 1
ATOM 2433 O O . SER C 1 39 ? 18.835 28.555 7.673 1.00 46.44 39 SER C O 1
ATOM 2436 N N . LEU C 1 40 ? 18.225 26.471 8.270 1.00 43.56 40 LEU C N 1
ATOM 2437 C CA . LEU C 1 40 ? 16.804 26.694 8.010 1.00 42.80 40 LEU C CA 1
ATOM 2438 C C . LEU C 1 40 ? 16.001 27.061 9.265 1.00 45.76 40 LEU C C 1
ATOM 2439 O O . LEU C 1 40 ? 14.779 27.199 9.207 1.00 45.79 40 LEU C O 1
ATOM 2444 N N . GLY C 1 41 ? 16.688 27.220 10.393 1.00 48.41 41 GLY C N 1
ATOM 2445 C CA . GLY C 1 41 ? 16.029 27.579 11.649 1.00 51.06 41 GLY C CA 1
ATOM 2446 C C . GLY C 1 41 ? 15.307 26.410 12.288 1.00 51.02 41 GLY C C 1
ATOM 2447 O O . GLY C 1 41 ? 14.366 26.593 13.060 1.00 50.97 41 GLY C O 1
ATOM 2448 N N . LEU C 1 42 ? 15.742 25.200 11.955 1.00 51.73 42 LEU C N 1
ATOM 2449 C CA . LEU C 1 42 ? 15.202 23.998 12.572 1.00 55.17 42 LEU C CA 1
ATOM 2450 C C . LEU C 1 42 ? 16.263 23.407 13.488 1.00 59.32 42 LEU C C 1
ATOM 2451 O O . LEU C 1 42 ? 16.623 22.233 13.359 1.00 60.81 42 LEU C O 1
ATOM 2456 N N . SER C 1 43 ? 16.749 24.243 14.408 1.00 61.54 43 SER C N 1
ATOM 2457 C CA . SER C 1 43 ? 17.897 23.939 15.272 1.00 63.86 43 SER C CA 1
ATOM 2458 C C . SER C 1 43 ? 17.849 22.544 15.904 1.00 61.50 43 SER C C 1
ATOM 2459 O O . SER C 1 43 ? 17.136 22.322 16.888 1.00 61.73 43 SER C O 1
ATOM 2462 N N . PRO C 1 44 ? 18.617 21.598 15.335 1.00 59.28 44 PRO C N 1
ATOM 2463 C CA . PRO C 1 44 ? 18.589 20.224 15.816 1.00 59.00 44 PRO C CA 1
ATOM 2464 C C . PRO C 1 44 ? 19.424 20.047 17.082 1.00 62.66 44 PRO C C 1
ATOM 2465 O O . PRO C 1 44 ? 20.544 20.561 17.165 1.00 64.38 44 PRO C O 1
ATOM 2469 N N . SER C 1 45 ? 18.860 19.340 18.058 1.00 63.76 45 SER C N 1
ATOM 2470 C CA . SER C 1 45 ? 19.573 18.966 19.275 1.00 66.96 45 SER C CA 1
ATOM 2471 C C . SER C 1 45 ? 20.585 17.881 18.927 1.00 67.39 45 SER C C 1
ATOM 2472 O O . SER C 1 45 ? 20.437 17.197 17.909 1.00 65.04 45 SER C O 1
ATOM 2475 N N . GLU C 1 46 ? 21.611 17.729 19.762 1.00 69.62 46 GLU C N 1
ATOM 2476 C CA . GLU C 1 46 ? 22.621 16.690 19.559 1.00 69.74 46 GLU C CA 1
ATOM 2477 C C . GLU C 1 46 ? 22.002 15.297 19.687 1.00 67.26 46 GLU C C 1
ATOM 2478 O O . GLU C 1 46 ? 22.361 14.375 18.946 1.00 64.86 46 GLU C O 1
ATOM 2484 N N . ALA C 1 47 ? 21.065 15.163 20.627 1.00 67.65 47 ALA C N 1
ATOM 2485 C CA . ALA C 1 47 ? 20.300 13.931 20.823 1.00 65.68 47 ALA C CA 1
ATOM 2486 C C . ALA C 1 47 ? 19.331 13.686 19.668 1.00 60.27 47 ALA C C 1
ATOM 2487 O O . ALA C 1 47 ? 19.100 12.539 19.281 1.00 58.02 47 ALA C O 1
ATOM 2489 N N . GLU C 1 48 ? 18.764 14.768 19.133 1.00 57.74 48 GLU C N 1
ATOM 2490 C CA . GLU C 1 48 ? 17.870 14.695 17.976 1.00 54.51 48 GLU C CA 1
ATOM 2491 C C . GLU C 1 48 ? 18.598 14.160 16.741 1.00 50.64 48 GLU C C 1
ATOM 2492 O O . GLU C 1 48 ? 18.094 13.266 16.063 1.00 47.63 48 GLU C O 1
ATOM 2498 N N . VAL C 1 49 ? 19.790 14.695 16.475 1.00 52.36 49 VAL C N 1
ATOM 2499 C CA . VAL C 1 49 ? 20.626 14.246 15.351 1.00 52.93 49 VAL C CA 1
ATOM 2500 C C . VAL C 1 49 ? 20.931 12.741 15.426 1.00 51.77 49 VAL C C 1
ATOM 2501 O O . VAL C 1 49 ? 20.769 12.018 14.430 1.00 47.41 49 VAL C O 1
ATOM 2505 N N . ALA C 1 50 ? 21.354 12.286 16.607 1.00 54.29 50 ALA C N 1
ATOM 2506 C CA . ALA C 1 50 ? 21.635 10.873 16.866 1.00 57.08 50 ALA C CA 1
ATOM 2507 C C . ALA C 1 50 ? 20.394 9.993 16.692 1.00 57.41 50 ALA C C 1
ATOM 2508 O O . ALA C 1 50 ? 20.469 8.904 16.111 1.00 58.44 50 ALA C O 1
ATOM 2510 N N . ASP C 1 51 ? 19.262 10.471 17.204 1.00 56.54 51 ASP C N 1
ATOM 2511 C CA . ASP C 1 51 ? 17.984 9.781 17.070 1.00 57.42 51 ASP C CA 1
ATOM 2512 C C . ASP C 1 51 ? 17.607 9.610 15.598 1.00 54.08 51 ASP C C 1
ATOM 2513 O O . ASP C 1 51 ? 17.138 8.547 15.186 1.00 53.70 51 ASP C O 1
ATOM 2518 N N . LEU C 1 52 ? 17.819 10.672 14.821 1.00 51.28 52 LEU C N 1
ATOM 2519 C CA . LEU C 1 52 ? 17.549 10.677 13.385 1.00 47.95 52 LEU C CA 1
ATOM 2520 C C . LEU C 1 52 ? 18.455 9.729 12.613 1.00 46.31 52 LEU C C 1
ATOM 2521 O O . LEU C 1 52 ? 18.014 9.085 11.665 1.00 43.82 52 LEU C O 1
ATOM 2526 N N . MET C 1 53 ? 19.721 9.659 13.017 1.00 49.36 53 MET C N 1
ATOM 2527 C CA . MET C 1 53 ? 20.681 8.750 12.394 1.00 52.49 53 MET C CA 1
ATOM 2528 C C . MET C 1 53 ? 20.284 7.292 12.604 1.00 54.81 53 MET C C 1
ATOM 2529 O O . MET C 1 53 ? 20.372 6.482 11.679 1.00 56.21 53 MET C O 1
ATOM 2534 N N . ASN C 1 54 ? 19.823 6.984 13.814 1.00 55.76 54 ASN C N 1
ATOM 2535 C CA . ASN C 1 54 ? 19.329 5.658 14.168 1.00 57.60 54 ASN C CA 1
ATOM 2536 C C . ASN C 1 54 ? 18.065 5.281 13.395 1.00 54.71 54 ASN C C 1
ATOM 2537 O O . ASN C 1 54 ? 17.930 4.147 12.930 1.00 54.18 54 ASN C O 1
ATOM 2542 N N . GLU C 1 55 ? 17.147 6.237 13.260 1.00 53.01 55 GLU C N 1
ATOM 2543 C CA . GLU C 1 55 ? 15.884 6.001 12.560 1.00 51.48 55 GLU C CA 1
ATOM 2544 C C . GLU C 1 55 ? 16.079 5.816 11.051 1.00 44.70 55 GLU C C 1
ATOM 2545 O O . GLU C 1 55 ? 15.538 4.881 10.462 1.00 44.38 55 GLU C O 1
ATOM 2551 N N . ILE C 1 56 ? 16.870 6.697 10.446 1.00 39.80 56 ILE C N 1
ATOM 2552 C CA . ILE C 1 56 ? 16.964 6.801 8.983 1.00 36.17 56 ILE C CA 1
ATOM 2553 C C . ILE C 1 56 ? 18.079 5.919 8.393 1.00 37.80 56 ILE C C 1
ATOM 2554 O O . ILE C 1 56 ? 17.870 5.238 7.386 1.00 39.04 56 ILE C O 1
ATOM 2559 N N . ASP C 1 57 ? 19.258 5.937 9.006 1.00 37.00 57 ASP C N 1
ATOM 2560 C CA . ASP C 1 57 ? 20.348 5.094 8.523 1.00 37.88 57 ASP C CA 1
ATOM 2561 C C . ASP C 1 57 ? 20.283 3.735 9.194 1.00 35.20 57 ASP C C 1
ATOM 2562 O O . ASP C 1 57 ? 21.024 3.453 10.141 1.00 34.03 57 ASP C O 1
ATOM 2567 N N . VAL C 1 58 ? 19.382 2.897 8.691 1.00 35.27 58 VAL C N 1
ATOM 2568 C CA . VAL C 1 58 ? 19.250 1.529 9.174 1.00 37.40 58 VAL C CA 1
ATOM 2569 C C . VAL C 1 58 ? 20.454 0.680 8.796 1.00 39.41 58 VAL C C 1
ATOM 2570 O O . VAL C 1 58 ? 20.698 -0.347 9.426 1.00 42.84 58 VAL C O 1
ATOM 2574 N N . ASP C 1 59 ? 21.209 1.106 7.779 1.00 39.90 59 ASP C N 1
ATOM 2575 C CA . ASP C 1 59 ? 22.462 0.424 7.416 1.00 44.43 59 ASP C CA 1
ATOM 2576 C C . ASP C 1 59 ? 23.423 0.404 8.616 1.00 47.44 59 ASP C C 1
ATOM 2577 O O . ASP C 1 59 ? 24.231 -0.514 8.762 1.00 48.81 59 ASP C O 1
ATOM 2582 N N . GLY C 1 60 ? 23.322 1.429 9.464 1.00 48.91 60 GLY C N 1
ATOM 2583 C CA . GLY C 1 60 ? 24.128 1.533 10.682 1.00 51.61 60 GLY C CA 1
ATOM 2584 C C . GLY C 1 60 ? 25.518 2.109 10.479 1.00 53.56 60 GLY C C 1
ATOM 2585 O O . GLY C 1 60 ? 26.436 1.784 11.226 1.00 55.53 60 GLY C O 1
ATOM 2586 N N . ASN C 1 61 ? 25.675 2.969 9.474 1.00 53.98 61 ASN C N 1
ATOM 2587 C CA . ASN C 1 61 ? 26.973 3.588 9.172 1.00 58.28 61 ASN C CA 1
ATOM 2588 C C . ASN C 1 61 ? 27.046 5.055 9.600 1.00 59.60 61 ASN C C 1
ATOM 2589 O O . ASN C 1 61 ? 27.981 5.774 9.232 1.00 60.64 61 ASN C O 1
ATOM 2594 N N . HIS C 1 62 ? 26.054 5.488 10.378 1.00 59.98 62 HIS C N 1
ATOM 2595 C CA . HIS C 1 62 ? 25.901 6.891 10.769 1.00 62.12 62 HIS C CA 1
ATOM 2596 C C . HIS C 1 62 ? 26.052 7.846 9.578 1.00 61.29 62 HIS C C 1
ATOM 2597 O O . HIS C 1 62 ? 26.665 8.911 9.684 1.00 63.54 62 HIS C O 1
ATOM 2604 N N . ALA C 1 63 ? 25.484 7.438 8.444 1.00 57.37 63 ALA C N 1
ATOM 2605 C CA . ALA C 1 63 ? 25.509 8.225 7.215 1.00 53.62 63 ALA C CA 1
ATOM 2606 C C . ALA C 1 63 ? 24.334 7.818 6.329 1.00 48.38 63 ALA C C 1
ATOM 2607 O O . ALA C 1 63 ? 24.173 6.646 5.991 1.00 50.13 63 ALA C O 1
ATOM 2609 N N . ILE C 1 64 ? 23.522 8.794 5.948 1.00 41.67 64 ILE C N 1
ATOM 2610 C CA . ILE C 1 64 ? 22.305 8.516 5.209 1.00 38.11 64 ILE C CA 1
ATOM 2611 C C . ILE C 1 64 ? 22.609 8.292 3.725 1.00 36.94 64 ILE C C 1
ATOM 2612 O O . ILE C 1 64 ? 23.123 9.186 3.048 1.00 37.04 64 ILE C O 1
ATOM 2617 N N . GLU C 1 65 ? 22.301 7.095 3.227 1.00 32.85 65 GLU C N 1
ATOM 2618 C CA . GLU C 1 65 ? 22.497 6.800 1.804 1.00 35.52 65 GLU C CA 1
ATOM 2619 C C . GLU C 1 65 ? 21.284 7.258 1.012 1.00 32.19 65 GLU C C 1
ATOM 2620 O O . GLU C 1 65 ? 20.211 7.482 1.578 1.00 30.56 65 GLU C O 1
ATOM 2626 N N . PHE C 1 66 ? 21.450 7.399 -0.299 1.00 32.93 66 PHE C N 1
ATOM 2627 C CA . PHE C 1 66 ? 20.374 7.878 -1.156 1.00 34.10 66 PHE C CA 1
ATOM 2628 C C . PHE C 1 66 ? 19.102 7.039 -1.026 1.00 33.16 66 PHE C C 1
ATOM 2629 O O . PHE C 1 66 ? 17.994 7.574 -1.041 1.00 32.31 66 PHE C O 1
ATOM 2637 N N . SER C 1 67 ? 19.285 5.728 -0.904 1.00 32.24 67 SER C N 1
ATOM 2638 C CA . SER C 1 67 ? 18.199 4.763 -0.741 1.00 35.03 67 SER C CA 1
ATOM 2639 C C . SER C 1 67 ? 17.340 5.078 0.478 1.00 31.47 67 SER C C 1
ATOM 2640 O O . SER C 1 67 ? 16.112 5.053 0.408 1.00 30.64 67 SER C O 1
ATOM 2643 N N . GLU C 1 68 ? 18.004 5.378 1.591 1.00 30.70 68 GLU C N 1
ATOM 2644 C CA . GLU C 1 68 ? 17.341 5.703 2.851 1.00 29.27 68 GLU C CA 1
ATOM 2645 C C . GLU C 1 68 ? 16.671 7.074 2.797 1.00 30.10 68 GLU C C 1
ATOM 2646 O O . GLU C 1 68 ? 15.605 7.282 3.399 1.00 29.11 68 GLU C O 1
ATOM 2652 N N . PHE C 1 69 ? 17.306 8.003 2.083 1.00 31.48 69 PHE C N 1
ATOM 2653 C CA . PHE C 1 69 ? 16.724 9.318 1.796 1.00 29.81 69 PHE C CA 1
ATOM 2654 C C . PHE C 1 69 ? 15.413 9.174 1.026 1.00 29.41 69 PHE C C 1
ATOM 2655 O O . PHE C 1 69 ? 14.443 9.875 1.320 1.00 27.30 69 PHE C O 1
ATOM 2663 N N . LEU C 1 70 ? 15.374 8.246 0.070 1.00 30.86 70 LEU C N 1
ATOM 2664 C CA . LEU C 1 70 ? 14.137 7.937 -0.665 1.00 33.63 70 LEU C CA 1
ATOM 2665 C C . LEU C 1 70 ? 13.049 7.367 0.240 1.00 33.11 70 LEU C C 1
ATOM 2666 O O . LEU C 1 70 ? 11.872 7.718 0.110 1.00 31.96 70 LEU C O 1
ATOM 2671 N N . ALA C 1 71 ? 13.437 6.482 1.151 1.00 32.30 71 ALA C N 1
ATOM 2672 C CA . ALA C 1 71 ? 12.467 5.890 2.069 1.00 32.60 71 ALA C CA 1
ATOM 2673 C C . ALA C 1 71 ? 11.906 6.962 3.007 1.00 32.28 71 ALA C C 1
ATOM 2674 O O . ALA C 1 71 ? 10.716 6.954 3.314 1.00 32.22 71 ALA C O 1
ATOM 2676 N N . LEU C 1 72 ? 12.768 7.887 3.430 1.00 31.65 72 LEU C N 1
ATOM 2677 C CA . LEU C 1 72 ? 12.381 9.005 4.288 1.00 32.21 72 LEU C CA 1
ATOM 2678 C C . LEU C 1 72 ? 11.311 9.886 3.624 1.00 31.30 72 LEU C C 1
ATOM 2679 O O . LEU C 1 72 ? 10.397 10.374 4.286 1.00 32.06 72 LEU C O 1
ATOM 2684 N N . MET C 1 73 ? 11.427 10.048 2.311 1.00 29.96 73 MET C N 1
ATOM 2685 C CA . MET C 1 73 ? 10.621 10.998 1.558 1.00 29.52 73 MET C CA 1
ATOM 2686 C C . MET C 1 73 ? 9.492 10.346 0.773 1.00 32.03 73 MET C C 1
ATOM 2687 O O . MET C 1 73 ? 8.701 11.042 0.112 1.00 31.16 73 MET C O 1
ATOM 2692 N N . SER C 1 74 ? 9.404 9.018 0.840 1.00 32.26 74 SER C N 1
ATOM 2693 C CA . SER C 1 74 ? 8.440 8.291 0.008 1.00 37.34 74 SER C CA 1
ATOM 2694 C C . SER C 1 74 ? 6.982 8.538 0.430 1.00 37.11 74 SER C C 1
ATOM 2695 O O . SER C 1 74 ? 6.104 8.638 -0.419 1.00 37.29 74 SER C O 1
ATOM 2698 N N . ARG C 1 75 ? 6.738 8.643 1.735 1.00 36.46 75 ARG C N 1
ATOM 2699 C CA . ARG C 1 75 ? 5.390 8.896 2.248 1.00 37.20 75 ARG C CA 1
ATOM 2700 C C . ARG C 1 75 ? 4.830 10.227 1.712 1.00 33.86 75 ARG C C 1
ATOM 2701 O O . ARG C 1 75 ? 3.649 10.306 1.373 1.00 32.76 75 ARG C O 1
ATOM 2709 N N . GLN C 1 76 ? 5.686 11.244 1.587 1.00 31.21 76 GLN C N 1
ATOM 2710 C CA . GLN C 1 76 ? 5.268 12.523 0.998 1.00 34.25 76 GLN C CA 1
ATOM 2711 C C . GLN C 1 76 ? 4.718 12.376 -0.425 1.00 37.66 76 GLN C C 1
ATOM 2712 O O . GLN C 1 76 ? 3.809 13.111 -0.815 1.00 35.94 76 GLN C O 1
ATOM 2718 N N . LEU C 1 77 ? 5.253 11.409 -1.175 1.00 40.56 77 LEU C N 1
ATOM 2719 C CA . LEU C 1 77 ? 4.800 11.113 -2.543 1.00 43.70 77 LEU C CA 1
ATOM 2720 C C . LEU C 1 77 ? 3.454 10.413 -2.560 1.00 42.60 77 LEU C C 1
ATOM 2721 O O . LEU C 1 77 ? 2.567 10.793 -3.325 1.00 45.26 77 LEU C O 1
ATOM 2726 N N . LYS C 1 78 ? 3.314 9.378 -1.732 1.00 39.36 78 LYS C N 1
ATOM 2727 C CA . LYS C 1 78 ? 2.030 8.704 -1.555 1.00 42.39 78 LYS C CA 1
ATOM 2728 C C . LYS C 1 78 ? 0.945 9.691 -1.101 1.00 40.89 78 LYS C C 1
ATOM 2729 O O . LYS C 1 78 ? -0.208 9.605 -1.534 1.00 43.06 78 LYS C O 1
ATOM 2732 N N . CYS C 1 79 ? 1.333 10.634 -0.247 1.00 37.28 79 CYS C N 1
ATOM 2733 C CA . CYS C 1 79 ? 0.380 11.548 0.385 1.00 36.61 79 CYS C CA 1
ATOM 2734 C C . CYS C 1 79 ? 0.083 12.836 -0.385 1.00 36.96 79 CYS C C 1
ATOM 2735 O O . CYS C 1 79 ? -0.703 13.670 0.087 1.00 37.22 79 CYS C O 1
ATOM 2738 N N . ASN C 1 80 ? 0.676 12.994 -1.569 1.00 33.93 80 ASN C N 1
ATOM 2739 C CA . ASN C 1 80 ? 0.487 14.228 -2.328 1.00 35.20 80 ASN C CA 1
ATOM 2740 C C . ASN C 1 80 ? -0.966 14.538 -2.713 1.00 35.51 80 ASN C C 1
ATOM 2741 O O . ASN C 1 80 ? -1.415 15.677 -2.550 1.00 35.51 80 ASN C O 1
ATOM 2746 N N . ASP C 1 81 ? -1.694 13.539 -3.217 1.00 34.03 81 ASP C N 1
ATOM 2747 C CA . ASP C 1 81 ? -3.113 13.715 -3.528 1.00 31.56 81 ASP C CA 1
ATOM 2748 C C . ASP C 1 81 ? -3.887 14.188 -2.304 1.00 27.92 81 ASP C C 1
ATOM 2749 O O . ASP C 1 81 ? -4.687 15.117 -2.394 1.00 28.17 81 ASP C O 1
ATOM 2754 N N . SER C 1 82 ? -3.644 13.543 -1.164 1.00 28.13 82 SER C N 1
ATOM 2755 C CA . SER C 1 82 ? -4.338 13.868 0.079 1.00 29.00 82 SER C CA 1
ATOM 2756 C C . SER C 1 82 ? -4.052 15.307 0.500 1.00 27.08 82 SER C C 1
ATOM 2757 O O . SER C 1 82 ? -4.920 16.003 1.047 1.00 23.98 82 SER C O 1
ATOM 2760 N N . GLU C 1 83 ? -2.828 15.747 0.230 1.00 27.00 83 GLU C N 1
ATOM 2761 C CA . GLU C 1 83 ? -2.423 17.114 0.525 1.00 27.29 83 GLU C CA 1
ATOM 2762 C C . GLU C 1 83 ? -3.179 18.103 -0.350 1.00 25.07 83 GLU C C 1
ATOM 2763 O O . GLU C 1 83 ? -3.688 19.094 0.144 1.00 27.27 83 GLU C O 1
ATOM 2769 N N . GLN C 1 84 ? -3.253 17.824 -1.648 1.00 26.64 84 GLN C N 1
ATOM 2770 C CA . GLN C 1 84 ? -3.936 18.726 -2.572 1.00 26.49 84 GLN C CA 1
ATOM 2771 C C . GLN C 1 84 ? -5.438 18.773 -2.285 1.00 27.42 84 GLN C C 1
ATOM 2772 O O . GLN C 1 84 ? -6.053 19.838 -2.386 1.00 26.77 84 GLN C O 1
ATOM 2778 N N . GLU C 1 85 ? -6.013 17.623 -1.921 1.00 26.60 85 GLU C N 1
ATOM 2779 C CA . GLU C 1 85 ? -7.412 17.545 -1.483 1.00 25.71 85 GLU C CA 1
ATOM 2780 C C . GLU C 1 85 ? -7.647 18.366 -0.210 1.00 23.87 85 GLU C C 1
ATOM 2781 O O . GLU C 1 85 ? -8.619 19.118 -0.128 1.00 23.46 85 GLU C O 1
ATOM 2787 N N . LEU C 1 86 ? -6.760 18.227 0.777 1.00 24.27 86 LEU C N 1
ATOM 2788 C CA . LEU C 1 86 ? -6.857 19.016 2.010 1.00 24.82 86 LEU C CA 1
ATOM 2789 C C . LEU C 1 86 ? -6.902 20.532 1.735 1.00 21.09 86 LEU C C 1
ATOM 2790 O O . LEU C 1 86 ? -7.749 21.252 2.274 1.00 19.68 86 LEU C O 1
ATOM 2795 N N . LEU C 1 87 ? -5.981 21.000 0.896 1.00 21.63 87 LEU C N 1
ATOM 2796 C CA . LEU C 1 87 ? -5.898 22.427 0.577 1.00 24.76 87 LEU C CA 1
ATOM 2797 C C . LEU C 1 87 ? -7.144 22.918 -0.135 1.00 25.26 87 LEU C C 1
ATOM 2798 O O . LEU C 1 87 ? -7.604 24.025 0.120 1.00 24.83 87 LEU C O 1
ATOM 2803 N N . GLU C 1 88 ? -7.678 22.089 -1.033 1.00 24.65 88 GLU C N 1
ATOM 2804 C CA . GLU C 1 88 ? -8.878 22.446 -1.772 1.00 26.30 88 GLU C CA 1
ATOM 2805 C C . GLU C 1 88 ? -10.113 22.410 -0.876 1.00 22.46 88 GLU C C 1
ATOM 2806 O O . GLU C 1 88 ? -10.991 23.264 -0.994 1.00 22.28 88 GLU C O 1
ATOM 2812 N N . ALA C 1 89 ? -10.169 21.435 0.030 1.00 18.72 89 ALA C N 1
ATOM 2813 C CA . ALA C 1 89 ? -11.255 21.372 0.980 1.00 19.57 89 ALA C CA 1
ATOM 2814 C C . ALA C 1 89 ? -11.279 22.623 1.868 1.00 21.52 89 ALA C C 1
ATOM 2815 O O . ALA C 1 89 ? -12.345 23.141 2.176 1.00 23.68 89 ALA C O 1
ATOM 2817 N N . PHE C 1 90 ? -10.101 23.102 2.268 1.00 23.88 90 PHE C N 1
ATOM 2818 C CA . PHE C 1 90 ? -9.987 24.323 3.076 1.00 21.89 90 PHE C CA 1
ATOM 2819 C C . PHE C 1 90 ? -10.549 25.544 2.329 1.00 23.91 90 PHE C C 1
ATOM 2820 O O . PHE C 1 90 ? -11.309 26.320 2.900 1.00 24.26 90 PHE C O 1
ATOM 2828 N N . LYS C 1 91 ? -10.162 25.702 1.063 1.00 22.89 91 LYS C N 1
ATOM 2829 C CA . LYS C 1 91 ? -10.699 26.749 0.181 1.00 26.82 91 LYS C CA 1
ATOM 2830 C C . LYS C 1 91 ? -12.225 26.730 0.003 1.00 27.10 91 LYS C C 1
ATOM 2831 O O . LYS C 1 91 ? -12.853 27.789 -0.098 1.00 28.36 91 LYS C O 1
ATOM 2837 N N . VAL C 1 92 ? -12.816 25.539 -0.045 1.00 25.23 92 VAL C N 1
ATOM 2838 C CA . VAL C 1 92 ? -14.277 25.408 -0.064 1.00 26.02 92 VAL C CA 1
ATOM 2839 C C . VAL C 1 92 ? -14.914 26.142 1.134 1.00 27.03 92 VAL C C 1
ATOM 2840 O O . VAL C 1 92 ? -15.889 26.881 0.965 1.00 26.65 92 VAL C O 1
ATOM 2844 N N . PHE C 1 93 ? -14.360 25.952 2.333 1.00 23.90 93 PHE C N 1
ATOM 2845 C CA . PHE C 1 93 ? -14.794 26.741 3.502 1.00 24.73 93 PHE C CA 1
ATOM 2846 C C . PHE C 1 93 ? -14.376 28.217 3.362 1.00 25.93 93 PHE C C 1
ATOM 2847 O O . PHE C 1 93 ? -15.206 29.125 3.496 1.00 25.00 93 PHE C O 1
ATOM 2855 N N . ASP C 1 94 ? -13.085 28.427 3.087 1.00 24.89 94 ASP C N 1
ATOM 2856 C CA . ASP C 1 94 ? -12.443 29.752 3.075 1.00 28.43 94 ASP C CA 1
ATOM 2857 C C . ASP C 1 94 ? -12.781 30.565 1.819 1.00 29.85 94 ASP C C 1
ATOM 2858 O O . ASP C 1 94 ? -11.897 30.897 1.033 1.00 30.46 94 ASP C O 1
ATOM 2863 N N . LYS C 1 95 ? -14.057 30.908 1.670 1.00 29.58 95 LYS C N 1
ATOM 2864 C CA . LYS C 1 95 ? -14.581 31.598 0.487 1.00 33.68 95 LYS C CA 1
ATOM 2865 C C . LYS C 1 95 ? -13.869 32.922 0.144 1.00 33.64 95 LYS C C 1
ATOM 2866 O O . LYS C 1 95 ? -13.631 33.212 -1.023 1.00 33.12 95 LYS C O 1
ATOM 2872 N N . ASN C 1 96 ? -13.521 33.713 1.154 1.00 32.15 96 ASN C N 1
ATOM 2873 C CA . ASN C 1 96 ? -12.850 34.990 0.897 1.00 33.38 96 ASN C CA 1
ATOM 2874 C C . ASN C 1 96 ? -11.327 34.860 0.747 1.00 33.91 96 ASN C C 1
ATOM 2875 O O . ASN C 1 96 ? -10.646 35.840 0.472 1.00 34.76 96 ASN C O 1
ATOM 2880 N N . GLY C 1 97 ? -10.811 33.642 0.924 1.00 32.65 97 GLY C N 1
ATOM 2881 C CA . GLY C 1 97 ? -9.404 33.344 0.685 1.00 33.42 97 GLY C CA 1
ATOM 2882 C C . GLY C 1 97 ? -8.419 34.093 1.570 1.00 35.77 97 GLY C C 1
ATOM 2883 O O . GLY C 1 97 ? -7.294 34.360 1.151 1.00 35.22 97 GLY C O 1
ATOM 2884 N N . ASP C 1 98 ? -8.832 34.426 2.794 1.00 34.21 98 ASP C N 1
ATOM 2885 C CA . ASP C 1 98 ? -7.944 35.123 3.737 1.00 32.66 98 ASP C CA 1
ATOM 2886 C C . ASP C 1 98 ? -7.155 34.146 4.628 1.00 32.54 98 ASP C C 1
ATOM 2887 O O . ASP C 1 98 ? -6.488 34.563 5.574 1.00 33.57 98 ASP C O 1
ATOM 2892 N N . GLY C 1 99 ? -7.247 32.849 4.335 1.00 29.47 99 GLY C N 1
ATOM 2893 C CA . GLY C 1 99 ? -6.529 31.844 5.120 1.00 27.16 99 GLY C CA 1
ATOM 2894 C C . GLY C 1 99 ? -7.119 31.492 6.477 1.00 26.29 99 GLY C C 1
ATOM 2895 O O . GLY C 1 99 ? -6.480 30.796 7.269 1.00 26.12 99 GLY C O 1
ATOM 2896 N N . LEU C 1 100 ? -8.333 31.963 6.761 1.00 25.98 100 LEU C N 1
ATOM 2897 C CA . LEU C 1 100 ? -9.051 31.540 7.970 1.00 25.55 100 LEU C CA 1
ATOM 2898 C C . LEU C 1 100 ? -10.478 31.126 7.651 1.00 25.91 100 LEU C C 1
ATOM 2899 O O . LEU C 1 100 ? -11.119 31.715 6.785 1.00 27.37 100 LEU C O 1
ATOM 2904 N N . ILE C 1 101 ? -10.982 30.128 8.362 1.00 24.27 101 ILE C N 1
ATOM 2905 C CA . ILE C 1 101 ? -12.388 29.766 8.270 1.00 23.63 101 ILE C CA 1
ATOM 2906 C C . ILE C 1 101 ? -13.139 30.444 9.402 1.00 22.55 101 ILE C C 1
ATOM 2907 O O . ILE C 1 101 ? -12.908 30.127 10.568 1.00 23.87 101 ILE C O 1
ATOM 2912 N N . SER C 1 102 ? -14.031 31.378 9.056 1.00 22.28 102 SER C N 1
ATOM 2913 C CA . SER C 1 102 ? -14.843 32.100 10.057 1.00 21.03 102 SER C CA 1
ATOM 2914 C C . SER C 1 102 ? -16.190 31.428 10.305 1.00 22.82 102 SER C C 1
ATOM 2915 O O . SER C 1 102 ? -16.569 30.491 9.595 1.00 22.67 102 SER C O 1
ATOM 2918 N N . ALA C 1 103 ? -16.914 31.931 11.309 1.00 21.41 103 ALA C N 1
ATOM 2919 C CA . ALA C 1 103 ? -18.262 31.474 11.625 1.00 22.79 103 ALA C CA 1
ATOM 2920 C C . ALA C 1 103 ? -19.199 31.659 10.432 1.00 25.41 103 ALA C C 1
ATOM 2921 O O . ALA C 1 103 ? -19.985 30.760 10.123 1.00 25.30 103 ALA C O 1
ATOM 2923 N N . ALA C 1 104 ? -19.090 32.801 9.739 1.00 24.96 104 ALA C N 1
ATOM 2924 C CA . ALA C 1 104 ? -19.897 33.047 8.532 1.00 24.61 104 ALA C CA 1
ATOM 2925 C C . ALA C 1 104 ? -19.682 31.956 7.487 1.00 24.71 104 ALA C C 1
ATOM 2926 O O . ALA C 1 104 ? -20.637 31.444 6.891 1.00 26.52 104 ALA C O 1
ATOM 2928 N N . GLU C 1 105 ? -18.423 31.610 7.265 1.00 23.76 105 GLU C N 1
ATOM 2929 C CA . GLU C 1 105 ? -18.071 30.645 6.224 1.00 23.41 105 GLU C CA 1
ATOM 2930 C C . GLU C 1 105 ? -18.498 29.227 6.576 1.00 23.89 105 GLU C C 1
ATOM 2931 O O . GLU C 1 105 ? -18.961 28.482 5.707 1.00 27.50 105 GLU C O 1
ATOM 2937 N N . LEU C 1 106 ? -18.344 28.854 7.844 1.00 22.44 106 LEU C N 1
ATOM 2938 C CA . LEU C 1 106 ? -18.872 27.582 8.318 1.00 22.00 106 LEU C CA 1
ATOM 2939 C C . LEU C 1 106 ? -20.398 27.530 8.172 1.00 23.20 106 LEU C C 1
ATOM 2940 O O . LEU C 1 106 ? -20.954 26.517 7.719 1.00 22.87 106 LEU C O 1
ATOM 2945 N N . LYS C 1 107 ? -21.074 28.620 8.542 1.00 25.36 107 LYS C N 1
ATOM 2946 C CA . LYS C 1 107 ? -22.526 28.696 8.381 1.00 27.31 107 LYS C CA 1
ATOM 2947 C C . LYS C 1 107 ? -22.969 28.539 6.924 1.00 25.80 107 LYS C C 1
ATOM 2948 O O . LYS C 1 107 ? -23.997 27.908 6.640 1.00 24.86 107 LYS C O 1
ATOM 2954 N N . HIS C 1 108 ? -22.187 29.098 6.009 1.00 26.40 108 HIS C N 1
ATOM 2955 C CA . HIS C 1 108 ? -22.507 29.033 4.579 1.00 28.59 108 HIS C CA 1
ATOM 2956 C C . HIS C 1 108 ? -22.404 27.605 4.050 1.00 28.57 108 HIS C C 1
ATOM 2957 O O . HIS C 1 108 ? -23.240 27.170 3.253 1.00 30.14 108 HIS C O 1
ATOM 2964 N N . VAL C 1 109 ? -21.375 26.884 4.492 1.00 26.88 109 VAL C N 1
ATOM 2965 C CA . VAL C 1 109 ? -21.204 25.479 4.139 1.00 27.17 109 VAL C CA 1
ATOM 2966 C C . VAL C 1 109 ? -22.346 24.627 4.740 1.00 26.30 109 VAL C C 1
ATOM 2967 O O . VAL C 1 109 ? -22.935 23.788 4.045 1.00 26.07 109 VAL C O 1
ATOM 2971 N N . LEU C 1 110 ? -22.654 24.853 6.017 1.00 20.60 110 LEU C N 1
ATOM 2972 C CA . LEU C 1 110 ? -23.744 24.140 6.684 1.00 23.83 110 LEU C CA 1
ATOM 2973 C C . LEU C 1 110 ? -25.085 24.352 5.987 1.00 27.90 110 LEU C C 1
ATOM 2974 O O . LEU C 1 110 ? -25.855 23.416 5.842 1.00 28.45 110 LEU C O 1
ATOM 2979 N N . THR C 1 111 ? -25.344 25.589 5.568 1.00 30.46 111 THR C N 1
ATOM 2980 C CA . THR C 1 111 ? -26.557 25.939 4.831 1.00 32.32 111 THR C CA 1
ATOM 2981 C C . THR C 1 111 ? -26.580 25.221 3.478 1.00 33.28 111 THR C C 1
ATOM 2982 O O . THR C 1 111 ? -27.604 24.657 3.080 1.00 32.81 111 THR C O 1
ATOM 2986 N N . SER C 1 112 ? -25.438 25.229 2.791 1.00 32.48 112 SER C N 1
ATOM 2987 C CA . SER C 1 112 ? -25.286 24.547 1.498 1.00 30.72 112 SER C CA 1
ATOM 2988 C C . SER C 1 112 ? -25.641 23.067 1.560 1.00 32.75 112 SER C C 1
ATOM 2989 O O . SER C 1 112 ? -26.194 22.528 0.609 1.00 34.24 112 SER C O 1
ATOM 2992 N N . ILE C 1 113 ? -25.323 22.413 2.674 1.00 30.97 113 ILE C N 1
ATOM 2993 C CA . ILE C 1 113 ? -25.589 20.985 2.815 1.00 32.39 113 ILE C CA 1
ATOM 2994 C C . ILE C 1 113 ? -26.885 20.693 3.591 1.00 33.63 113 ILE C C 1
ATOM 2995 O O . ILE C 1 113 ? -27.123 19.562 3.998 1.00 34.45 113 ILE C O 1
ATOM 3000 N N . GLY C 1 114 ? -27.695 21.725 3.815 1.00 34.33 114 GLY C N 1
ATOM 3001 C CA . GLY C 1 114 ? -29.006 21.559 4.434 1.00 34.90 114 GLY C CA 1
ATOM 3002 C C . GLY C 1 114 ? -28.994 21.356 5.940 1.00 34.99 114 GLY C C 1
ATOM 3003 O O . GLY C 1 114 ? -29.952 20.842 6.509 1.00 35.81 114 GLY C O 1
ATOM 3004 N N . GLU C 1 115 ? -27.927 21.783 6.600 1.00 32.85 115 GLU C N 1
ATOM 3005 C CA . GLU C 1 115 ? -27.823 21.607 8.043 1.00 35.30 115 GLU C CA 1
ATOM 3006 C C . GLU C 1 115 ? -28.102 22.930 8.763 1.00 37.68 115 GLU C C 1
ATOM 3007 O O . GLU C 1 115 ? -27.466 23.943 8.478 1.00 43.63 115 GLU C O 1
ATOM 3013 N N . LYS C 1 116 ? -29.070 22.920 9.678 1.00 36.39 116 LYS C N 1
ATOM 3014 C CA . LYS C 1 116 ? -29.493 24.132 10.391 1.00 37.47 116 LYS C CA 1
ATOM 3015 C C . LYS C 1 116 ? -29.085 24.076 11.865 1.00 37.31 116 LYS C C 1
ATOM 3016 O O . LYS C 1 116 ? -29.751 23.427 12.679 1.00 39.52 116 LYS C O 1
ATOM 3022 N N . LEU C 1 117 ? -27.988 24.748 12.207 1.00 32.54 117 LEU C N 1
ATOM 3023 C CA . LEU C 1 117 ? -27.522 24.781 13.594 1.00 33.27 117 LEU C CA 1
ATOM 3024 C C . LEU C 1 117 ? -27.770 26.148 14.224 1.00 31.05 117 LEU C C 1
ATOM 3025 O O . LEU C 1 117 ? -27.933 27.139 13.515 1.00 30.68 117 LEU C O 1
ATOM 3030 N N . THR C 1 118 ? -27.816 26.198 15.553 1.00 29.32 118 THR C N 1
ATOM 3031 C CA . THR C 1 118 ? -27.951 27.472 16.252 1.00 28.86 118 THR C CA 1
ATOM 3032 C C . THR C 1 118 ? -26.602 28.178 16.270 1.00 27.73 118 THR C C 1
ATOM 3033 O O . THR C 1 118 ? -25.562 27.565 15.986 1.00 27.28 118 THR C O 1
ATOM 3037 N N . ASP C 1 119 ? -26.614 29.460 16.622 1.00 29.29 119 ASP C N 1
ATOM 3038 C CA . ASP C 1 119 ? -25.370 30.216 16.761 1.00 32.23 119 ASP C CA 1
ATOM 3039 C C . ASP C 1 119 ? -24.450 29.655 17.844 1.00 30.19 119 ASP C C 1
ATOM 3040 O O . ASP C 1 119 ? -23.249 29.601 17.649 1.00 29.55 119 ASP C O 1
ATOM 3045 N N . ALA C 1 120 ? -25.015 29.241 18.976 1.00 31.50 120 ALA C N 1
ATOM 3046 C CA . ALA C 1 120 ? -24.213 28.660 20.060 1.00 31.99 120 ALA C CA 1
ATOM 3047 C C . ALA C 1 120 ? -23.538 27.368 19.595 1.00 29.89 120 ALA C C 1
ATOM 3048 O O . ALA C 1 120 ? -22.381 27.129 19.908 1.00 30.33 120 ALA C O 1
ATOM 3050 N N . GLU C 1 121 ? -24.265 26.555 18.831 1.00 29.13 121 GLU C N 1
ATOM 3051 C CA . GLU C 1 121 ? -23.733 25.309 18.286 1.00 30.23 121 GLU C CA 1
ATOM 3052 C C . GLU C 1 121 ? -22.590 25.529 17.291 1.00 28.67 121 GLU C C 1
ATOM 3053 O O . GLU C 1 121 ? -21.566 24.849 17.371 1.00 28.25 121 GLU C O 1
ATOM 3059 N N . VAL C 1 122 ? -22.769 26.468 16.359 1.00 28.89 122 VAL C N 1
ATOM 3060 C CA . VAL C 1 122 ? -21.708 26.851 15.415 1.00 28.24 122 VAL C CA 1
ATOM 3061 C C . VAL C 1 122 ? -20.475 27.366 16.182 1.00 29.82 122 VAL C C 1
ATOM 3062 O O . VAL C 1 122 ? -19.340 26.955 15.914 1.00 27.31 122 VAL C O 1
ATOM 3066 N N . ASP C 1 123 ? -20.707 28.271 17.131 1.00 30.64 123 ASP C N 1
ATOM 3067 C CA . ASP C 1 123 ? -19.615 28.858 17.906 1.00 33.94 123 ASP C CA 1
ATOM 3068 C C . ASP C 1 123 ? -18.823 27.811 18.705 1.00 34.79 123 ASP C C 1
ATOM 3069 O O . ASP C 1 123 ? -17.590 27.858 18.720 1.00 34.66 123 ASP C O 1
ATOM 3074 N N . GLU C 1 124 ? -19.525 26.863 19.329 1.00 32.97 124 GLU C N 1
ATOM 3075 C CA . GLU C 1 124 ? -18.890 25.726 20.004 1.00 35.70 124 GLU C CA 1
ATOM 3076 C C . GLU C 1 124 ? -18.098 24.804 19.043 1.00 35.42 124 GLU C C 1
ATOM 3077 O O . GLU C 1 124 ? -17.005 24.339 19.382 1.00 33.63 124 GLU C O 1
ATOM 3083 N N . MET C 1 125 ? -18.661 24.528 17.869 1.00 33.45 125 MET C N 1
ATOM 3084 C CA . MET C 1 125 ? -17.984 23.718 16.846 1.00 32.67 125 MET C CA 1
ATOM 3085 C C . MET C 1 125 ? -16.613 24.281 16.534 1.00 28.51 125 MET C C 1
ATOM 3086 O O . MET C 1 125 ? -15.630 23.536 16.474 1.00 27.94 125 MET C O 1
ATOM 3091 N N . LEU C 1 126 ? -16.568 25.594 16.313 1.00 27.81 126 LEU C N 1
ATOM 3092 C CA . LEU C 1 126 ? -15.328 26.300 15.991 1.00 29.77 126 LEU C CA 1
ATOM 3093 C C . LEU C 1 126 ? -14.382 26.395 17.178 1.00 32.64 126 LEU C C 1
ATOM 3094 O O . LEU C 1 126 ? -13.177 26.155 17.035 1.00 31.86 126 LEU C O 1
ATOM 3099 N N . ARG C 1 127 ? -14.928 26.750 18.343 1.00 33.99 127 ARG C N 1
ATOM 3100 C CA . ARG C 1 127 ? -14.126 26.927 19.551 1.00 36.88 127 ARG C CA 1
ATOM 3101 C C . ARG C 1 127 ? -13.369 25.658 19.927 1.00 36.45 127 ARG C C 1
ATOM 3102 O O . ARG C 1 127 ? -12.213 25.712 20.325 1.00 35.70 127 ARG C O 1
ATOM 3110 N N . GLU C 1 128 ? -14.060 24.531 19.784 1.00 38.53 128 GLU C N 1
ATOM 3111 C CA . GLU C 1 128 ? -13.554 23.182 20.010 1.00 41.07 128 GLU C CA 1
ATOM 3112 C C . GLU C 1 128 ? -12.251 22.860 19.276 1.00 40.13 128 GLU C C 1
ATOM 3113 O O . GLU C 1 128 ? -11.483 22.010 19.723 1.00 40.97 128 GLU C O 1
ATOM 3119 N N . VAL C 1 129 ? -12.025 23.512 18.139 1.00 37.32 129 VAL C N 1
ATOM 3120 C CA . VAL C 1 129 ? -10.887 23.174 17.278 1.00 37.15 129 VAL C CA 1
ATOM 3121 C C . VAL C 1 129 ? -9.947 24.350 16.995 1.00 37.81 129 VAL C C 1
ATOM 3122 O O . VAL C 1 129 ? -8.986 24.220 16.223 1.00 36.65 129 VAL C O 1
ATOM 3126 N N . SER C 1 130 ? -10.228 25.493 17.615 1.00 37.19 130 SER C N 1
ATOM 3127 C CA . SER C 1 130 ? -9.429 26.695 17.403 1.00 39.04 130 SER C CA 1
ATOM 3128 C C . SER C 1 130 ? -8.634 27.064 18.667 1.00 39.97 130 SER C C 1
ATOM 3129 O O . SER C 1 130 ? -8.571 26.280 19.613 1.00 40.11 130 SER C O 1
ATOM 3132 N N . ASP C 1 131 ? -8.014 28.239 18.666 1.00 44.46 131 ASP C N 1
ATOM 3133 C CA . ASP C 1 131 ? -7.186 28.687 19.794 1.00 52.90 131 ASP C CA 1
ATOM 3134 C C . ASP C 1 131 ? -7.811 29.865 20.554 1.00 57.58 131 ASP C C 1
ATOM 3135 O O . ASP C 1 131 ? -7.102 30.706 21.113 1.00 58.43 131 ASP C O 1
ATOM 3140 N N . GLY C 1 132 ? -9.140 29.934 20.562 1.00 60.27 132 GLY C N 1
ATOM 3141 C CA . GLY C 1 132 ? -9.821 31.071 21.172 1.00 62.18 132 GLY C CA 1
ATOM 3142 C C . GLY C 1 132 ? -9.869 32.287 20.260 1.00 60.13 132 GLY C C 1
ATOM 3143 O O . GLY C 1 132 ? -10.320 33.358 20.673 1.00 59.20 132 GLY C O 1
ATOM 3144 N N . SER C 1 133 ? -9.394 32.124 19.023 1.00 56.14 133 SER C N 1
ATOM 3145 C CA . SER C 1 133 ? -9.645 33.107 17.979 1.00 51.14 133 SER C CA 1
ATOM 3146 C C . SER C 1 133 ? -11.048 32.847 17.446 1.00 44.32 133 SER C C 1
ATOM 3147 O O . SER C 1 133 ? -11.619 33.684 16.740 1.00 44.78 133 SER C O 1
ATOM 3150 N N . GLY C 1 134 ? -11.590 31.680 17.804 1.00 38.87 134 GLY C N 1
ATOM 3151 C CA . GLY C 1 134 ? -12.878 31.196 17.305 1.00 37.02 134 GLY C CA 1
ATOM 3152 C C . GLY C 1 134 ? -12.868 30.872 15.819 1.00 34.99 134 GLY C C 1
ATOM 3153 O O . GLY C 1 134 ? -13.926 30.717 15.201 1.00 34.85 134 GLY C O 1
ATOM 3154 N N . GLU C 1 135 ? -11.669 30.787 15.241 1.00 32.50 135 GLU C N 1
ATOM 3155 C CA . GLU C 1 135 ? -11.508 30.602 13.799 1.00 28.95 135 GLU C CA 1
ATOM 3156 C C . GLU C 1 135 ? -10.398 29.609 13.486 1.00 26.55 135 GLU C C 1
ATOM 3157 O O . GLU C 1 135 ? -9.565 29.314 14.339 1.00 24.46 135 GLU C O 1
ATOM 3163 N N . ILE C 1 136 ? -10.413 29.073 12.266 1.00 25.09 136 ILE C N 1
ATOM 3164 C CA . ILE C 1 136 ? -9.588 27.923 11.918 1.00 28.60 136 ILE C CA 1
ATOM 3165 C C . ILE C 1 136 ? -8.647 28.267 10.781 1.00 29.14 136 ILE C C 1
ATOM 3166 O O . ILE C 1 136 ? -9.098 28.687 9.710 1.00 27.72 136 ILE C O 1
ATOM 3171 N N . ASN C 1 137 ? -7.345 28.100 11.023 1.00 28.50 137 ASN C N 1
ATOM 3172 C CA . ASN C 1 137 ? -6.350 28.169 9.952 1.00 27.64 137 ASN C CA 1
ATOM 3173 C C . ASN C 1 137 ? -6.035 26.784 9.385 1.00 24.66 137 ASN C C 1
ATOM 3174 O O . ASN C 1 137 ? -6.551 25.779 9.874 1.00 21.63 137 ASN C O 1
ATOM 3179 N N . ILE C 1 138 ? -5.198 26.738 8.346 1.00 27.03 138 ILE C N 1
ATOM 3180 C CA . ILE C 1 138 ? -4.882 25.472 7.669 1.00 26.70 138 ILE C CA 1
ATOM 3181 C C . ILE C 1 138 ? -4.181 24.455 8.593 1.00 26.01 138 ILE C C 1
ATOM 3182 O O . ILE C 1 138 ? -4.488 23.263 8.556 1.00 24.88 138 ILE C O 1
ATOM 3187 N N . LYS C 1 139 ? -3.283 24.941 9.449 1.00 27.29 139 LYS C N 1
ATOM 3188 C CA . LYS C 1 139 ? -2.603 24.093 10.426 1.00 27.30 139 LYS C CA 1
ATOM 3189 C C . LYS C 1 139 ? -3.619 23.455 11.373 1.00 26.47 139 LYS C C 1
ATOM 3190 O O . LYS C 1 139 ? -3.572 22.256 11.615 1.00 27.58 139 LYS C O 1
ATOM 3196 N N . GLN C 1 140 ? -4.539 24.266 11.891 1.00 27.84 140 GLN C N 1
ATOM 3197 C CA . GLN C 1 140 ? -5.622 23.783 12.756 1.00 28.43 140 GLN C CA 1
ATOM 3198 C C . GLN C 1 140 ? -6.614 22.874 12.022 1.00 27.92 140 GLN C C 1
ATOM 3199 O O . GLN C 1 140 ? -7.145 21.926 12.607 1.00 29.22 140 GLN C O 1
ATOM 3205 N N . PHE C 1 141 ? -6.866 23.180 10.750 1.00 25.16 141 PHE C N 1
ATOM 3206 C CA . PHE C 1 141 ? -7.710 22.340 9.873 1.00 24.86 141 PHE C CA 1
ATOM 3207 C C . PHE C 1 141 ? -7.106 20.940 9.736 1.00 25.96 141 PHE C C 1
ATOM 3208 O O . PHE C 1 141 ? -7.776 19.935 9.990 1.00 27.22 141 PHE C O 1
ATOM 3216 N N . ALA C 1 142 ? -5.835 20.874 9.348 1.00 25.51 142 ALA C N 1
ATOM 3217 C CA . ALA C 1 142 ? -5.108 19.597 9.323 1.00 28.70 142 ALA C CA 1
ATOM 3218 C C . ALA C 1 142 ? -5.048 18.936 10.713 1.00 30.67 142 ALA C C 1
ATOM 3219 O O . ALA C 1 142 ? -5.210 17.718 10.827 1.00 31.82 142 ALA C O 1
ATOM 3221 N N . ALA C 1 143 ? -4.811 19.731 11.758 1.00 32.92 143 ALA C N 1
ATOM 3222 C CA . ALA C 1 143 ? -4.680 19.177 13.116 1.00 35.59 143 ALA C CA 1
ATOM 3223 C C . ALA C 1 143 ? -5.980 18.537 13.610 1.00 38.82 143 ALA C C 1
ATOM 3224 O O . ALA C 1 143 ? -5.955 17.455 14.191 1.00 39.49 143 ALA C O 1
ATOM 3226 N N . LEU C 1 144 ? -7.114 19.192 13.364 1.00 39.54 144 LEU C N 1
ATOM 3227 C CA . LEU C 1 144 ? -8.396 18.668 13.841 1.00 40.02 144 LEU C CA 1
ATOM 3228 C C . LEU C 1 144 ? -8.756 17.334 13.191 1.00 41.55 144 LEU C C 1
ATOM 3229 O O . LEU C 1 144 ? -9.521 16.552 13.756 1.00 41.69 144 LEU C O 1
ATOM 3234 N N . LEU C 1 145 ? -8.194 17.077 12.010 1.00 42.53 145 LEU C N 1
ATOM 3235 C CA . LEU C 1 145 ? -8.416 15.813 11.314 1.00 45.21 145 LEU C CA 1
ATOM 3236 C C . LEU C 1 145 ? -7.512 14.694 11.838 1.00 51.33 145 LEU C C 1
ATOM 3237 O O . LEU C 1 145 ? -7.575 13.569 11.347 1.00 54.41 145 LEU C O 1
ATOM 3242 N N . SER C 1 146 ? -6.660 15.002 12.813 1.00 54.07 146 SER C N 1
ATOM 3243 C CA . SER C 1 146 ? -5.878 13.959 13.484 1.00 59.12 146 SER C CA 1
ATOM 3244 C C . SER C 1 146 ? -6.480 13.601 14.847 1.00 63.69 146 SER C C 1
ATOM 3245 O O . SER C 1 146 ? -6.334 12.473 15.322 1.00 65.13 146 SER C O 1
ATOM 3248 N N . LYS C 1 147 ? -7.150 14.574 15.464 1.00 66.18 147 LYS C N 1
ATOM 3249 C CA . LYS C 1 147 ? -7.842 14.378 16.735 1.00 69.17 147 LYS C CA 1
ATOM 3250 C C . LYS C 1 147 ? -9.124 13.575 16.543 1.00 70.16 147 LYS C C 1
ATOM 3251 O O . LYS C 1 147 ? -9.399 12.660 17.318 1.00 71.51 147 LYS C O 1
ATOM 3256 N N . LEU D 1 5 ? -7.526 2.029 10.062 1.00 71.47 5 LEU D N 1
ATOM 3257 C CA . LEU D 1 5 ? -8.379 3.038 10.761 1.00 68.72 5 LEU D CA 1
ATOM 3258 C C . LEU D 1 5 ? -8.892 2.497 12.094 1.00 68.23 5 LEU D C 1
ATOM 3259 O O . LEU D 1 5 ? -9.076 1.288 12.256 1.00 69.42 5 LEU D O 1
ATOM 3264 N N . THR D 1 6 ? -9.120 3.409 13.036 1.00 65.57 6 THR D N 1
ATOM 3265 C CA . THR D 1 6 ? -9.661 3.071 14.350 1.00 63.60 6 THR D CA 1
ATOM 3266 C C . THR D 1 6 ? -11.186 3.090 14.329 1.00 61.31 6 THR D C 1
ATOM 3267 O O . THR D 1 6 ? -11.794 3.591 13.373 1.00 58.88 6 THR D O 1
ATOM 3271 N N . GLU D 1 7 ? -11.789 2.551 15.389 1.00 60.66 7 GLU D N 1
ATOM 3272 C CA . GLU D 1 7 ? -13.238 2.581 15.584 1.00 59.97 7 GLU D CA 1
ATOM 3273 C C . GLU D 1 7 ? -13.787 4.013 15.555 1.00 57.64 7 GLU D C 1
ATOM 3274 O O . GLU D 1 7 ? -14.751 4.293 14.833 1.00 56.73 7 GLU D O 1
ATOM 3277 N N . GLU D 1 8 ? -13.162 4.906 16.327 1.00 54.95 8 GLU D N 1
ATOM 3278 C CA . GLU D 1 8 ? -13.552 6.319 16.376 1.00 51.91 8 GLU D CA 1
ATOM 3279 C C . GLU D 1 8 ? -13.518 6.960 14.995 1.00 48.50 8 GLU D C 1
ATOM 3280 O O . GLU D 1 8 ? -14.419 7.718 14.643 1.00 46.50 8 GLU D O 1
ATOM 3286 N N . GLN D 1 9 ? -12.477 6.652 14.222 1.00 47.99 9 GLN D N 1
ATOM 3287 C CA . GLN D 1 9 ? -12.357 7.160 12.853 1.00 48.14 9 GLN D CA 1
ATOM 3288 C C . GLN D 1 9 ? -13.491 6.662 11.955 1.00 45.60 9 GLN D C 1
ATOM 3289 O O . GLN D 1 9 ? -14.032 7.429 11.155 1.00 44.48 9 GLN D O 1
ATOM 3295 N N . ILE D 1 10 ? -13.843 5.385 12.101 1.00 45.27 10 ILE D N 1
ATOM 3296 C CA . ILE D 1 10 ? -14.946 4.781 11.345 1.00 43.24 10 ILE D CA 1
ATOM 3297 C C . ILE D 1 10 ? -16.267 5.472 11.702 1.00 41.24 10 ILE D C 1
ATOM 3298 O O . ILE D 1 10 ? -17.024 5.870 10.809 1.00 38.69 10 ILE D O 1
ATOM 3303 N N . ALA D 1 11 ? -16.514 5.639 13.003 1.00 41.39 11 ALA D N 1
ATOM 3304 C CA . ALA D 1 11 ? -17.696 6.352 13.503 1.00 40.10 11 ALA D CA 1
ATOM 3305 C C . ALA D 1 11 ? -17.777 7.796 13.010 1.00 39.23 11 ALA D C 1
ATOM 3306 O O . ALA D 1 11 ? -18.862 8.295 12.699 1.00 38.14 11 ALA D O 1
ATOM 3308 N N . GLU D 1 12 ? -16.632 8.470 12.947 1.00 39.49 12 GLU D N 1
ATOM 3309 C CA . GLU D 1 12 ? -16.592 9.846 12.456 1.00 39.00 12 GLU D CA 1
ATOM 3310 C C . GLU D 1 12 ? -16.932 9.915 10.964 1.00 35.80 12 GLU D C 1
ATOM 3311 O O . GLU D 1 12 ? -17.649 10.822 10.531 1.00 34.66 12 GLU D O 1
ATOM 3317 N N . PHE D 1 13 ? -16.420 8.957 10.188 1.00 32.41 13 PHE D N 1
ATOM 3318 C CA . PHE D 1 13 ? -16.747 8.865 8.760 1.00 33.06 13 PHE D CA 1
ATOM 3319 C C . PHE D 1 13 ? -18.215 8.538 8.523 1.00 29.47 13 PHE D C 1
ATOM 3320 O O . PHE D 1 13 ? -18.810 9.007 7.557 1.00 27.16 13 PHE D O 1
ATOM 3328 N N . LYS D 1 14 ? -18.785 7.730 9.412 1.00 29.75 14 LYS D N 1
ATOM 3329 C CA . LYS D 1 14 ? -20.180 7.336 9.301 1.00 30.37 14 LYS D CA 1
ATOM 3330 C C . LYS D 1 14 ? -21.106 8.539 9.428 1.00 28.89 14 LYS D C 1
ATOM 3331 O O . LYS D 1 14 ? -22.091 8.651 8.691 1.00 29.07 14 LYS D O 1
ATOM 3337 N N . GLU D 1 15 ? -20.784 9.432 10.361 1.00 28.91 15 GLU D N 1
ATOM 3338 C CA . GLU D 1 15 ? -21.501 10.700 10.498 1.00 30.39 15 GLU D CA 1
ATOM 3339 C C . GLU D 1 15 ? -21.428 11.559 9.232 1.00 26.94 15 GLU D C 1
ATOM 3340 O O . GLU D 1 15 ? -22.419 12.160 8.845 1.00 26.68 15 GLU D O 1
ATOM 3346 N N . ALA D 1 16 ? -20.252 11.620 8.607 1.00 24.85 16 ALA D N 1
ATOM 3347 C CA . ALA D 1 16 ? -20.083 12.368 7.361 1.00 24.88 16 ALA D CA 1
ATOM 3348 C C . ALA D 1 16 ? -20.907 11.717 6.248 1.00 24.07 16 ALA D C 1
ATOM 3349 O O . ALA D 1 16 ? -21.547 12.409 5.464 1.00 23.81 16 ALA D O 1
ATOM 3351 N N . PHE D 1 17 ? -20.889 10.384 6.206 1.00 23.85 17 PHE D N 1
ATOM 3352 C CA . PHE D 1 17 ? -21.642 9.605 5.218 1.00 24.02 17 PHE D CA 1
ATOM 3353 C C . PHE D 1 17 ? -23.140 9.896 5.336 1.00 25.36 17 PHE D C 1
ATOM 3354 O O . PHE D 1 17 ? -23.815 10.122 4.328 1.00 24.56 17 PHE D O 1
ATOM 3362 N N . ALA D 1 18 ? -23.642 9.884 6.570 1.00 26.75 18 ALA D N 1
ATOM 3363 C CA . ALA D 1 18 ? -25.040 10.219 6.856 1.00 27.54 18 ALA D CA 1
ATOM 3364 C C . ALA D 1 18 ? -25.459 11.595 6.349 1.00 25.79 18 ALA D C 1
ATOM 3365 O O . ALA D 1 18 ? -26.591 11.750 5.915 1.00 25.88 18 ALA D O 1
ATOM 3367 N N . LEU D 1 19 ? -24.554 12.580 6.370 1.00 23.13 19 LEU D N 1
ATOM 3368 C CA . LEU D 1 19 ? -24.851 13.897 5.770 1.00 22.96 19 LEU D CA 1
ATOM 3369 C C . LEU D 1 19 ? -25.133 13.870 4.257 1.00 27.54 19 LEU D C 1
ATOM 3370 O O . LEU D 1 19 ? -25.899 14.703 3.769 1.00 27.59 19 LEU D O 1
ATOM 3375 N N . PHE D 1 20 ? -24.509 12.948 3.511 1.00 26.96 20 PHE D N 1
ATOM 3376 C CA . PHE D 1 20 ? -24.855 12.757 2.083 1.00 25.96 20 PHE D CA 1
ATOM 3377 C C . PHE D 1 20 ? -26.199 12.055 1.904 1.00 26.72 20 PHE D C 1
ATOM 3378 O O . PHE D 1 20 ? -26.907 12.295 0.930 1.00 28.81 20 PHE D O 1
ATOM 3386 N N . ASP D 1 21 ? -26.509 11.140 2.823 1.00 27.34 21 ASP D N 1
ATOM 3387 C CA . ASP D 1 21 ? -27.688 10.276 2.746 1.00 28.08 21 ASP D CA 1
ATOM 3388 C C . ASP D 1 21 ? -28.933 11.032 3.220 1.00 29.91 21 ASP D C 1
ATOM 3389 O O . ASP D 1 21 ? -29.407 10.844 4.346 1.00 26.46 21 ASP D O 1
ATOM 3394 N N . LYS D 1 22 ? -29.462 11.879 2.338 1.00 32.02 22 LYS D N 1
ATOM 3395 C CA . LYS D 1 22 ? -30.548 12.812 2.674 1.00 34.40 22 LYS D CA 1
ATOM 3396 C C . LYS D 1 22 ? -31.859 12.144 3.067 1.00 35.92 22 LYS D C 1
ATOM 3397 O O . LYS D 1 22 ? -32.592 12.677 3.890 1.00 38.02 22 LYS D O 1
ATOM 3403 N N . ASP D 1 23 ? -32.158 10.986 2.483 1.00 34.23 23 ASP D N 1
ATOM 3404 C CA . ASP D 1 23 ? -33.396 10.283 2.821 1.00 32.85 23 ASP D CA 1
ATOM 3405 C C . ASP D 1 23 ? -33.182 9.138 3.809 1.00 31.71 23 ASP D C 1
ATOM 3406 O O . ASP D 1 23 ? -34.086 8.340 4.034 1.00 33.88 23 ASP D O 1
ATOM 3411 N N . ASN D 1 24 ? -31.983 9.060 4.380 1.00 31.65 24 ASN D N 1
ATOM 3412 C CA . ASN D 1 24 ? -31.636 8.039 5.384 1.00 35.57 24 ASN D CA 1
ATOM 3413 C C . ASN D 1 24 ? -31.931 6.601 4.933 1.00 36.49 24 ASN D C 1
ATOM 3414 O O . ASN D 1 24 ? -32.399 5.764 5.717 1.00 38.22 24 ASN D O 1
ATOM 3419 N N . SER D 1 25 ? -31.650 6.322 3.662 1.00 33.00 25 SER D N 1
ATOM 3420 C CA . SER D 1 25 ? -31.877 4.990 3.097 1.00 32.64 25 SER D CA 1
ATOM 3421 C C . SER D 1 25 ? -30.700 4.042 3.357 1.00 32.86 25 SER D C 1
ATOM 3422 O O . SER D 1 25 ? -30.787 2.845 3.090 1.00 32.80 25 SER D O 1
ATOM 3425 N N . GLY D 1 26 ? -29.595 4.588 3.849 1.00 32.58 26 GLY D N 1
ATOM 3426 C CA . GLY D 1 26 ? -28.417 3.778 4.160 1.00 34.97 26 GLY D CA 1
ATOM 3427 C C . GLY D 1 26 ? -27.385 3.721 3.050 1.00 33.73 26 GLY D C 1
ATOM 3428 O O . GLY D 1 26 ? -26.404 2.979 3.152 1.00 33.66 26 GLY D O 1
ATOM 3429 N N . SER D 1 27 ? -27.615 4.492 1.985 1.00 29.50 27 SER D N 1
ATOM 3430 C CA . SER D 1 27 ? -26.654 4.622 0.901 1.00 26.85 27 SER D CA 1
ATOM 3431 C C . SER D 1 27 ? -26.743 6.000 0.236 1.00 23.16 27 SER D C 1
ATOM 3432 O O . SER D 1 27 ? -27.707 6.734 0.437 1.00 24.92 27 SER D O 1
ATOM 3435 N N . ILE D 1 28 ? -25.738 6.331 -0.561 1.00 22.36 28 ILE D N 1
ATOM 3436 C CA . ILE D 1 28 ? -25.690 7.591 -1.288 1.00 22.84 28 ILE D CA 1
ATOM 3437 C C . ILE D 1 28 ? -26.027 7.350 -2.758 1.00 21.29 28 ILE D C 1
ATOM 3438 O O . ILE D 1 28 ? -25.326 6.603 -3.442 1.00 22.36 28 ILE D O 1
ATOM 3443 N N . SER D 1 29 ? -27.086 7.994 -3.239 1.00 22.63 29 SER D N 1
ATOM 3444 C CA . SER D 1 29 ? -27.477 7.886 -4.654 1.00 24.30 29 SER D CA 1
ATOM 3445 C C . SER D 1 29 ? -26.701 8.871 -5.529 1.00 23.70 29 SER D C 1
ATOM 3446 O O . SER D 1 29 ? -26.009 9.760 -5.014 1.00 23.44 29 SER D O 1
ATOM 3449 N N . ALA D 1 30 ? -26.827 8.709 -6.849 1.00 21.36 30 ALA D N 1
ATOM 3450 C CA . ALA D 1 30 ? -26.224 9.628 -7.814 1.00 21.19 30 ALA D CA 1
ATOM 3451 C C . ALA D 1 30 ? -26.748 11.052 -7.602 1.00 20.88 30 ALA D C 1
ATOM 3452 O O . ALA D 1 30 ? -25.993 12.025 -7.716 1.00 18.72 30 ALA D O 1
ATOM 3454 N N . SER D 1 31 ? -28.040 11.175 -7.290 1.00 20.69 31 SER D N 1
ATOM 3455 C CA . SER D 1 31 ? -28.631 12.495 -7.077 1.00 20.11 31 SER D CA 1
ATOM 3456 C C . SER D 1 31 ? -28.163 13.141 -5.757 1.00 19.63 31 SER D C 1
ATOM 3457 O O . SER D 1 31 ? -27.887 14.343 -5.712 1.00 18.62 31 SER D O 1
ATOM 3460 N N . GLU D 1 32 ? -28.037 12.346 -4.697 1.00 17.89 32 GLU D N 1
ATOM 3461 C CA . GLU D 1 32 ? -27.472 12.866 -3.443 1.00 18.96 32 GLU D CA 1
ATOM 3462 C C . GLU D 1 32 ? -26.042 13.359 -3.626 1.00 21.38 32 GLU D C 1
ATOM 3463 O O . GLU D 1 32 ? -25.669 14.430 -3.133 1.00 19.85 32 GLU D O 1
ATOM 3469 N N . LEU D 1 33 ? -25.253 12.572 -4.352 1.00 20.26 33 LEU D N 1
ATOM 3470 C CA . LEU D 1 33 ? -23.868 12.907 -4.631 1.00 19.29 33 LEU D CA 1
ATOM 3471 C C . LEU D 1 33 ? -23.770 14.186 -5.453 1.00 20.16 33 LEU D C 1
ATOM 3472 O O . LEU D 1 33 ? -23.044 15.106 -5.080 1.00 21.08 33 LEU D O 1
ATOM 3477 N N . ALA D 1 34 ? -24.510 14.242 -6.562 1.00 19.19 34 ALA D N 1
ATOM 3478 C CA . ALA D 1 34 ? -24.499 15.415 -7.427 1.00 21.94 34 ALA D CA 1
ATOM 3479 C C . ALA D 1 34 ? -24.933 16.674 -6.675 1.00 21.98 34 ALA D C 1
ATOM 3480 O O . ALA D 1 34 ? -24.306 17.716 -6.811 1.00 19.92 34 ALA D O 1
ATOM 3482 N N . THR D 1 35 ? -25.999 16.560 -5.888 1.00 22.10 35 THR D N 1
ATOM 3483 C CA . THR D 1 35 ? -26.537 17.694 -5.134 1.00 24.43 35 THR D CA 1
ATOM 3484 C C . THR D 1 35 ? -25.527 18.292 -4.131 1.00 21.20 35 THR D C 1
ATOM 3485 O O . THR D 1 35 ? -25.291 19.487 -4.135 1.00 22.31 35 THR D O 1
ATOM 3489 N N . VAL D 1 36 ? -24.940 17.457 -3.282 1.00 21.86 36 VAL D N 1
ATOM 3490 C CA . VAL D 1 36 ? -24.003 17.942 -2.270 1.00 24.25 36 VAL D CA 1
ATOM 3491 C C . VAL D 1 36 ? -22.757 18.536 -2.934 1.00 24.26 36 VAL D C 1
ATOM 3492 O O . VAL D 1 36 ? -22.320 19.624 -2.571 1.00 22.76 36 VAL D O 1
ATOM 3496 N N . MET D 1 37 ? -22.191 17.830 -3.909 1.00 22.91 37 MET D N 1
ATOM 3497 C CA . MET D 1 37 ? -21.022 18.359 -4.622 1.00 23.14 37 MET D CA 1
ATOM 3498 C C . MET D 1 37 ? -21.349 19.703 -5.267 1.00 23.51 37 MET D C 1
ATOM 3499 O O . MET D 1 37 ? -20.558 20.632 -5.179 1.00 23.42 37 MET D O 1
ATOM 3504 N N . ARG D 1 38 ? -22.521 19.804 -5.891 1.00 21.88 38 ARG D N 1
ATOM 3505 C CA . ARG D 1 38 ? -22.921 21.058 -6.531 1.00 27.60 38 ARG D CA 1
ATOM 3506 C C . ARG D 1 38 ? -23.117 22.196 -5.522 1.00 26.26 38 ARG D C 1
ATOM 3507 O O . ARG D 1 38 ? -22.624 23.290 -5.735 1.00 26.53 38 ARG D O 1
ATOM 3515 N N . SER D 1 39 ? -23.815 21.917 -4.425 1.00 25.05 39 SER D N 1
ATOM 3516 C CA . SER D 1 39 ? -24.054 22.904 -3.373 1.00 30.10 39 SER D CA 1
ATOM 3517 C C . SER D 1 39 ? -22.753 23.453 -2.755 1.00 30.95 39 SER D C 1
ATOM 3518 O O . SER D 1 39 ? -22.748 24.542 -2.172 1.00 30.03 39 SER D O 1
ATOM 3521 N N . LEU D 1 40 ? -21.663 22.690 -2.875 1.00 29.16 40 LEU D N 1
ATOM 3522 C CA . LEU D 1 40 ? -20.355 23.129 -2.387 1.00 27.40 40 LEU D CA 1
ATOM 3523 C C . LEU D 1 40 ? -19.539 23.892 -3.436 1.00 29.79 40 LEU D C 1
ATOM 3524 O O . LEU D 1 40 ? -18.422 24.316 -3.161 1.00 32.70 40 LEU D O 1
ATOM 3529 N N . GLY D 1 41 ? -20.096 24.054 -4.634 1.00 31.13 41 GLY D N 1
ATOM 3530 C CA . GLY D 1 41 ? -19.447 24.828 -5.695 1.00 31.00 41 GLY D CA 1
ATOM 3531 C C . GLY D 1 41 ? -18.466 24.013 -6.523 1.00 32.58 41 GLY D C 1
ATOM 3532 O O . GLY D 1 41 ? -17.581 24.568 -7.166 1.00 31.72 41 GLY D O 1
ATOM 3533 N N . LEU D 1 42 ? -18.614 22.690 -6.517 1.00 31.04 42 LEU D N 1
ATOM 3534 C CA . LEU D 1 42 ? -17.668 21.836 -7.236 1.00 31.61 42 LEU D CA 1
ATOM 3535 C C . LEU D 1 42 ? -18.105 21.490 -8.661 1.00 32.33 42 LEU D C 1
ATOM 3536 O O . LEU D 1 42 ? -17.355 20.854 -9.400 1.00 34.86 42 LEU D O 1
ATOM 3541 N N . SER D 1 43 ? -19.302 21.929 -9.045 1.00 32.41 43 SER D N 1
ATOM 3542 C CA . SER D 1 43 ? -19.823 21.734 -10.410 1.00 36.60 43 SER D CA 1
ATOM 3543 C C . SER D 1 43 ? -19.394 20.422 -11.096 1.00 33.63 43 SER D C 1
ATOM 3544 O O . SER D 1 43 ? -18.704 20.457 -12.117 1.00 34.74 43 SER D O 1
ATOM 3547 N N . PRO D 1 44 ? -19.792 19.261 -10.544 1.00 31.76 44 PRO D N 1
ATOM 3548 C CA . PRO D 1 44 ? -19.483 18.030 -11.268 1.00 32.37 44 PRO D CA 1
ATOM 3549 C C . PRO D 1 44 ? -20.396 17.887 -12.495 1.00 29.59 44 PRO D C 1
ATOM 3550 O O . PRO D 1 44 ? -21.560 18.265 -12.436 1.00 28.83 44 PRO D O 1
ATOM 3554 N N . SER D 1 45 ? -19.861 17.376 -13.596 1.00 30.29 45 SER D N 1
ATOM 3555 C CA . SER D 1 45 ? -20.679 17.103 -14.778 1.00 30.52 45 SER D CA 1
ATOM 3556 C C . SER D 1 45 ? -21.419 15.776 -14.589 1.00 25.47 45 SER D C 1
ATOM 3557 O O . SER D 1 45 ? -21.076 14.995 -13.700 1.00 24.68 45 SER D O 1
ATOM 3560 N N . GLU D 1 46 ? -22.427 15.514 -15.415 1.00 24.34 46 GLU D N 1
ATOM 3561 C CA . GLU D 1 46 ? -23.128 14.236 -15.326 1.00 26.32 46 GLU D CA 1
ATOM 3562 C C . GLU D 1 46 ? -22.175 13.045 -15.534 1.00 26.43 46 GLU D C 1
ATOM 3563 O O . GLU D 1 46 ? -22.210 12.071 -14.775 1.00 23.20 46 GLU D O 1
ATOM 3569 N N . ALA D 1 47 ? -21.328 13.149 -16.557 1.00 27.94 47 ALA D N 1
ATOM 3570 C CA . ALA D 1 47 ? -20.353 12.104 -16.902 1.00 28.68 47 ALA D CA 1
ATOM 3571 C C . ALA D 1 47 ? -19.441 11.789 -15.713 1.00 26.75 47 ALA D C 1
ATOM 3572 O O . ALA D 1 47 ? -19.165 10.633 -15.438 1.00 26.59 47 ALA D O 1
ATOM 3574 N N . GLU D 1 48 ? -19.017 12.825 -14.998 1.00 27.34 48 GLU D N 1
ATOM 3575 C CA . GLU D 1 48 ? -18.203 12.672 -13.786 1.00 29.22 48 GLU D CA 1
ATOM 3576 C C . GLU D 1 48 ? -18.951 11.942 -12.672 1.00 26.79 48 GLU D C 1
ATOM 3577 O O . GLU D 1 48 ? -18.418 11.020 -12.050 1.00 26.86 48 GLU D O 1
ATOM 3583 N N . VAL D 1 49 ? -20.186 12.363 -12.423 1.00 25.49 49 VAL D N 1
ATOM 3584 C CA . VAL D 1 49 ? -21.030 11.709 -11.427 1.00 24.11 49 VAL D CA 1
ATOM 3585 C C . VAL D 1 49 ? -21.277 10.249 -11.786 1.00 22.61 49 VAL D C 1
ATOM 3586 O O . VAL D 1 49 ? -21.105 9.379 -10.934 1.00 22.42 49 VAL D O 1
ATOM 3590 N N . ALA D 1 50 ? -21.664 9.986 -13.038 1.00 21.59 50 ALA D N 1
ATOM 3591 C CA . ALA D 1 50 ? -21.900 8.615 -13.494 1.00 23.26 50 ALA D CA 1
ATOM 3592 C C . ALA D 1 50 ? -20.637 7.774 -13.339 1.00 26.21 50 ALA D C 1
ATOM 3593 O O . ALA D 1 50 ? -20.706 6.609 -12.916 1.00 27.02 50 ALA D O 1
ATOM 3595 N N . ASP D 1 51 ? -19.490 8.368 -13.674 1.00 26.92 51 ASP D N 1
ATOM 3596 C CA . ASP D 1 51 ? -18.191 7.697 -13.523 1.00 31.95 51 ASP D CA 1
ATOM 3597 C C . ASP D 1 51 ? -17.908 7.331 -12.064 1.00 28.83 51 ASP D C 1
ATOM 3598 O O . ASP D 1 51 ? -17.535 6.199 -11.763 1.00 29.44 51 ASP D O 1
ATOM 3603 N N . LEU D 1 52 ? -18.121 8.289 -11.163 1.00 28.00 52 LEU D N 1
ATOM 3604 C CA . LEU D 1 52 ? -17.928 8.072 -9.724 1.00 25.54 52 LEU D CA 1
ATOM 3605 C C . LEU D 1 52 ? -18.814 6.963 -9.173 1.00 26.05 52 LEU D C 1
ATOM 3606 O O . LEU D 1 52 ? -18.334 6.122 -8.414 1.00 26.47 52 LEU D O 1
ATOM 3611 N N . MET D 1 53 ? -20.097 6.962 -9.545 1.00 25.16 53 MET D N 1
ATOM 3612 C CA . MET D 1 53 ? -21.023 5.915 -9.100 1.00 29.75 53 MET D CA 1
ATOM 3613 C C . MET D 1 53 ? -20.547 4.531 -9.559 1.00 35.06 53 MET D C 1
ATOM 3614 O O . MET D 1 53 ? -20.578 3.558 -8.788 1.00 35.14 53 MET D O 1
ATOM 3619 N N . ASN D 1 54 ? -20.105 4.457 -10.811 1.00 36.45 54 ASN D N 1
ATOM 3620 C CA . ASN D 1 54 ? -19.631 3.198 -11.393 1.00 41.72 54 ASN D CA 1
ATOM 3621 C C . ASN D 1 54 ? -18.341 2.704 -10.725 1.00 43.34 54 ASN D C 1
ATOM 3622 O O . ASN D 1 54 ? -18.193 1.514 -10.455 1.00 47.19 54 ASN D O 1
ATOM 3627 N N . GLU D 1 55 ? -17.427 3.625 -10.441 1.00 41.96 55 GLU D N 1
ATOM 3628 C CA . GLU D 1 55 ? -16.157 3.277 -9.823 1.00 43.02 55 GLU D CA 1
ATOM 3629 C C . GLU D 1 55 ? -16.294 2.848 -8.350 1.00 44.05 55 GLU D C 1
ATOM 3630 O O . GLU D 1 55 ? -15.769 1.798 -7.959 1.00 46.55 55 GLU D O 1
ATOM 3636 N N . ILE D 1 56 ? -16.999 3.656 -7.554 1.00 38.07 56 ILE D N 1
ATOM 3637 C CA . ILE D 1 56 ? -17.069 3.475 -6.103 1.00 36.86 56 ILE D CA 1
ATOM 3638 C C . ILE D 1 56 ? -17.991 2.338 -5.656 1.00 39.17 56 ILE D C 1
ATOM 3639 O O . ILE D 1 56 ? -17.675 1.627 -4.697 1.00 39.41 56 ILE D O 1
ATOM 3644 N N . ASP D 1 57 ? -19.123 2.154 -6.328 1.00 39.55 57 ASP D N 1
ATOM 3645 C CA . ASP D 1 57 ? -20.033 1.087 -5.917 1.00 45.40 57 ASP D CA 1
ATOM 3646 C C . ASP D 1 57 ? -19.700 -0.254 -6.573 1.00 47.59 57 ASP D C 1
ATOM 3647 O O . ASP D 1 57 ? -20.223 -0.591 -7.634 1.00 46.97 57 ASP D O 1
ATOM 3652 N N . VAL D 1 58 ? -18.825 -1.010 -5.915 1.00 50.14 58 VAL D N 1
ATOM 3653 C CA . VAL D 1 58 ? -18.454 -2.359 -6.355 1.00 52.51 58 VAL D CA 1
ATOM 3654 C C . VAL D 1 58 ? -19.590 -3.375 -6.184 1.00 51.51 58 VAL D C 1
ATOM 3655 O O . VAL D 1 58 ? -19.566 -4.437 -6.801 1.00 52.49 58 VAL D O 1
ATOM 3659 N N . ASP D 1 59 ? -20.575 -3.049 -5.346 1.00 50.15 59 ASP D N 1
ATOM 3660 C CA . ASP D 1 59 ? -21.752 -3.899 -5.164 1.00 52.17 59 ASP D CA 1
ATOM 3661 C C . ASP D 1 59 ? -22.535 -3.979 -6.480 1.00 54.16 59 ASP D C 1
ATOM 3662 O O . ASP D 1 59 ? -23.178 -4.986 -6.770 1.00 53.14 59 ASP D O 1
ATOM 3667 N N . GLY D 1 60 ? -22.464 -2.903 -7.264 1.00 55.41 60 GLY D N 1
ATOM 3668 C CA . GLY D 1 60 ? -23.134 -2.819 -8.555 1.00 57.16 60 GLY D CA 1
ATOM 3669 C C . GLY D 1 60 ? -24.587 -2.390 -8.457 1.00 58.67 60 GLY D C 1
ATOM 3670 O O . GLY D 1 60 ? -25.299 -2.375 -9.467 1.00 59.04 60 GLY D O 1
ATOM 3671 N N . ASN D 1 61 ? -25.028 -2.039 -7.248 1.00 58.71 61 ASN D N 1
ATOM 3672 C CA . ASN D 1 61 ? -26.428 -1.657 -7.024 1.00 58.35 61 ASN D CA 1
ATOM 3673 C C . ASN D 1 61 ? -26.703 -0.150 -7.041 1.00 53.83 61 ASN D C 1
ATOM 3674 O O . ASN D 1 61 ? -27.659 0.321 -6.426 1.00 54.05 61 ASN D O 1
ATOM 3679 N N . HIS D 1 62 ? -25.862 0.582 -7.773 1.00 51.88 62 HIS D N 1
ATOM 3680 C CA . HIS D 1 62 ? -26.082 1.992 -8.138 1.00 51.69 62 HIS D CA 1
ATOM 3681 C C . HIS D 1 62 ? -26.249 2.955 -6.950 1.00 48.76 62 HIS D C 1
ATOM 3682 O O . HIS D 1 62 ? -26.992 3.945 -7.031 1.00 50.67 62 HIS D O 1
ATOM 3689 N N . ALA D 1 63 ? -25.548 2.666 -5.855 1.00 42.36 63 ALA D N 1
ATOM 3690 C CA . ALA D 1 63 ? -25.557 3.517 -4.668 1.00 35.57 63 ALA D CA 1
ATOM 3691 C C . ALA D 1 63 ? -24.303 3.266 -3.841 1.00 32.55 63 ALA D C 1
ATOM 3692 O O . ALA D 1 63 ? -23.837 2.143 -3.743 1.00 31.96 63 ALA D O 1
ATOM 3694 N N . ILE D 1 64 ? -23.745 4.319 -3.262 1.00 28.61 64 ILE D N 1
ATOM 3695 C CA . ILE D 1 64 ? -22.545 4.170 -2.456 1.00 26.32 64 ILE D CA 1
ATOM 3696 C C . ILE D 1 64 ? -22.908 3.751 -1.030 1.00 28.69 64 ILE D C 1
ATOM 3697 O O . ILE D 1 64 ? -23.591 4.488 -0.311 1.00 28.36 64 ILE D O 1
ATOM 3702 N N . GLU D 1 65 ? -22.472 2.549 -0.649 1.00 29.18 65 GLU D N 1
ATOM 3703 C CA . GLU D 1 65 ? -22.590 2.067 0.727 1.00 31.70 65 GLU D CA 1
ATOM 3704 C C . GLU D 1 65 ? -21.457 2.594 1.599 1.00 29.39 65 GLU D C 1
ATOM 3705 O O . GLU D 1 65 ? -20.422 3.031 1.091 1.00 27.85 65 GLU D O 1
ATOM 3711 N N . P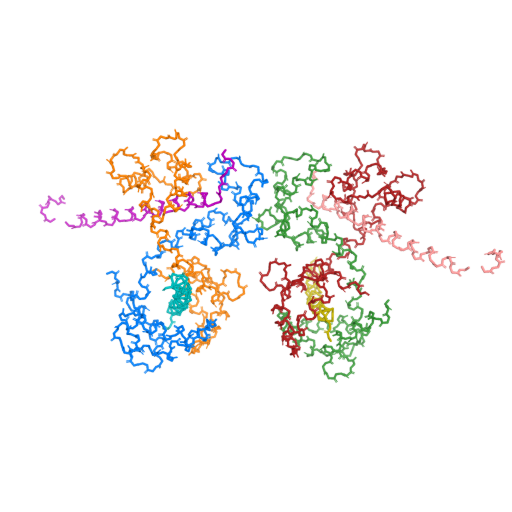HE D 1 66 ? -21.643 2.531 2.915 1.00 28.50 66 PHE D N 1
ATOM 3712 C CA . PHE D 1 66 ? -20.659 3.103 3.833 1.00 28.88 66 PHE D CA 1
ATOM 3713 C C . PHE D 1 66 ? -19.257 2.490 3.703 1.00 29.38 66 PHE D C 1
ATOM 3714 O O . PHE D 1 66 ? -18.262 3.220 3.762 1.00 27.94 66 PHE D O 1
ATOM 3722 N N . SER D 1 67 ? -19.169 1.171 3.509 1.00 29.92 67 SER D N 1
ATOM 3723 C CA . SER D 1 67 ? -17.856 0.530 3.366 1.00 32.07 67 SER D CA 1
ATOM 3724 C C . SER D 1 67 ? -17.103 1.051 2.140 1.00 32.83 67 SER D C 1
ATOM 3725 O O . SER D 1 67 ? -15.878 1.196 2.168 1.00 33.64 67 SER D O 1
ATOM 3728 N N . GLU D 1 68 ? -17.848 1.344 1.080 1.00 31.22 68 GLU D N 1
ATOM 3729 C CA . GLU D 1 68 ? -17.271 1.875 -0.150 1.00 30.47 68 GLU D CA 1
ATOM 3730 C C . GLU D 1 68 ? -16.784 3.298 0.044 1.00 29.84 68 GLU D C 1
ATOM 3731 O O . GLU D 1 68 ? -15.705 3.651 -0.434 1.00 31.26 68 GLU D O 1
ATOM 3737 N N . PHE D 1 69 ? -17.587 4.098 0.750 1.00 29.90 69 PHE D N 1
ATOM 3738 C CA . PHE D 1 69 ? -17.228 5.455 1.171 1.00 28.41 69 PHE D CA 1
ATOM 3739 C C . PHE D 1 69 ? -15.964 5.446 2.035 1.00 30.73 69 PHE D C 1
ATOM 3740 O O . PHE D 1 69 ? -15.081 6.296 1.877 1.00 31.51 69 PHE D O 1
ATOM 3748 N N . LEU D 1 70 ? -15.913 4.497 2.967 1.00 29.55 70 LEU D N 1
ATOM 3749 C CA . LEU D 1 70 ? -14.777 4.308 3.861 1.00 32.39 70 LEU D CA 1
ATOM 3750 C C . LEU D 1 70 ? -13.475 4.041 3.097 1.00 33.11 70 LEU D C 1
ATOM 3751 O O . LEU D 1 70 ? -12.433 4.629 3.412 1.00 32.73 70 LEU D O 1
ATOM 3756 N N . ALA D 1 71 ? -13.551 3.171 2.088 1.00 33.88 71 ALA D N 1
ATOM 3757 C CA . ALA D 1 71 ? -12.396 2.825 1.258 1.00 36.78 71 ALA D CA 1
ATOM 3758 C C . ALA D 1 71 ? -11.918 4.013 0.424 1.00 38.94 71 ALA D C 1
ATOM 3759 O O . ALA D 1 71 ? -10.719 4.201 0.232 1.00 39.29 71 ALA D O 1
ATOM 3761 N N . LEU D 1 72 ? -12.865 4.819 -0.053 1.00 39.19 72 LEU D N 1
ATOM 3762 C CA . LEU D 1 72 ? -12.560 6.065 -0.745 1.00 40.55 72 LEU D CA 1
ATOM 3763 C C . LEU D 1 72 ? -11.711 7.012 0.114 1.00 37.80 72 LEU D C 1
ATOM 3764 O O . LEU D 1 72 ? -10.761 7.625 -0.381 1.00 36.74 72 LEU D O 1
ATOM 3769 N N . MET D 1 73 ? -12.065 7.109 1.396 1.00 34.61 73 MET D N 1
ATOM 3770 C CA . MET D 1 73 ? -11.588 8.163 2.283 1.00 36.17 73 MET D CA 1
ATOM 3771 C C . MET D 1 73 ? -10.443 7.785 3.214 1.00 39.81 73 MET D C 1
ATOM 3772 O O . MET D 1 73 ? -9.919 8.646 3.924 1.00 39.87 73 MET D O 1
ATOM 3777 N N . SER D 1 74 ? -10.057 6.512 3.216 1.00 40.05 74 SER D N 1
ATOM 3778 C CA . SER D 1 74 ? -9.135 6.002 4.232 1.00 41.63 74 SER D CA 1
ATOM 3779 C C . SER D 1 74 ? -7.709 6.567 4.175 1.00 42.27 74 SER D C 1
ATOM 3780 O O . SER D 1 74 ? -7.068 6.723 5.217 1.00 42.08 74 SER D O 1
ATOM 3783 N N . ARG D 1 75 ? -7.216 6.866 2.975 1.00 41.89 75 ARG D N 1
ATOM 3784 C CA . ARG D 1 75 ? -5.871 7.427 2.820 1.00 44.81 75 ARG D CA 1
ATOM 3785 C C . ARG D 1 75 ? -5.691 8.812 3.465 1.00 43.49 75 ARG D C 1
ATOM 3786 O O . ARG D 1 75 ? -4.633 9.099 4.026 1.00 43.80 75 ARG D O 1
ATOM 3794 N N . GLN D 1 76 ? -6.724 9.649 3.393 1.00 41.52 76 GLN D N 1
ATOM 3795 C CA . GLN D 1 76 ? -6.652 11.033 3.887 1.00 42.44 76 GLN D CA 1
ATOM 3796 C C . GLN D 1 76 ? -6.172 11.183 5.325 1.00 44.21 76 GLN D C 1
ATOM 3797 O O . GLN D 1 76 ? -5.169 11.853 5.574 1.00 43.45 76 GLN D O 1
ATOM 3803 N N . LEU D 1 77 ? -6.885 10.555 6.261 1.00 45.84 77 LEU D N 1
ATOM 3804 C CA . LEU D 1 77 ? -6.552 10.652 7.684 1.00 47.73 77 LEU D CA 1
ATOM 3805 C C . LEU D 1 77 ? -5.203 10.006 8.000 1.00 48.25 77 LEU D C 1
ATOM 3806 O O . LEU D 1 77 ? -4.518 10.422 8.936 1.00 49.57 77 LEU D O 1
ATOM 3811 N N . LYS D 1 78 ? -4.825 9.001 7.210 1.00 47.75 78 LYS D N 1
ATOM 3812 C CA . LYS D 1 78 ? -3.520 8.345 7.348 1.00 48.84 78 LYS D CA 1
ATOM 3813 C C . LYS D 1 78 ? -2.373 9.229 6.851 1.00 48.71 78 LYS D C 1
ATOM 3814 O O . LYS D 1 78 ? -1.216 9.032 7.224 1.00 50.34 78 LYS D O 1
ATOM 3820 N N . CYS D 1 79 ? -2.706 10.204 6.010 1.00 45.83 79 CYS D N 1
ATOM 3821 C CA . CYS D 1 79 ? -1.721 11.119 5.447 1.00 42.34 79 CYS D CA 1
ATOM 3822 C C . CYS D 1 79 ? -1.615 12.407 6.233 1.00 39.41 79 CYS D C 1
ATOM 3823 O O . CYS D 1 79 ? -1.002 13.371 5.767 1.00 38.78 79 CYS D O 1
ATOM 3826 N N . ASN D 1 80 ? -2.212 12.428 7.422 1.00 45.14 80 ASN D N 1
ATOM 3827 C CA . ASN D 1 80 ? -2.220 13.640 8.234 1.00 43.98 80 ASN D CA 1
ATOM 3828 C C . ASN D 1 80 ? -0.824 14.180 8.576 1.00 40.36 80 ASN D C 1
ATOM 3829 O O . ASN D 1 80 ? -0.578 15.381 8.451 1.00 41.29 80 ASN D O 1
ATOM 3834 N N . ASP D 1 81 ? 0.076 13.293 8.996 1.00 39.57 81 ASP D N 1
ATOM 3835 C CA . ASP D 1 81 ? 1.472 13.659 9.311 1.00 36.95 81 ASP D CA 1
ATOM 3836 C C . ASP D 1 81 ? 2.199 14.351 8.136 1.00 32.64 81 ASP D C 1
ATOM 3837 O O . ASP D 1 81 ? 2.891 15.361 8.328 1.00 29.82 81 ASP D O 1
ATOM 3842 N N . SER D 1 82 ? 2.046 13.815 6.923 1.00 29.94 82 SER D N 1
ATOM 3843 C CA . SER D 1 82 ? 2.651 14.439 5.734 1.00 27.65 82 SER D CA 1
ATOM 3844 C C . SER D 1 82 ? 2.061 15.826 5.442 1.00 26.67 82 SER D C 1
ATOM 3845 O O . SER D 1 82 ? 2.759 16.726 4.955 1.00 24.73 82 SER D O 1
ATOM 3848 N N . GLU D 1 83 ? 0.764 15.981 5.706 1.00 28.44 83 GLU D N 1
ATOM 3849 C CA . GLU D 1 83 ? 0.102 17.258 5.503 1.00 28.24 83 GLU D CA 1
ATOM 3850 C C . GLU D 1 83 ? 0.670 18.302 6.456 1.00 27.83 83 GLU D C 1
ATOM 3851 O O . GLU D 1 83 ? 0.930 19.429 6.058 1.00 27.67 83 GLU D O 1
ATOM 3857 N N . GLN D 1 84 ? 0.898 17.910 7.706 1.00 30.98 84 GLN D N 1
ATOM 3858 C CA . GLN D 1 84 ? 1.501 18.815 8.694 1.00 31.30 84 GLN D CA 1
ATOM 3859 C C . GLN D 1 84 ? 2.922 19.230 8.330 1.00 29.01 84 GLN D C 1
ATOM 3860 O O . GLN D 1 84 ? 3.295 20.393 8.497 1.00 28.45 84 GLN D O 1
ATOM 3866 N N . GLU D 1 85 ? 3.697 18.275 7.821 1.00 27.68 85 GLU D N 1
ATOM 3867 C CA . GLU D 1 85 ? 5.049 18.521 7.330 1.00 25.63 85 GLU D CA 1
ATOM 3868 C C . GLU D 1 85 ? 5.054 19.510 6.181 1.00 25.41 85 GLU D C 1
ATOM 3869 O O . GLU D 1 85 ? 5.894 20.411 6.125 1.00 25.50 85 GLU D O 1
ATOM 3875 N N . LEU D 1 86 ? 4.118 19.332 5.255 1.00 25.14 86 LEU D N 1
ATOM 3876 C CA . LEU D 1 86 ? 4.001 20.232 4.116 1.00 25.84 86 LEU D CA 1
ATOM 3877 C C . LEU D 1 86 ? 3.696 21.676 4.542 1.00 26.26 86 LEU D C 1
ATOM 3878 O O . LEU D 1 86 ? 4.239 22.628 3.973 1.00 25.33 86 LEU D O 1
ATOM 3883 N N . LEU D 1 87 ? 2.814 21.838 5.526 1.00 26.32 87 LEU D N 1
ATOM 3884 C CA . LEU D 1 87 ? 2.422 23.188 5.969 1.00 26.71 87 LEU D CA 1
ATOM 3885 C C . LEU D 1 87 ? 3.583 23.896 6.640 1.00 27.11 87 LEU D C 1
ATOM 3886 O O . LEU D 1 87 ? 3.841 25.058 6.355 1.00 26.19 87 LEU D O 1
ATOM 3891 N N . GLU D 1 88 ? 4.291 23.167 7.502 1.00 30.09 88 GLU D N 1
ATOM 3892 C CA . GLU D 1 88 ? 5.494 23.658 8.170 1.00 33.53 88 GLU D CA 1
ATOM 3893 C C . GLU D 1 88 ? 6.596 24.004 7.173 1.00 32.01 88 GLU D C 1
ATOM 3894 O O . GLU D 1 88 ? 7.309 24.998 7.349 1.00 31.59 88 GLU D O 1
ATOM 3900 N N . ALA D 1 89 ? 6.727 23.184 6.131 1.00 29.66 89 ALA D N 1
ATOM 3901 C CA . ALA D 1 89 ? 7.717 23.429 5.084 1.00 29.48 89 ALA D CA 1
ATOM 3902 C C . ALA D 1 89 ? 7.374 24.714 4.332 1.00 28.79 89 ALA D C 1
ATOM 3903 O O . ALA D 1 89 ? 8.252 25.518 4.051 1.00 28.03 89 ALA D O 1
ATOM 3905 N N . PHE D 1 90 ? 6.093 24.920 4.039 1.00 29.72 90 PHE D N 1
ATOM 3906 C CA . PHE D 1 90 ? 5.663 26.160 3.386 1.00 29.38 90 PHE D CA 1
ATOM 3907 C C . PHE D 1 90 ? 6.006 27.385 4.246 1.00 30.78 90 PHE D C 1
ATOM 3908 O O . PHE D 1 90 ? 6.503 28.389 3.732 1.00 27.27 90 PHE D O 1
ATOM 3916 N N . LYS D 1 91 ? 5.765 27.266 5.551 1.00 34.26 91 LYS D N 1
ATOM 3917 C CA . LYS D 1 91 ? 6.056 28.320 6.528 1.00 39.09 91 LYS D CA 1
ATOM 3918 C C . LYS D 1 91 ? 7.547 28.704 6.604 1.00 39.42 91 LYS D C 1
ATOM 3919 O O . LYS D 1 91 ? 7.877 29.841 6.953 1.00 40.39 91 LYS D O 1
ATOM 3922 N N . VAL D 1 92 ? 8.434 27.763 6.280 1.00 36.90 92 VAL D N 1
ATOM 3923 C CA . VAL D 1 92 ? 9.884 28.036 6.237 1.00 35.96 92 VAL D CA 1
ATOM 3924 C C . VAL D 1 92 ? 10.193 29.059 5.138 1.00 35.18 92 VAL D C 1
ATOM 3925 O O . VAL D 1 92 ? 10.972 29.974 5.350 1.00 35.24 92 VAL D O 1
ATOM 3929 N N . PHE D 1 93 ? 9.564 28.913 3.974 1.00 35.32 93 PHE D N 1
ATOM 3930 C CA . PHE D 1 93 ? 9.631 29.951 2.942 1.00 36.29 93 PHE D CA 1
ATOM 3931 C C . PHE D 1 93 ? 8.791 31.181 3.327 1.00 36.40 93 PHE D C 1
ATOM 3932 O O . PHE D 1 93 ? 9.275 32.309 3.264 1.00 37.37 93 PHE D O 1
ATOM 3940 N N . ASP D 1 94 ? 7.540 30.950 3.724 1.00 39.42 94 ASP D N 1
ATOM 3941 C CA . ASP D 1 94 ? 6.566 32.026 3.991 1.00 43.56 94 ASP D CA 1
ATOM 3942 C C . ASP D 1 94 ? 6.794 32.698 5.358 1.00 47.60 94 ASP D C 1
ATOM 3943 O O . ASP D 1 94 ? 5.982 32.548 6.282 1.00 47.70 94 ASP D O 1
ATOM 3948 N N . LYS D 1 95 ? 7.898 33.440 5.467 1.00 50.55 95 LYS D N 1
ATOM 3949 C CA . LYS D 1 95 ? 8.359 34.018 6.740 1.00 56.98 95 LYS D CA 1
ATOM 3950 C C . LYS D 1 95 ? 7.395 35.021 7.388 1.00 60.60 95 LYS D C 1
ATOM 3951 O O . LYS D 1 95 ? 7.209 35.000 8.607 1.00 62.63 95 LYS D O 1
ATOM 3957 N N . ASN D 1 96 ? 6.792 35.894 6.582 1.00 61.12 96 ASN D N 1
ATOM 3958 C CA . ASN D 1 96 ? 5.850 36.895 7.099 1.00 62.70 96 ASN D CA 1
ATOM 3959 C C . ASN D 1 96 ? 4.429 36.358 7.313 1.00 61.89 96 ASN D C 1
ATOM 3960 O O . ASN D 1 96 ? 3.613 36.994 7.980 1.00 64.79 96 ASN D O 1
ATOM 3965 N N . GLY D 1 97 ? 4.139 35.194 6.733 1.00 58.27 97 GLY D N 1
ATOM 3966 C CA . GLY D 1 97 ? 2.892 34.477 7.008 1.00 56.00 97 GLY D CA 1
ATOM 3967 C C . GLY D 1 97 ? 1.641 34.947 6.285 1.00 54.84 97 GLY D C 1
ATOM 3968 O O . GLY D 1 97 ? 0.533 34.664 6.734 1.00 57.79 97 GLY D O 1
ATOM 3969 N N . ASP D 1 98 ? 1.802 35.649 5.165 1.00 51.48 98 ASP D N 1
ATOM 3970 C CA . ASP D 1 98 ? 0.650 36.103 4.379 1.00 52.29 98 ASP D CA 1
ATOM 3971 C C . ASP D 1 98 ? 0.082 35.018 3.440 1.00 51.46 98 ASP D C 1
ATOM 3972 O O . ASP D 1 98 ? -0.916 35.241 2.753 1.00 52.76 98 ASP D O 1
ATOM 3977 N N . GLY D 1 99 ? 0.716 33.848 3.421 1.00 49.45 99 GLY D N 1
ATOM 3978 C CA . GLY D 1 99 ? 0.276 32.746 2.566 1.00 46.49 99 GLY D CA 1
ATOM 3979 C C . GLY D 1 99 ? 0.874 32.736 1.167 1.00 44.62 99 GLY D C 1
ATOM 3980 O O . GLY D 1 99 ? 0.444 31.962 0.317 1.00 44.87 99 GLY D O 1
ATOM 3981 N N . LEU D 1 100 ? 1.867 33.589 0.920 1.00 43.23 100 LEU D N 1
ATOM 3982 C CA . LEU D 1 100 ? 2.496 33.655 -0.402 1.00 42.09 100 LEU D CA 1
ATOM 3983 C C . LEU D 1 100 ? 4.009 33.654 -0.279 1.00 42.78 100 LEU D C 1
ATOM 3984 O O . LEU D 1 100 ? 4.559 34.393 0.536 1.00 46.08 100 LEU D O 1
ATOM 3989 N N . ILE D 1 101 ? 4.686 32.838 -1.082 1.00 40.46 101 ILE D N 1
ATOM 3990 C CA . ILE D 1 101 ? 6.146 32.902 -1.146 1.00 38.50 101 ILE D CA 1
ATOM 3991 C C . ILE D 1 101 ? 6.561 33.938 -2.197 1.00 39.57 101 ILE D C 1
ATOM 3992 O O . ILE D 1 101 ? 6.284 33.776 -3.390 1.00 39.33 101 ILE D O 1
ATOM 3997 N N . SER D 1 102 ? 7.222 34.999 -1.744 1.00 40.87 102 SER D N 1
ATOM 3998 C CA . SER D 1 102 ? 7.720 36.035 -2.645 1.00 42.24 102 SER D CA 1
ATOM 3999 C C . SER D 1 102 ? 9.117 35.687 -3.161 1.00 41.19 102 SER D C 1
ATOM 4000 O O . SER D 1 102 ? 9.766 34.768 -2.654 1.00 39.63 102 SER D O 1
ATOM 4003 N N . ALA D 1 103 ? 9.573 36.422 -4.172 1.00 43.87 103 ALA D N 1
ATOM 4004 C CA . ALA D 1 103 ? 10.941 36.291 -4.665 1.00 43.98 103 ALA D CA 1
ATOM 4005 C C . ALA D 1 103 ? 11.948 36.522 -3.539 1.00 43.12 103 ALA D C 1
ATOM 4006 O O . ALA D 1 103 ? 12.961 35.831 -3.453 1.00 41.51 103 ALA D O 1
ATOM 4008 N N . ALA D 1 104 ? 11.664 37.499 -2.680 1.00 45.77 104 ALA D N 1
ATOM 4009 C CA . ALA D 1 104 ? 12.566 37.853 -1.584 1.00 45.58 104 ALA D CA 1
ATOM 4010 C C . ALA D 1 104 ? 12.667 36.726 -0.565 1.00 42.82 104 ALA D C 1
ATOM 4011 O O . ALA D 1 104 ? 13.745 36.423 -0.069 1.00 42.21 104 ALA D O 1
ATOM 4013 N N . GLU D 1 105 ? 11.536 36.096 -0.264 1.00 41.42 105 GLU D N 1
ATOM 4014 C CA . GLU D 1 105 ? 11.523 34.993 0.693 1.00 39.50 105 GLU D CA 1
ATOM 4015 C C . GLU D 1 105 ? 12.247 33.769 0.169 1.00 38.18 105 GLU D C 1
ATOM 4016 O O . GLU D 1 105 ? 12.941 33.089 0.929 1.00 39.05 105 GLU D O 1
ATOM 4022 N N . LEU D 1 106 ? 12.082 33.496 -1.125 1.00 37.97 106 LEU D N 1
ATOM 4023 C CA . LEU D 1 106 ? 12.768 32.380 -1.766 1.00 39.35 106 LEU D CA 1
ATOM 4024 C C . LEU D 1 106 ? 14.281 32.600 -1.750 1.00 42.47 106 LEU D C 1
ATOM 4025 O O . LEU D 1 106 ? 15.045 31.676 -1.471 1.00 41.92 106 LEU D O 1
ATOM 4030 N N . LYS D 1 107 ? 14.701 33.828 -2.049 1.00 45.25 107 LYS D N 1
ATOM 4031 C CA . LYS D 1 107 ? 16.120 34.175 -2.058 1.00 48.01 107 LYS D CA 1
ATOM 4032 C C . LYS D 1 107 ? 16.748 34.034 -0.667 1.00 48.68 107 LYS D C 1
ATOM 4033 O O . LYS D 1 107 ? 17.885 33.602 -0.549 1.00 51.11 107 LYS D O 1
ATOM 4039 N N . HIS D 1 108 ? 15.998 34.385 0.375 1.00 49.25 108 HIS D N 1
ATOM 4040 C CA . HIS D 1 108 ? 16.457 34.208 1.754 1.00 51.26 108 HIS D CA 1
ATOM 4041 C C . HIS D 1 108 ? 16.653 32.727 2.133 1.00 48.00 108 HIS D C 1
ATOM 4042 O O . HIS D 1 108 ? 17.549 32.397 2.916 1.00 48.48 108 HIS D O 1
ATOM 4049 N N . VAL D 1 109 ? 15.829 31.835 1.583 1.00 43.23 109 VAL D N 1
ATOM 4050 C CA . VAL D 1 109 ? 16.033 30.398 1.814 1.00 41.03 109 VAL D CA 1
ATOM 4051 C C . VAL D 1 109 ? 17.259 29.907 1.035 1.00 40.29 109 VAL D C 1
ATOM 4052 O O . VAL D 1 109 ? 18.147 29.263 1.602 1.00 39.09 109 VAL D O 1
ATOM 4056 N N . LEU D 1 110 ? 17.311 30.233 -0.256 1.00 41.17 110 LEU D N 1
ATOM 4057 C CA . LEU D 1 110 ? 18.454 29.866 -1.101 1.00 43.14 110 LEU D CA 1
ATOM 4058 C C . LEU D 1 110 ? 19.777 30.295 -0.464 1.00 44.04 110 LEU D C 1
ATOM 4059 O O . LEU D 1 110 ? 20.708 29.494 -0.355 1.00 42.44 110 LEU D O 1
ATOM 4064 N N . THR D 1 111 ? 19.838 31.555 -0.032 1.00 45.86 111 THR D N 1
ATOM 4065 C CA . THR D 1 111 ? 21.029 32.107 0.624 1.00 51.53 111 THR D CA 1
ATOM 4066 C C . THR D 1 111 ? 21.388 31.333 1.902 1.00 51.77 111 THR D C 1
ATOM 4067 O O . THR D 1 111 ? 22.558 31.040 2.137 1.00 53.92 111 THR D O 1
ATOM 4071 N N . SER D 1 112 ? 20.379 30.990 2.704 1.00 49.25 112 SER D N 1
ATOM 4072 C CA . SER D 1 112 ? 20.581 30.275 3.973 1.00 50.10 112 SER D CA 1
ATOM 4073 C C . SER D 1 112 ? 21.249 28.912 3.807 1.00 49.66 112 SER D C 1
ATOM 4074 O O . SER D 1 112 ? 22.077 28.518 4.628 1.00 51.83 112 SER D O 1
ATOM 4077 N N . ILE D 1 113 ? 20.889 28.201 2.743 1.00 47.70 113 ILE D N 1
ATOM 4078 C CA . ILE D 1 113 ? 21.457 26.885 2.465 1.00 46.74 113 ILE D CA 1
ATOM 4079 C C . ILE D 1 113 ? 22.705 26.949 1.574 1.00 50.53 113 ILE D C 1
ATOM 4080 O O . ILE D 1 113 ? 23.230 25.910 1.166 1.00 51.09 113 ILE D O 1
ATOM 4085 N N . GLY D 1 114 ? 23.159 28.166 1.269 1.00 53.50 114 GLY D N 1
ATOM 4086 C CA . GLY D 1 114 ? 24.424 28.384 0.559 1.00 58.12 114 GLY D CA 1
ATOM 4087 C C . GLY D 1 114 ? 24.339 28.406 -0.959 1.00 60.34 114 GLY D C 1
ATOM 4088 O O . GLY D 1 114 ? 25.322 28.106 -1.644 1.00 59.82 114 GLY D O 1
ATOM 4089 N N . GLU D 1 115 ? 23.165 28.763 -1.482 1.00 61.26 115 GLU D N 1
ATOM 4090 C CA . GLU D 1 115 ? 22.941 28.884 -2.926 1.00 63.10 115 GLU D CA 1
ATOM 4091 C C . GLU D 1 115 ? 22.842 30.353 -3.345 1.00 64.97 115 GLU D C 1
ATOM 4092 O O . GLU D 1 115 ? 21.812 31.001 -3.128 1.00 64.94 115 GLU D O 1
ATOM 4098 N N . LYS D 1 116 ? 23.914 30.861 -3.951 1.00 66.69 116 LYS D N 1
ATOM 4099 C CA . LYS D 1 116 ? 24.040 32.278 -4.300 1.00 69.74 116 LYS D CA 1
ATOM 4100 C C . LYS D 1 116 ? 23.552 32.581 -5.722 1.00 70.93 116 LYS D C 1
ATOM 4101 O O . LYS D 1 116 ? 24.326 32.559 -6.683 1.00 74.16 116 LYS D O 1
ATOM 4103 N N . LEU D 1 117 ? 22.262 32.871 -5.841 1.00 68.37 117 LEU D N 1
ATOM 4104 C CA . LEU D 1 117 ? 21.639 33.120 -7.139 1.00 67.88 117 LEU D CA 1
ATOM 4105 C C . LEU D 1 117 ? 21.424 34.606 -7.382 1.00 67.44 117 LEU D C 1
ATOM 4106 O O . LEU D 1 117 ? 21.293 35.385 -6.438 1.00 68.88 117 LEU D O 1
ATOM 4111 N N . THR D 1 118 ? 21.398 34.994 -8.653 1.00 66.29 118 THR D N 1
ATOM 4112 C CA . THR D 1 118 ? 21.021 36.351 -9.025 1.00 65.58 118 THR D CA 1
ATOM 4113 C C . THR D 1 118 ? 19.510 36.488 -8.877 1.00 60.78 118 THR D C 1
ATOM 4114 O O . THR D 1 118 ? 18.793 35.484 -8.781 1.00 56.66 118 THR D O 1
ATOM 4118 N N . ASP D 1 119 ? 19.032 37.729 -8.879 1.00 59.89 119 ASP D N 1
ATOM 4119 C CA . ASP D 1 119 ? 17.606 38.001 -8.742 1.00 59.42 119 ASP D CA 1
ATOM 4120 C C . ASP D 1 119 ? 16.801 37.505 -9.947 1.00 58.08 119 ASP D C 1
ATOM 4121 O O . ASP D 1 119 ? 15.665 37.057 -9.791 1.00 55.49 119 ASP D O 1
ATOM 4126 N N . ALA D 1 120 ? 17.407 37.553 -11.133 1.00 59.28 120 ALA D N 1
ATOM 4127 C CA . ALA D 1 120 ? 16.800 36.998 -12.347 1.00 59.33 120 ALA D CA 1
ATOM 4128 C C . ALA D 1 120 ? 16.668 35.468 -12.283 1.00 56.96 120 ALA D C 1
ATOM 4129 O O . ALA D 1 120 ? 15.693 34.903 -12.787 1.00 55.26 120 ALA D O 1
ATOM 4131 N N . GLU D 1 121 ? 17.641 34.804 -11.659 1.00 57.07 121 GLU D N 1
ATOM 4132 C CA . GLU D 1 121 ? 17.576 33.349 -11.461 1.00 54.58 121 GLU D CA 1
ATOM 4133 C C . GLU D 1 121 ? 16.508 32.976 -10.430 1.00 50.91 121 GLU D C 1
ATOM 4134 O O . GLU D 1 121 ? 15.787 31.989 -10.604 1.00 48.70 121 GLU D O 1
ATOM 4140 N N . VAL D 1 122 ? 16.403 33.774 -9.369 1.00 49.18 122 VAL D N 1
ATOM 4141 C CA . VAL D 1 122 ? 15.331 33.614 -8.391 1.00 45.78 122 VAL D CA 1
ATOM 4142 C C . VAL D 1 122 ? 13.978 33.818 -9.083 1.00 47.11 122 VAL D C 1
ATOM 4143 O O . VAL D 1 122 ? 13.059 33.017 -8.886 1.00 44.73 122 VAL D O 1
ATOM 4147 N N . ASP D 1 123 ? 13.876 34.864 -9.914 1.00 49.22 123 ASP D N 1
ATOM 4148 C CA . ASP D 1 123 ? 12.649 35.137 -10.671 1.00 50.79 123 ASP D CA 1
ATOM 4149 C C . ASP D 1 123 ? 12.273 34.014 -11.644 1.00 50.42 123 ASP D C 1
ATOM 4150 O O . ASP D 1 123 ? 11.102 33.647 -11.739 1.00 48.96 123 ASP D O 1
ATOM 4155 N N . GLU D 1 124 ? 13.262 33.486 -12.362 1.00 52.07 124 GLU D N 1
ATOM 4156 C CA . GLU D 1 124 ? 13.068 32.329 -13.241 1.00 55.34 124 GLU D CA 1
ATOM 4157 C C . GLU D 1 124 ? 12.580 31.082 -12.455 1.00 51.46 124 GLU D C 1
ATOM 4158 O O . GLU D 1 124 ? 11.629 30.407 -12.868 1.00 50.12 124 GLU D O 1
ATOM 4164 N N . MET D 1 125 ? 13.217 30.805 -11.318 1.00 48.61 125 MET D N 1
ATOM 4165 C CA . MET D 1 125 ? 12.844 29.667 -10.460 1.00 47.08 125 MET D CA 1
ATOM 4166 C C . MET D 1 125 ? 11.385 29.717 -10.004 1.00 44.66 125 MET D C 1
ATOM 4167 O O . MET D 1 125 ? 10.676 28.706 -10.013 1.00 43.45 125 MET D O 1
ATOM 4172 N N . LEU D 1 126 ? 10.955 30.904 -9.592 1.00 46.10 126 LEU D N 1
ATOM 4173 C CA . LEU D 1 126 ? 9.607 31.129 -9.102 1.00 45.36 126 LEU D CA 1
ATOM 4174 C C . LEU D 1 126 ? 8.587 31.023 -10.236 1.00 49.01 126 LEU D C 1
ATOM 4175 O O . LEU D 1 126 ? 7.488 30.496 -10.039 1.00 48.97 126 LEU D O 1
ATOM 4180 N N . ARG D 1 127 ? 8.970 31.511 -11.416 1.00 50.87 127 ARG D N 1
ATOM 4181 C CA . ARG D 1 127 ? 8.093 31.550 -12.586 1.00 55.52 127 ARG D CA 1
ATOM 4182 C C . ARG D 1 127 ? 7.743 30.182 -13.168 1.00 57.32 127 ARG D C 1
ATOM 4183 O O . ARG D 1 127 ? 6.636 29.986 -13.671 1.00 58.39 127 ARG D O 1
ATOM 4191 N N . GLU D 1 128 ? 8.679 29.241 -13.105 1.00 59.83 128 GLU D N 1
ATOM 4192 C CA . GLU D 1 128 ? 8.422 27.888 -13.607 1.00 63.87 128 GLU D CA 1
ATOM 4193 C C . GLU D 1 128 ? 7.311 27.175 -12.833 1.00 63.67 128 GLU D C 1
ATOM 4194 O O . GLU D 1 128 ? 6.696 26.245 -13.351 1.00 66.98 128 GLU D O 1
ATOM 4200 N N . VAL D 1 129 ? 7.043 27.629 -11.611 1.00 61.59 129 VAL D N 1
ATOM 4201 C CA . VAL D 1 129 ? 6.029 27.000 -10.754 1.00 61.60 129 VAL D CA 1
ATOM 4202 C C . VAL D 1 129 ? 4.823 27.898 -10.422 1.00 63.08 129 VAL D C 1
ATOM 4203 O O . VAL D 1 129 ? 3.852 27.439 -9.820 1.00 62.05 129 VAL D O 1
ATOM 4207 N N . SER D 1 130 ? 4.884 29.165 -10.827 1.00 66.10 130 SER D N 1
ATOM 4208 C CA . SER D 1 130 ? 3.897 30.164 -10.408 1.00 66.84 130 SER D CA 1
ATOM 4209 C C . SER D 1 130 ? 2.778 30.417 -11.425 1.00 70.92 130 SER D C 1
ATOM 4210 O O . SER D 1 130 ? 1.863 31.213 -11.168 1.00 70.52 130 SER D O 1
ATOM 4213 N N . ASP D 1 131 ? 2.855 29.742 -12.571 1.00 74.44 131 ASP D N 1
ATOM 4214 C CA . ASP D 1 131 ? 1.856 29.870 -13.641 1.00 80.13 131 ASP D CA 1
ATOM 4215 C C . ASP D 1 131 ? 1.600 31.332 -14.030 1.00 81.71 131 ASP D C 1
ATOM 4216 O O . ASP D 1 131 ? 0.449 31.754 -14.168 1.00 83.52 131 ASP D O 1
ATOM 4221 N N . GLY D 1 132 ? 2.679 32.097 -14.188 1.00 81.12 132 GLY D N 1
ATOM 4222 C CA . GLY D 1 132 ? 2.595 33.490 -14.630 1.00 82.36 132 GLY D CA 1
ATOM 4223 C C . GLY D 1 132 ? 2.359 34.516 -13.532 1.00 79.19 132 GLY D C 1
ATOM 4224 O O . GLY D 1 132 ? 2.165 35.696 -13.822 1.00 80.83 132 GLY D O 1
ATOM 4225 N N . SER D 1 133 ? 2.373 34.068 -12.276 1.00 73.90 133 SER D N 1
ATOM 4226 C CA . SER D 1 133 ? 2.193 34.957 -11.123 1.00 70.35 133 SER D CA 1
ATOM 4227 C C . SER D 1 133 ? 3.535 35.335 -10.486 1.00 66.42 133 SER D C 1
ATOM 4228 O O . SER D 1 133 ? 4.557 34.700 -10.755 1.00 66.27 133 SER D O 1
ATOM 4231 N N . GLY D 1 134 ? 3.526 36.370 -9.648 1.00 64.07 134 GLY D N 1
ATOM 4232 C CA . GLY D 1 134 ? 4.741 36.835 -8.975 1.00 63.29 134 GLY D CA 1
ATOM 4233 C C . GLY D 1 134 ? 5.006 36.204 -7.616 1.00 60.96 134 GLY D C 1
ATOM 4234 O O . GLY D 1 134 ? 6.044 36.468 -7.003 1.00 61.30 134 GLY D O 1
ATOM 4235 N N . GLU D 1 135 ? 4.068 35.375 -7.147 1.00 58.10 135 GLU D N 1
ATOM 4236 C CA . GLU D 1 135 ? 4.149 34.730 -5.828 1.00 55.37 135 GLU D CA 1
ATOM 4237 C C . GLU D 1 135 ? 3.737 33.252 -5.916 1.00 51.93 135 GLU D C 1
ATOM 4238 O O . GLU D 1 135 ? 3.066 32.845 -6.866 1.00 52.35 135 GLU D O 1
ATOM 4244 N N . ILE D 1 136 ? 4.128 32.459 -4.919 1.00 47.82 136 ILE D N 1
ATOM 4245 C CA . ILE D 1 136 ? 3.726 31.049 -4.834 1.00 44.43 136 ILE D CA 1
ATOM 4246 C C . ILE D 1 136 ? 2.772 30.830 -3.651 1.00 42.89 136 ILE D C 1
ATOM 4247 O O . ILE D 1 136 ? 3.112 31.145 -2.508 1.00 41.44 136 ILE D O 1
ATOM 4252 N N . ASN D 1 137 ? 1.578 30.305 -3.931 1.00 43.56 137 ASN D N 1
ATOM 4253 C CA . ASN D 1 137 ? 0.641 29.914 -2.871 1.00 41.74 137 ASN D CA 1
ATOM 4254 C C . ASN D 1 137 ? 0.809 28.450 -2.455 1.00 39.09 137 ASN D C 1
ATOM 4255 O O . ASN D 1 137 ? 1.536 27.693 -3.103 1.00 40.15 137 ASN D O 1
ATOM 4260 N N . ILE D 1 138 ? 0.125 28.059 -1.380 1.00 37.69 138 ILE D N 1
ATOM 4261 C CA . ILE D 1 138 ? 0.244 26.719 -0.825 1.00 35.19 138 ILE D CA 1
ATOM 4262 C C . ILE D 1 138 ? -0.215 25.646 -1.830 1.00 37.01 138 ILE D C 1
ATOM 4263 O O . ILE D 1 138 ? 0.344 24.543 -1.861 1.00 34.56 138 ILE D O 1
ATOM 4268 N N . LYS D 1 139 ? -1.213 25.987 -2.651 1.00 39.45 139 LYS D N 1
ATOM 4269 C CA . LYS D 1 139 ? -1.731 25.090 -3.684 1.00 42.54 139 LYS D CA 1
ATOM 4270 C C . LYS D 1 139 ? -0.661 24.794 -4.724 1.00 43.98 139 LYS D C 1
ATOM 4271 O O . LYS D 1 139 ? -0.478 23.642 -5.122 1.00 45.47 139 LYS D O 1
ATOM 4276 N N . GLN D 1 140 ? 0.040 25.843 -5.155 1.00 43.90 140 GLN D N 1
ATOM 4277 C CA . GLN D 1 140 ? 1.114 25.724 -6.134 1.00 43.92 140 GLN D CA 1
ATOM 4278 C C . GLN D 1 140 ? 2.315 25.000 -5.537 1.00 41.60 140 GLN D C 1
ATOM 4279 O O . GLN D 1 140 ? 3.008 24.253 -6.231 1.00 42.46 140 GLN D O 1
ATOM 4285 N N . PHE D 1 141 ? 2.540 25.225 -4.243 1.00 38.38 141 PHE D N 1
ATOM 4286 C CA . PHE D 1 141 ? 3.591 24.550 -3.478 1.00 35.08 141 PHE D CA 1
ATOM 4287 C C . PHE D 1 141 ? 3.375 23.034 -3.439 1.00 34.99 141 PHE D C 1
ATOM 4288 O O . PHE D 1 141 ? 4.288 22.264 -3.752 1.00 36.40 141 PHE D O 1
ATOM 4296 N N . ALA D 1 142 ? 2.172 22.602 -3.066 1.00 34.64 142 ALA D N 1
ATOM 4297 C CA . ALA D 1 142 ? 1.862 21.166 -3.054 1.00 35.85 142 ALA D CA 1
ATOM 4298 C C . ALA D 1 142 ? 1.895 20.573 -4.462 1.00 38.30 142 ALA D C 1
ATOM 4299 O O . ALA D 1 142 ? 2.413 19.476 -4.662 1.00 37.33 142 ALA D O 1
ATOM 4301 N N . ALA D 1 143 ? 1.360 21.320 -5.426 1.00 43.40 143 ALA D N 1
ATOM 4302 C CA . ALA D 1 143 ? 1.218 20.850 -6.803 1.00 48.81 143 ALA D CA 1
ATOM 4303 C C . ALA D 1 143 ? 2.559 20.527 -7.450 1.00 50.36 143 ALA D C 1
ATOM 4304 O O . ALA D 1 143 ? 2.709 19.471 -8.062 1.00 51.68 143 ALA D O 1
ATOM 4306 N N . LEU D 1 144 ? 3.533 21.422 -7.296 1.00 52.44 144 LEU D N 1
ATOM 4307 C CA . LEU D 1 144 ? 4.854 21.228 -7.901 1.00 55.95 144 LEU D CA 1
ATOM 4308 C C . LEU D 1 144 ? 5.545 19.964 -7.387 1.00 57.78 144 LEU D C 1
ATOM 4309 O O . LEU D 1 144 ? 6.315 19.335 -8.113 1.00 60.52 144 LEU D O 1
ATOM 4314 N N . LEU D 1 145 ? 5.236 19.586 -6.149 1.00 56.49 145 LEU D N 1
ATOM 4315 C CA . LEU D 1 145 ? 5.799 18.384 -5.530 1.00 56.28 145 LEU D CA 1
ATOM 4316 C C . LEU D 1 145 ? 5.181 17.066 -6.019 1.00 60.02 145 LEU D C 1
ATOM 4317 O O . LEU D 1 145 ? 5.535 15.997 -5.521 1.00 60.05 145 LEU D O 1
ATOM 4322 N N . SER D 1 146 ? 4.269 17.134 -6.986 1.00 65.95 146 SER D N 1
ATOM 4323 C CA . SER D 1 146 ? 3.667 15.920 -7.547 1.00 71.62 146 SER D CA 1
ATOM 4324 C C . SER D 1 146 ? 4.556 15.264 -8.607 1.00 78.04 146 SER D C 1
ATOM 4325 O O . SER D 1 146 ? 4.375 14.085 -8.929 1.00 80.44 146 SER D O 1
ATOM 4328 N N . LYS D 1 147 ? 5.510 16.036 -9.137 1.00 81.25 147 LYS D N 1
ATOM 4329 C CA . LYS D 1 147 ? 6.503 15.564 -10.120 1.00 85.92 147 LYS D CA 1
ATOM 4330 C C . LYS D 1 147 ? 5.904 15.095 -11.455 1.00 90.63 147 LYS D C 1
ATOM 4331 O O . LYS D 1 147 ? 6.497 14.293 -12.182 1.00 92.54 147 LYS D O 1
ATOM 4334 N N . GLU E 2 7 ? -28.725 50.970 7.899 1.00 69.01 896 GLU E N 1
ATOM 4335 C CA . GLU E 2 7 ? -27.504 51.418 8.626 1.00 68.89 896 GLU E CA 1
ATOM 4336 C C . GLU E 2 7 ? -26.409 50.347 8.627 1.00 70.08 896 GLU E C 1
ATOM 4337 O O . GLU E 2 7 ? -25.478 50.401 9.440 1.00 68.99 896 GLU E O 1
ATOM 4339 N N . ARG E 2 8 ? -26.516 49.385 7.706 1.00 70.02 897 ARG E N 1
ATOM 4340 C CA . ARG E 2 8 ? -25.514 48.316 7.565 1.00 67.66 897 ARG E CA 1
ATOM 4341 C C . ARG E 2 8 ? -24.239 48.852 6.901 1.00 63.25 897 ARG E C 1
ATOM 4342 O O . ARG E 2 8 ? -23.499 48.114 6.239 1.00 62.52 897 ARG E O 1
ATOM 4344 N N . ARG E 2 9 ? -24.006 50.149 7.090 1.00 74.62 898 ARG E N 1
ATOM 4345 C CA . ARG E 2 9 ? -22.829 50.835 6.586 1.00 66.88 898 ARG E CA 1
ATOM 4346 C C . ARG E 2 9 ? -21.810 51.033 7.713 1.00 58.60 898 ARG E C 1
ATOM 4347 O O . ARG E 2 9 ? -20.827 51.760 7.549 1.00 56.84 898 ARG E O 1
ATOM 4349 N N . LEU E 2 10 ? -22.055 50.373 8.846 1.00 51.99 899 LEU E N 1
ATOM 4350 C CA . LEU E 2 10 ? -21.192 50.466 10.019 1.00 45.40 899 LEU E CA 1
ATOM 4351 C C . LEU E 2 10 ? -19.797 49.958 9.678 1.00 38.91 899 LEU E C 1
ATOM 4352 O O . LEU E 2 10 ? -19.626 48.861 9.139 1.00 38.15 899 LEU E O 1
ATOM 4357 N N . SER E 2 11 ? -18.803 50.783 9.969 1.00 32.37 900 SER E N 1
ATOM 4358 C CA . SER E 2 11 ? -17.425 50.431 9.694 1.00 30.40 900 SER E CA 1
ATOM 4359 C C . SER E 2 11 ? -16.697 49.953 10.955 1.00 28.99 900 SER E C 1
ATOM 4360 O O . SER E 2 11 ? -17.120 50.226 12.092 1.00 28.18 900 SER E O 1
ATOM 4363 N N . PHE E 2 12 ? -15.589 49.251 10.742 1.00 27.08 901 PHE E N 1
ATOM 4364 C CA . PHE E 2 12 ? -14.694 48.904 11.830 1.00 26.15 901 PHE E CA 1
ATOM 4365 C C . PHE E 2 12 ? -14.148 50.152 12.534 1.00 23.92 901 PHE E C 1
ATOM 4366 O O . PHE E 2 12 ? -13.984 50.162 13.753 1.00 21.57 901 PHE E O 1
ATOM 4374 N N . LYS E 2 13 ? -13.847 51.180 11.748 1.00 25.36 902 LYS E N 1
ATOM 4375 C CA . LYS E 2 13 ? -13.247 52.405 12.268 1.00 29.37 902 LYS E CA 1
ATOM 4376 C C . LYS E 2 13 ? -14.156 53.054 13.308 1.00 26.60 902 LYS E C 1
ATOM 4377 O O . LYS E 2 13 ? -13.693 53.497 14.352 1.00 27.84 902 LYS E O 1
ATOM 4383 N N . THR E 2 14 ? -15.449 53.094 13.005 1.00 25.42 903 THR E N 1
ATOM 4384 C CA . THR E 2 14 ? -16.446 53.680 13.888 1.00 25.72 903 THR E CA 1
ATOM 4385 C C . THR E 2 14 ? -16.503 52.935 15.220 1.00 25.11 903 THR E C 1
ATOM 4386 O O . THR E 2 14 ? -16.511 53.567 16.282 1.00 26.46 903 THR E O 1
ATOM 4390 N N . VAL E 2 15 ? -16.539 51.603 15.159 1.00 23.96 904 VAL E N 1
ATOM 4391 C CA . VAL E 2 15 ? -16.501 50.763 16.366 1.00 24.48 904 VAL E CA 1
ATOM 4392 C C . VAL E 2 15 ? -15.216 50.994 17.168 1.00 22.93 904 VAL E C 1
ATOM 4393 O O . VAL E 2 15 ? -15.269 51.138 18.388 1.00 22.69 904 VAL E O 1
ATOM 4397 N N . ALA E 2 16 ? -14.075 51.042 16.472 1.00 21.65 905 ALA E N 1
ATOM 4398 C CA . ALA E 2 16 ? -12.775 51.208 17.115 1.00 21.38 905 ALA E CA 1
ATOM 4399 C C . ALA E 2 16 ? -12.715 52.561 17.812 1.00 22.53 905 ALA E C 1
ATOM 4400 O O . ALA E 2 16 ? -12.231 52.657 18.935 1.00 21.85 905 ALA E O 1
ATOM 4402 N N . LEU E 2 17 ? -13.215 53.599 17.137 1.00 21.02 906 LEU E N 1
ATOM 4403 C CA . LEU E 2 17 ? -13.277 54.934 17.728 1.00 22.45 906 LEU E CA 1
ATOM 4404 C C . LEU E 2 17 ? -14.162 54.987 18.971 1.00 22.71 906 LEU E C 1
ATOM 4405 O O . LEU E 2 17 ? -13.789 55.604 19.976 1.00 25.40 906 LEU E O 1
ATOM 4410 N N . LEU E 2 18 ? -15.317 54.326 18.912 1.00 22.14 907 LEU E N 1
ATOM 4411 C CA . LEU E 2 18 ? -16.185 54.226 20.082 1.00 23.43 907 LEU E CA 1
ATOM 4412 C C . LEU E 2 18 ? -15.451 53.572 21.259 1.00 22.09 907 LEU E C 1
ATOM 4413 O O . LEU E 2 18 ? -15.511 54.061 22.391 1.00 22.24 907 LEU E O 1
ATOM 4418 N N . VAL E 2 19 ? -14.747 52.478 20.977 1.00 20.95 908 VAL E N 1
ATOM 4419 C CA . VAL E 2 19 ? -13.981 51.767 21.994 1.00 20.84 908 VAL E CA 1
ATOM 4420 C C . VAL E 2 19 ? -12.843 52.637 22.539 1.00 20.68 908 VAL E C 1
ATOM 4421 O O . VAL E 2 19 ? -12.627 52.701 23.747 1.00 21.99 908 VAL E O 1
ATOM 4425 N N . LEU E 2 20 ? -12.144 53.324 21.643 1.00 21.15 909 LEU E N 1
ATOM 4426 C CA . LEU E 2 20 ? -11.057 54.201 22.031 1.00 23.12 909 LEU E CA 1
ATOM 4427 C C . LEU E 2 20 ? -11.559 55.333 22.926 1.00 22.73 909 LEU E C 1
ATOM 4428 O O . LEU E 2 20 ? -10.909 55.676 23.909 1.00 22.87 909 LEU E O 1
ATOM 4433 N N . ALA E 2 21 ? -12.708 55.911 22.570 1.00 23.76 910 ALA E N 1
ATOM 4434 C CA . ALA E 2 21 ? -13.343 56.966 23.366 1.00 21.28 910 ALA E CA 1
ATOM 4435 C C . ALA E 2 21 ? -13.657 56.473 24.789 1.00 23.68 910 ALA E C 1
ATOM 4436 O O . ALA E 2 21 ? -13.392 57.169 25.769 1.00 23.47 910 ALA E O 1
ATOM 4438 N N . CYS E 2 22 ? -14.213 55.265 24.890 1.00 23.79 911 CYS E N 1
ATOM 4439 C CA . CYS E 2 22 ? -14.522 54.659 26.179 1.00 24.44 911 CYS E CA 1
ATOM 4440 C C . CYS E 2 22 ? -13.295 54.426 27.051 1.00 24.60 911 CYS E C 1
ATOM 4441 O O . CYS E 2 22 ? -13.315 54.746 28.242 1.00 25.36 911 CYS E O 1
ATOM 4444 N N . VAL E 2 23 ? -12.237 53.873 26.456 1.00 22.01 912 VAL E N 1
ATOM 4445 C CA . VAL E 2 23 ? -10.980 53.656 27.157 1.00 22.90 912 VAL E CA 1
ATOM 4446 C C . VAL E 2 23 ? -10.410 55.004 27.631 1.00 23.82 912 VAL E C 1
ATOM 4447 O O . VAL E 2 23 ? -9.975 55.138 28.779 1.00 24.48 912 VAL E O 1
ATOM 4451 N N . ARG E 2 24 ? -10.436 56.000 26.751 1.00 22.43 913 ARG E N 1
ATOM 4452 C CA . ARG E 2 24 ? -9.906 57.308 27.105 1.00 24.07 913 ARG E CA 1
ATOM 4453 C C . ARG E 2 24 ? -10.729 57.965 28.214 1.00 26.55 913 ARG E C 1
ATOM 4454 O O . ARG E 2 24 ? -10.171 58.590 29.108 1.00 25.50 913 ARG E O 1
ATOM 4462 N N . MET E 2 25 ? -12.047 57.807 28.168 1.00 27.20 914 MET E N 1
ATOM 4463 C CA . MET E 2 25 ? -12.893 58.407 29.202 1.00 30.52 914 MET E CA 1
ATOM 4464 C C . MET E 2 25 ? -12.710 57.759 30.566 1.00 32.22 914 MET E C 1
ATOM 4465 O O . MET E 2 25 ? -12.742 58.447 31.596 1.00 34.02 914 MET E O 1
ATOM 4470 N N . LYS E 2 26 ? -12.510 56.442 30.567 1.00 31.29 915 LYS E N 1
ATOM 4471 C CA . LYS E 2 26 ? -12.247 55.691 31.795 1.00 33.04 915 LYS E CA 1
ATOM 4472 C C . LYS E 2 26 ? -10.922 56.139 32.406 1.00 34.58 915 LYS E C 1
ATOM 4473 O O . LYS E 2 26 ? -10.841 56.381 33.614 1.00 33.36 915 LYS E O 1
ATOM 4479 N N . ARG E 2 27 ? -9.897 56.260 31.562 1.00 34.44 916 ARG E N 1
ATOM 4480 C CA . ARG E 2 27 ? -8.562 56.665 32.010 1.00 37.28 916 ARG E CA 1
ATOM 4481 C C . ARG E 2 27 ? -8.561 58.104 32.548 1.00 38.53 916 ARG E C 1
ATOM 4482 O O . ARG E 2 27 ? -7.959 58.385 33.592 1.00 38.94 916 ARG E O 1
ATOM 4490 N N . ILE E 2 28 ? -9.237 59.006 31.837 1.00 37.89 917 ILE E N 1
ATOM 4491 C CA . ILE E 2 28 ? -9.386 60.393 32.289 1.00 41.73 917 ILE E CA 1
ATOM 4492 C C . ILE E 2 28 ? -10.071 60.463 33.662 1.00 43.01 917 ILE E C 1
ATOM 4493 O O . ILE E 2 28 ? -9.564 61.122 34.569 1.00 43.51 917 ILE E O 1
ATOM 4498 N N . ALA E 2 29 ? -11.206 59.775 33.808 1.00 42.57 918 ALA E N 1
ATOM 4499 C CA . ALA E 2 29 ? -11.921 59.718 35.085 1.00 44.76 918 ALA E CA 1
ATOM 4500 C C . ALA E 2 29 ? -11.019 59.192 36.205 1.00 48.96 918 ALA E C 1
ATOM 4501 O O . ALA E 2 29 ? -10.926 59.807 37.272 1.00 50.23 918 ALA E O 1
ATOM 4503 N N . PHE E 2 30 ? -10.343 58.074 35.939 1.00 50.22 919 PHE E N 1
ATOM 4504 C CA . PHE E 2 30 ? -9.472 57.424 36.916 1.00 54.28 919 PHE E CA 1
ATOM 4505 C C . PHE E 2 30 ? -8.339 58.320 37.419 1.00 55.80 919 PHE E C 1
ATOM 4506 O O . PHE E 2 30 ? -8.025 58.310 38.606 1.00 57.50 919 PHE E O 1
ATOM 4514 N N . TYR E 2 31 ? -7.727 59.085 36.520 1.00 54.90 920 TYR E N 1
ATOM 4515 C 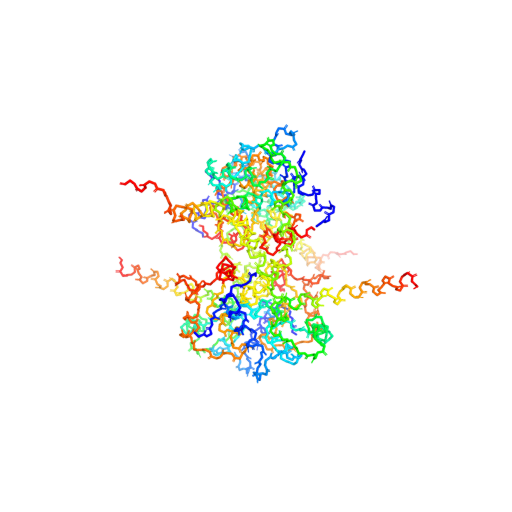CA . TYR E 2 31 ? -6.606 59.942 36.904 1.00 55.66 920 TYR E CA 1
ATOM 4516 C C . TYR E 2 31 ? -7.033 61.315 37.428 1.00 55.54 920 TYR E C 1
ATOM 4517 O O . TYR E 2 31 ? -6.297 61.952 38.190 1.00 55.52 920 TYR E O 1
ATOM 4526 N N . ARG E 2 32 ? -8.222 61.760 37.027 1.00 54.38 921 ARG E N 1
ATOM 4527 C CA . ARG E 2 32 ? -8.816 62.959 37.603 1.00 55.53 921 ARG E CA 1
ATOM 4528 C C . ARG E 2 32 ? -9.263 62.664 39.035 1.00 58.26 921 ARG E C 1
ATOM 4529 O O . ARG E 2 32 ? -9.220 63.544 39.891 1.00 58.72 921 ARG E O 1
ATOM 4537 N N . ARG E 2 33 ? -9.673 61.420 39.283 1.00 59.34 922 ARG E N 1
ATOM 4538 C CA . ARG E 2 33 ? -9.937 60.941 40.639 1.00 61.63 922 ARG E CA 1
ATOM 4539 C C . ARG E 2 33 ? -8.678 60.890 41.506 1.00 63.03 922 ARG E C 1
ATOM 4540 O O . ARG E 2 33 ? -8.752 61.132 42.711 1.00 64.31 922 ARG E O 1
ATOM 4548 N N . SER E 2 34 ? -7.535 60.566 40.900 1.00 62.67 923 SER E N 1
ATOM 4549 C CA . SER E 2 34 ? -6.243 60.680 41.588 1.00 64.39 923 SER E CA 1
ATOM 4550 C C . SER E 2 34 ? -5.917 62.143 41.900 1.00 62.53 923 SER E C 1
ATOM 4551 O O . SER E 2 34 ? -5.568 62.477 43.033 1.00 63.17 923 SER E O 1
ATOM 4554 N N . ASP E 2 35 ? -6.059 63.008 40.896 1.00 60.04 924 ASP E N 1
ATOM 4555 C CA . ASP E 2 35 ? -5.791 64.437 41.053 1.00 59.60 924 ASP E CA 1
ATOM 4556 C C . ASP E 2 35 ? -6.695 65.120 42.086 1.00 58.75 924 ASP E C 1
ATOM 4557 O O . ASP E 2 35 ? -6.232 65.958 42.858 1.00 58.38 924 ASP E O 1
ATOM 4562 N N . ASP E 2 36 ? -7.976 64.762 42.094 1.00 58.23 925 ASP E N 1
ATOM 4563 C CA . ASP E 2 36 ? -8.914 65.296 43.075 1.00 60.04 925 ASP E CA 1
ATOM 4564 C C . ASP E 2 36 ? -8.552 64.820 44.486 1.00 62.63 925 ASP E C 1
ATOM 4565 O O . ASP E 2 36 ? -8.622 65.593 45.445 1.00 62.81 925 ASP E O 1
ATOM 4570 N N . ASN E 2 37 ? -8.142 63.556 44.587 1.00 64.10 926 ASN E N 1
ATOM 4571 C CA . ASN E 2 37 ? -7.748 62.936 45.854 1.00 67.21 926 ASN E CA 1
ATOM 4572 C C . ASN E 2 37 ? -6.474 63.538 46.443 1.00 68.22 926 ASN E C 1
ATOM 4573 O O . ASN E 2 37 ? -6.424 63.840 47.638 1.00 70.41 926 ASN E O 1
ATOM 4578 N N . ARG E 2 38 ? -5.453 63.709 45.607 1.00 66.73 927 ARG E N 1
ATOM 4579 C CA . ARG E 2 38 ? -4.172 64.263 46.057 1.00 66.86 927 ARG E CA 1
ATOM 4580 C C . ARG E 2 38 ? -4.284 65.730 46.482 1.00 63.51 927 ARG E C 1
ATOM 4581 O O . ARG E 2 38 ? -3.684 66.136 47.484 1.00 65.50 927 ARG E O 1
ATOM 4589 N N . LEU E 2 39 ? -5.069 66.510 45.742 1.00 58.43 928 LEU E N 1
ATOM 4590 C CA . LEU E 2 39 ? -5.237 67.933 46.049 1.00 57.83 928 LEU E CA 1
ATOM 4591 C C . LEU E 2 39 ? -6.232 68.198 47.190 1.00 56.02 928 LEU E C 1
ATOM 4592 O O . LEU E 2 39 ? -6.237 69.287 47.778 1.00 54.71 928 LEU E O 1
ATOM 4597 N N . ARG E 2 40 ? -7.056 67.198 47.498 1.00 55.76 929 ARG E N 1
ATOM 4598 C CA . ARG E 2 40 ? -7.897 67.215 48.695 1.00 58.19 929 ARG E CA 1
ATOM 4599 C C . ARG E 2 40 ? -7.022 67.073 49.949 1.00 60.10 929 ARG E C 1
ATOM 4600 O O . ARG E 2 40 ? -7.200 67.821 50.921 1.00 62.23 929 ARG E O 1
ATOM 4603 N N . ILE E 2 41 ? -6.086 66.119 49.911 1.00 58.89 930 ILE E N 1
ATOM 4604 C CA . ILE E 2 41 ? -5.067 65.940 50.955 1.00 60.92 930 ILE E CA 1
ATOM 4605 C C . ILE E 2 41 ? -4.234 67.219 51.152 1.00 61.41 930 ILE E C 1
ATOM 4606 O O . ILE E 2 41 ? -4.025 67.663 52.285 1.00 62.72 930 ILE E O 1
ATOM 4611 N N . LEU E 2 42 ? -3.777 67.808 50.046 1.00 59.85 931 LEU E N 1
ATOM 4612 C CA . LEU E 2 42 ? -2.962 69.024 50.081 1.00 58.80 931 LEU E CA 1
ATOM 4613 C C . LEU E 2 42 ? -3.693 70.184 50.763 1.00 57.95 931 LEU E C 1
ATOM 4614 O O . LEU E 2 42 ? -3.106 70.887 51.587 1.00 58.22 931 LEU E O 1
ATOM 4619 N N . ARG E 2 43 ? -4.965 70.370 50.412 1.00 57.91 932 ARG E N 1
ATOM 4620 C CA . ARG E 2 43 ? -5.813 71.416 50.992 1.00 60.22 932 ARG E CA 1
ATOM 4621 C C . ARG E 2 43 ? -5.963 71.259 52.510 1.00 61.55 932 ARG E C 1
ATOM 4622 O O . ARG E 2 43 ? -5.907 72.246 53.248 1.00 62.09 932 ARG E O 1
ATOM 4630 N N . ASP E 2 44 ? -6.158 70.018 52.958 1.00 61.76 933 ASP E N 1
ATOM 4631 C CA . ASP E 2 44 ? -6.277 69.704 54.381 1.00 64.85 933 ASP E CA 1
ATOM 4632 C C . ASP E 2 44 ? -4.997 70.053 55.136 1.00 67.24 933 ASP E C 1
ATOM 4633 O O . ASP E 2 44 ? -5.049 70.484 56.289 1.00 68.05 933 ASP E O 1
ATOM 4635 N N . ARG E 2 45 ? -3.857 69.871 54.472 1.00 68.26 934 ARG E N 1
ATOM 4636 C CA . ARG E 2 45 ? -2.553 70.173 55.057 1.00 71.15 934 ARG E CA 1
ATOM 4637 C C . ARG E 2 45 ? -2.316 71.678 55.208 1.00 73.35 934 ARG E C 1
ATOM 4638 O O . ARG E 2 45 ? -1.767 72.124 56.221 1.00 74.98 934 ARG E O 1
ATOM 4646 N N . ILE E 2 46 ? -2.740 72.447 54.203 1.00 73.64 935 ILE E N 1
ATOM 4647 C CA . ILE E 2 46 ? -2.649 73.913 54.217 1.00 74.77 935 ILE E CA 1
ATOM 4648 C C . ILE E 2 46 ? -3.533 74.506 55.321 1.00 74.93 935 ILE E C 1
ATOM 4653 N N . SER E 2 50 ? -4.011 76.420 59.250 1.00 90.86 939 SER E N 1
ATOM 4654 C CA . SER E 2 50 ? -3.122 77.530 59.579 1.00 92.88 939 SER E CA 1
ATOM 4655 C C . SER E 2 50 ? -3.681 78.378 60.721 1.00 94.76 939 SER E C 1
ATOM 4656 O O . SER E 2 50 ? -3.041 78.518 61.765 1.00 96.01 939 SER E O 1
ATOM 4658 N N . GLY E 2 51 ? -4.873 78.936 60.518 1.00 95.12 940 GLY E N 1
ATOM 4659 C CA . GLY E 2 51 ? -5.518 79.778 61.525 1.00 96.33 940 GLY E CA 1
ATOM 4660 C C . GLY E 2 51 ? -6.851 79.238 62.012 1.00 96.46 940 GLY E C 1
ATOM 4661 O O . GLY E 2 51 ? -7.597 79.945 62.693 1.00 98.09 940 GLY E O 1
ATOM 4662 N N . ARG E 2 52 ? -7.138 77.980 61.670 1.00 94.94 941 ARG E N 1
ATOM 4663 C CA . ARG E 2 52 ? -8.402 77.317 62.015 1.00 94.56 941 ARG E CA 1
ATOM 4664 C C . ARG E 2 52 ? -8.566 77.071 63.519 1.00 95.26 941 ARG E C 1
ATOM 4665 O O . ARG E 2 52 ? -7.697 77.430 64.320 1.00 95.51 941 ARG E O 1
ATOM 4668 N N . ILE E 2 53 ? -9.687 76.452 63.886 1.00 95.57 942 ILE E N 1
ATOM 4669 C CA . ILE E 2 53 ? -10.040 76.212 65.288 1.00 96.29 942 ILE E CA 1
ATOM 4670 C C . ILE E 2 53 ? -9.212 75.081 65.925 1.00 94.99 942 ILE E C 1
ATOM 4671 O O . ILE E 2 53 ? -8.976 75.088 67.138 1.00 97.28 942 ILE E O 1
ATOM 4676 N N . SER E 2 54 ? -8.776 74.126 65.101 1.00 91.57 943 SER E N 1
ATOM 4677 C CA . SER E 2 54 ? -7.884 73.019 65.515 1.00 90.40 943 SER E CA 1
ATOM 4678 C C . SER E 2 54 ? -8.583 71.810 66.155 1.00 91.13 943 SER E C 1
ATOM 4679 O O . SER E 2 54 ? -8.263 70.666 65.818 1.00 92.68 943 SER E O 1
ATOM 4681 N N . TRP E 2 55 ? -9.524 72.074 67.065 1.00 89.54 944 TRP E N 1
ATOM 4682 C CA . TRP E 2 55 ? -10.284 71.037 67.789 1.00 89.18 944 TRP E CA 1
ATOM 4683 C C . TRP E 2 55 ? -9.394 70.033 68.519 1.00 89.96 944 TRP E C 1
ATOM 4684 O O . TRP E 2 55 ? -9.412 69.953 69.747 1.00 91.60 944 TRP E O 1
ATOM 4695 N N . ARG F 2 9 ? 22.785 50.588 35.966 1.00 56.69 898 ARG F N 1
ATOM 4696 C CA . ARG F 2 9 ? 23.740 50.881 34.857 1.00 57.03 898 ARG F CA 1
ATOM 4697 C C . ARG F 2 9 ? 22.966 51.226 33.579 1.00 52.98 898 ARG F C 1
ATOM 4698 O O . ARG F 2 9 ? 21.991 51.985 33.625 1.00 53.79 898 ARG F O 1
ATOM 4700 N N . LEU F 2 10 ? 23.408 50.688 32.444 1.00 46.91 899 LEU F N 1
ATOM 4701 C CA . LEU F 2 10 ? 22.657 50.800 31.203 1.00 43.01 899 LEU F CA 1
ATOM 4702 C C . LEU F 2 10 ? 21.319 50.074 31.402 1.00 37.76 899 LEU F C 1
ATOM 4703 O O . LEU F 2 10 ? 21.299 48.917 31.816 1.00 39.13 899 LEU F O 1
ATOM 4708 N N . SER F 2 11 ? 20.214 50.768 31.151 1.00 31.00 900 SER F N 1
ATOM 4709 C CA . SER F 2 11 ? 18.892 50.180 31.360 1.00 29.51 900 SER F CA 1
ATOM 4710 C C . SER F 2 11 ? 18.205 49.827 30.037 1.00 29.88 900 SER F C 1
ATOM 4711 O O . SER F 2 11 ? 18.577 50.361 28.977 1.00 28.00 900 SER F O 1
ATOM 4714 N N . PHE F 2 12 ? 17.221 48.922 30.090 1.00 25.57 901 PHE F N 1
ATOM 4715 C CA . PHE F 2 12 ? 16.388 48.660 28.914 1.00 25.57 901 PHE F CA 1
ATOM 4716 C C . PHE F 2 12 ? 15.798 49.975 28.381 1.00 23.99 901 PHE F C 1
ATOM 4717 O O . PHE F 2 12 ? 15.781 50.202 27.173 1.00 22.21 901 PHE F O 1
ATOM 4725 N N . LYS F 2 13 ? 15.306 50.814 29.297 1.00 23.09 902 LYS F N 1
ATOM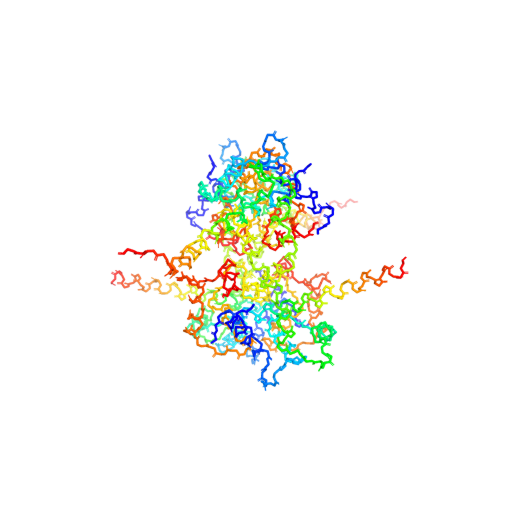 4726 C CA . LYS F 2 13 ? 14.657 52.077 28.955 1.00 24.70 902 LYS F CA 1
ATOM 4727 C C . LYS F 2 13 ? 15.556 52.958 28.074 1.00 25.31 902 LYS F C 1
ATOM 4728 O O . LYS F 2 13 ? 15.096 53.520 27.095 1.00 25.95 902 LYS F O 1
ATOM 4734 N N . THR F 2 14 ? 16.829 53.061 28.445 1.00 26.29 903 THR F N 1
ATOM 4735 C CA . THR F 2 14 ? 17.828 53.801 27.677 1.00 27.92 903 THR F CA 1
ATOM 4736 C C . THR F 2 14 ? 17.996 53.275 26.253 1.00 24.70 903 THR F C 1
ATOM 4737 O O . THR F 2 14 ? 18.000 54.058 25.298 1.00 25.37 903 THR F O 1
ATOM 4741 N N . VAL F 2 15 ? 18.141 51.963 26.119 1.00 23.27 904 VAL F N 1
ATOM 4742 C CA . VAL F 2 15 ? 18.217 51.328 24.804 1.00 24.84 904 VAL F CA 1
ATOM 4743 C C . VAL F 2 15 ? 16.932 51.566 23.994 1.00 22.03 904 VAL F C 1
ATOM 4744 O O . VAL F 2 15 ? 16.983 51.959 22.825 1.00 22.93 904 VAL F O 1
ATOM 4748 N N . ALA F 2 16 ? 15.785 51.370 24.635 1.00 20.74 905 ALA F N 1
ATOM 4749 C CA . ALA F 2 16 ? 14.498 51.559 23.968 1.00 21.01 905 ALA F CA 1
ATOM 4750 C C . ALA F 2 16 ? 14.334 52.987 23.460 1.00 21.82 905 ALA F C 1
ATOM 4751 O O . ALA F 2 16 ? 13.811 53.189 22.358 1.00 20.89 905 ALA F O 1
ATOM 4753 N N . LEU F 2 17 ? 14.772 53.967 24.259 1.00 20.17 906 LEU F N 1
ATOM 4754 C CA . LEU F 2 17 ? 14.717 55.371 23.842 1.00 22.37 906 LEU F CA 1
ATOM 4755 C C . LEU F 2 17 ? 15.640 55.682 22.644 1.00 19.85 906 LEU F C 1
ATOM 4756 O O . LEU F 2 17 ? 15.269 56.447 21.759 1.00 19.92 906 LEU F O 1
ATOM 4761 N N . LEU F 2 18 ? 16.822 55.075 22.613 1.00 18.85 907 LEU F N 1
ATOM 4762 C CA . LEU F 2 18 ? 17.696 55.188 21.446 1.00 21.92 907 LEU F CA 1
ATOM 4763 C C . LEU F 2 18 ? 17.018 54.616 20.200 1.00 20.60 907 LEU F C 1
ATOM 4764 O O . LEU F 2 18 ? 17.060 55.226 19.117 1.00 20.77 907 LEU F O 1
ATOM 4769 N N . VAL F 2 19 ? 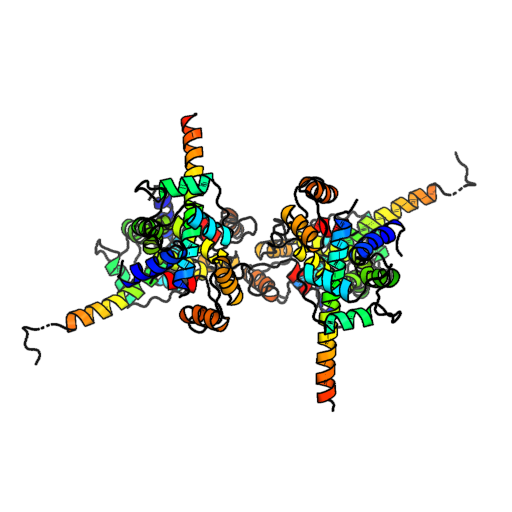16.385 53.449 20.355 1.00 19.51 908 VAL F N 1
ATOM 4770 C CA . VAL F 2 19 ? 15.708 52.795 19.231 1.00 17.31 908 VAL F CA 1
ATOM 4771 C C . VAL F 2 19 ? 14.518 53.645 18.753 1.00 17.76 908 VAL F C 1
ATOM 4772 O O . VAL F 2 19 ? 14.315 53.832 17.552 1.00 18.89 908 VAL F O 1
ATOM 4776 N N . LEU F 2 20 ? 13.745 54.169 19.701 1.00 18.34 909 LEU F N 1
ATOM 4777 C CA . LEU F 2 20 ? 12.601 55.010 19.376 1.00 18.85 909 LEU F CA 1
ATOM 4778 C C . LEU F 2 20 ? 13.044 56.262 18.619 1.00 17.78 909 LEU F C 1
ATOM 4779 O O . LEU F 2 20 ? 12.408 56.666 17.641 1.00 17.86 909 LEU F O 1
ATOM 4784 N N . ALA F 2 21 ? 14.123 56.872 19.097 1.00 18.96 910 ALA F N 1
ATOM 4785 C CA . ALA F 2 21 ? 14.686 58.072 18.475 1.00 21.12 910 ALA F CA 1
ATOM 4786 C C . ALA F 2 21 ? 15.103 57.772 17.041 1.00 19.87 910 ALA F C 1
ATOM 4787 O O . ALA F 2 21 ? 14.774 58.537 16.144 1.00 21.33 910 ALA F O 1
ATOM 4789 N N . CYS F 2 22 ? 15.769 56.633 16.828 1.00 19.02 911 CYS F N 1
ATOM 4790 C CA . CYS F 2 22 ? 16.208 56.230 15.485 1.00 20.03 911 CYS F CA 1
ATOM 4791 C C . CYS F 2 22 ? 15.047 55.949 14.543 1.00 22.18 911 CYS F C 1
ATOM 4792 O O . CYS F 2 22 ? 15.091 56.330 13.374 1.00 21.16 911 CYS F O 1
ATOM 4795 N N . VAL F 2 23 ? 14.023 55.263 15.053 1.00 23.25 912 VAL F N 1
ATOM 4796 C CA . VAL F 2 23 ? 12.816 54.977 14.286 1.00 24.07 912 VAL F CA 1
ATOM 4797 C C . VAL F 2 23 ? 12.090 56.287 13.920 1.00 22.86 912 VAL F C 1
ATOM 4798 O O . VAL F 2 23 ? 11.643 56.463 12.784 1.00 22.71 912 VAL F O 1
ATOM 4802 N N . ARG F 2 24 ? 11.979 57.203 14.876 1.00 19.83 913 ARG F N 1
ATOM 4803 C CA . ARG F 2 24 ? 11.381 58.507 14.596 1.00 20.41 913 ARG F CA 1
ATOM 4804 C C . ARG F 2 24 ? 12.156 59.258 13.491 1.00 21.60 913 ARG F C 1
ATOM 4805 O O . ARG F 2 24 ? 11.566 59.780 12.545 1.00 23.09 913 ARG F O 1
ATOM 4813 N N . MET F 2 25 ? 13.477 59.287 13.600 1.00 20.40 914 MET F N 1
ATOM 4814 C CA . MET F 2 25 ? 14.292 59.945 12.568 1.00 21.04 914 MET F CA 1
ATOM 4815 C C . MET F 2 25 ? 14.149 59.340 11.174 1.00 20.48 914 MET F C 1
ATOM 4816 O O . MET F 2 25 ? 14.039 60.067 10.191 1.00 22.20 914 MET F O 1
ATOM 4821 N N . LYS F 2 26 ? 14.153 58.011 11.102 1.00 21.60 915 LYS F N 1
ATOM 4822 C CA . LYS F 2 26 ? 13.929 57.292 9.850 1.00 22.89 915 LYS F CA 1
ATOM 4823 C C . LYS F 2 26 ? 12.581 57.702 9.226 1.00 25.30 915 LYS F C 1
ATOM 4824 O O . LYS F 2 26 ? 12.514 58.028 8.034 1.00 25.36 915 LYS F O 1
ATOM 4830 N N . ARG F 2 27 ? 11.527 57.705 10.043 1.00 25.29 916 ARG F N 1
ATOM 4831 C CA . ARG F 2 27 ? 10.184 58.123 9.610 1.00 28.83 916 ARG F CA 1
ATOM 4832 C C . ARG F 2 27 ? 10.126 59.576 9.159 1.00 26.82 916 ARG F C 1
ATOM 4833 O O . ARG F 2 27 ? 9.548 59.881 8.120 1.00 28.07 916 ARG F O 1
ATOM 4841 N N . ILE F 2 28 ? 10.710 60.478 9.944 1.00 24.69 917 ILE F N 1
ATOM 4842 C CA . ILE F 2 28 ? 10.760 61.890 9.561 1.00 25.67 917 ILE F CA 1
ATOM 4843 C C . ILE F 2 28 ? 11.451 62.047 8.189 1.00 27.67 917 ILE F C 1
ATOM 4844 O O . ILE F 2 28 ? 10.925 62.731 7.294 1.00 24.58 917 ILE F O 1
ATOM 4849 N N . ALA F 2 29 ? 12.609 61.397 8.028 1.00 26.36 918 ALA F N 1
ATOM 4850 C CA . ALA F 2 29 ? 13.376 61.474 6.776 1.00 28.36 918 ALA F CA 1
ATOM 4851 C C . ALA F 2 29 ? 12.613 60.904 5.581 1.00 31.92 918 ALA F C 1
ATOM 4852 O O . ALA F 2 29 ? 12.598 61.508 4.500 1.00 31.88 918 ALA F O 1
ATOM 4854 N N . PHE F 2 30 ? 11.978 59.750 5.785 1.00 33.71 919 PHE F N 1
ATOM 4855 C CA . PHE F 2 30 ? 11.173 59.123 4.748 1.00 35.90 919 PHE F CA 1
ATOM 4856 C C . PHE F 2 30 ? 10.065 60.067 4.275 1.00 37.27 919 PHE F C 1
ATOM 4857 O O . PHE F 2 30 ? 9.905 60.285 3.077 1.00 36.76 919 PHE F O 1
ATOM 4865 N N . TYR F 2 31 ? 9.310 60.630 5.216 1.00 36.47 920 TYR F N 1
ATOM 4866 C CA . TYR F 2 31 ? 8.179 61.483 4.855 1.00 38.44 920 TYR F CA 1
ATOM 4867 C C . TYR F 2 31 ? 8.560 62.883 4.357 1.00 36.42 920 TYR F C 1
ATOM 4868 O O . TYR F 2 31 ? 7.842 63.462 3.531 1.00 36.44 920 TYR F O 1
ATOM 4877 N N . ARG F 2 32 ? 9.683 63.416 4.836 1.00 32.23 921 ARG F N 1
ATOM 4878 C CA . ARG F 2 32 ? 10.228 64.659 4.290 1.00 35.47 921 ARG F CA 1
ATOM 4879 C C . ARG F 2 32 ? 10.694 64.469 2.842 1.00 38.93 921 ARG F C 1
ATOM 4880 O O . ARG F 2 32 ? 10.382 65.280 1.966 1.00 37.88 921 ARG F O 1
ATOM 4888 N N . ARG F 2 33 ? 11.443 63.399 2.597 1.00 40.92 922 ARG F N 1
ATOM 4889 C CA . ARG F 2 33 ? 11.889 63.079 1.243 1.00 45.10 922 ARG F CA 1
ATOM 4890 C C . ARG F 2 33 ? 10.681 62.895 0.319 1.00 47.17 922 ARG F C 1
ATOM 4891 O O . ARG F 2 33 ? 10.659 63.425 -0.784 1.00 48.13 922 ARG F O 1
ATOM 4893 N N . SER F 2 34 ? 9.673 62.170 0.804 1.00 47.65 923 SER F N 1
ATOM 4894 C CA . SER F 2 34 ? 8.450 61.887 0.056 1.00 49.35 923 SER F CA 1
ATOM 4895 C C . SER F 2 34 ? 7.609 63.144 -0.225 1.00 49.92 923 SER F C 1
ATOM 4896 O O . SER F 2 34 ? 7.004 63.260 -1.294 1.00 51.36 923 SER F O 1
ATOM 4899 N N . ASP F 2 35 ? 7.571 64.068 0.737 1.00 47.33 924 ASP F N 1
ATOM 4900 C CA . ASP F 2 35 ? 6.905 65.362 0.567 1.00 44.92 924 ASP F CA 1
ATOM 4901 C C . ASP F 2 35 ? 7.652 66.256 -0.420 1.00 45.90 924 ASP F C 1
ATOM 4902 O O . ASP F 2 35 ? 7.029 66.956 -1.223 1.00 46.11 924 ASP F O 1
ATOM 4907 N N . ASP F 2 36 ? 8.983 66.250 -0.327 1.00 44.76 925 ASP F N 1
ATOM 4908 C CA . ASP F 2 36 ? 9.839 67.033 -1.216 1.00 46.49 925 ASP F CA 1
ATOM 4909 C C . ASP F 2 36 ? 9.692 66.579 -2.673 1.00 47.57 925 ASP F C 1
ATOM 4910 O O . ASP F 2 36 ? 9.656 67.406 -3.584 1.00 46.17 925 ASP F O 1
ATOM 4915 N N . ASN F 2 37 ? 9.595 65.268 -2.877 1.00 49.83 926 ASN F N 1
ATOM 4916 C CA . ASN F 2 37 ? 9.386 64.699 -4.207 1.00 53.96 926 ASN F CA 1
ATOM 4917 C C . ASN F 2 37 ? 8.050 65.111 -4.803 1.00 54.75 926 ASN F C 1
ATOM 4918 O O . ASN F 2 37 ? 7.990 65.553 -5.953 1.00 56.20 926 ASN F O 1
ATOM 4923 N N . ARG F 2 38 ? 6.989 64.983 -4.010 1.00 54.43 927 ARG F N 1
ATOM 4924 C CA . ARG F 2 38 ? 5.643 65.325 -4.461 1.00 56.66 927 ARG F CA 1
ATOM 4925 C C . ARG F 2 38 ? 5.459 66.827 -4.721 1.00 55.69 927 ARG F C 1
ATOM 4926 O O . ARG F 2 38 ? 4.744 67.213 -5.643 1.00 57.02 927 ARG F O 1
ATOM 4934 N N . LEU F 2 39 ? 6.114 67.666 -3.924 1.00 53.52 928 LEU F N 1
ATOM 4935 C CA . LEU F 2 39 ? 6.101 69.108 -4.164 1.00 53.67 928 LEU F CA 1
ATOM 4936 C C . LEU F 2 39 ? 6.847 69.475 -5.450 1.00 53.59 928 LEU F C 1
ATOM 4937 O O . LEU F 2 39 ? 6.472 70.434 -6.140 1.00 51.33 928 LEU F O 1
ATOM 4942 N N . ARG F 2 40 ? 7.893 68.710 -5.766 1.00 53.55 929 ARG F N 1
ATOM 4943 C CA . ARG F 2 40 ? 8.661 68.929 -6.990 1.00 56.14 929 ARG F CA 1
ATOM 4944 C C . ARG F 2 40 ? 7.885 68.586 -8.261 1.00 57.26 929 ARG F C 1
ATOM 4945 O O . ARG F 2 40 ? 7.913 69.353 -9.223 1.00 57.17 929 ARG F O 1
ATOM 4953 N N . ILE F 2 41 ? 7.188 67.448 -8.257 1.00 58.38 930 ILE F N 1
ATOM 4954 C CA . ILE F 2 41 ? 6.353 67.057 -9.400 1.00 61.96 930 ILE F CA 1
ATOM 4955 C C . ILE F 2 41 ? 5.228 68.069 -9.637 1.00 61.57 930 ILE F C 1
ATOM 4956 O O . ILE F 2 41 ? 4.894 68.379 -10.785 1.00 60.88 930 ILE F O 1
ATOM 4961 N N . LEU F 2 42 ? 4.671 68.597 -8.549 1.00 60.26 931 LEU F N 1
ATOM 4962 C CA . LEU F 2 42 ? 3.616 69.601 -8.636 1.00 60.76 931 LEU F CA 1
ATOM 4963 C C . LEU F 2 42 ? 4.163 70.955 -9.072 1.00 60.24 931 LEU F C 1
ATOM 4964 O O . LEU F 2 42 ? 3.473 71.705 -9.757 1.00 61.46 931 LEU F O 1
ATOM 4969 N N . ARG F 2 43 ? 5.398 71.258 -8.677 1.00 59.11 932 ARG F N 1
ATOM 4970 C CA . ARG F 2 43 ? 6.077 72.471 -9.131 1.00 61.07 932 ARG F CA 1
ATOM 4971 C C . ARG F 2 43 ? 6.235 72.438 -10.652 1.00 63.49 932 ARG F C 1
ATOM 4972 O O . ARG F 2 43 ? 5.886 73.403 -11.337 1.00 65.18 932 ARG F O 1
ATOM 4980 N N . ASP F 2 44 ? 6.731 71.312 -11.168 1.00 62.88 933 ASP F N 1
ATOM 4981 C CA . ASP F 2 44 ? 6.873 71.094 -12.611 1.00 64.67 933 ASP F CA 1
ATOM 4982 C C . ASP F 2 44 ? 5.531 71.180 -13.335 1.00 64.85 933 ASP F C 1
ATOM 4983 O O . ASP F 2 44 ? 5.419 71.835 -14.372 1.00 66.56 933 ASP F O 1
ATOM 4988 N N . ARG F 2 45 ? 4.523 70.517 -12.772 1.00 64.41 934 ARG F N 1
ATOM 4989 C CA . ARG F 2 45 ? 3.175 70.467 -13.337 1.00 66.85 934 ARG F CA 1
ATOM 4990 C C . ARG F 2 45 ? 2.524 71.854 -13.406 1.00 67.93 934 ARG F C 1
ATOM 4991 O O . ARG F 2 45 ? 1.798 72.162 -14.357 1.00 69.14 934 ARG F O 1
ATOM 4999 N N . ILE F 2 46 ? 2.796 72.682 -12.399 1.00 68.16 935 ILE F N 1
ATOM 5000 C CA . ILE F 2 46 ? 2.361 74.085 -12.374 1.00 69.33 935 ILE F CA 1
ATOM 5001 C C . ILE F 2 46 ? 3.151 74.922 -13.395 1.00 71.79 935 ILE F C 1
ATOM 5002 O O . ILE F 2 46 ? 2.632 75.905 -13.936 1.00 73.06 935 ILE F O 1
ATOM 5006 N N . GLU F 2 47 ? 4.388 74.497 -13.666 1.00 73.44 936 GLU F N 1
ATOM 5007 C CA . GLU F 2 47 ? 5.328 75.199 -14.554 1.00 76.83 936 GLU F CA 1
ATOM 5008 C C . GLU F 2 47 ? 5.741 76.555 -13.986 1.00 78.82 936 GLU F C 1
ATOM 5009 O O . GLU F 2 47 ? 6.433 76.623 -12.968 1.00 78.85 936 GLU F O 1
ATOM 5011 N N . LEU G 2 10 ? 19.170 24.469 -11.115 1.00 54.00 899 LEU G N 1
ATOM 5012 C CA . LEU G 2 10 ? 18.542 24.317 -9.771 1.00 53.04 899 LEU G CA 1
ATOM 5013 C C . LEU G 2 10 ? 17.102 24.834 -9.779 1.00 50.99 899 LEU G C 1
ATOM 5014 O O . LEU G 2 10 ? 16.859 26.024 -9.994 1.00 53.70 899 LEU G O 1
ATOM 5019 N N . SER G 2 11 ? 16.156 23.932 -9.531 1.00 46.70 900 SER G N 1
ATOM 5020 C CA . SER G 2 11 ? 14.737 24.259 -9.599 1.00 44.00 900 SER G CA 1
ATOM 5021 C C . SER G 2 11 ? 14.125 24.467 -8.212 1.00 43.49 900 SER G C 1
ATOM 5022 O O . SER G 2 11 ? 14.723 24.097 -7.190 1.00 44.65 900 SER G O 1
ATOM 5025 N N . PHE G 2 12 ? 12.930 25.057 -8.185 1.00 39.37 901 PHE G N 1
ATOM 5026 C CA . PHE G 2 12 ? 12.230 25.319 -6.937 1.00 38.47 901 PHE G CA 1
ATOM 5027 C C . PHE G 2 12 ? 11.875 24.010 -6.238 1.00 37.74 901 PHE G C 1
ATOM 5028 O O . PHE G 2 12 ? 11.961 23.924 -5.013 1.00 34.97 901 PHE G O 1
ATOM 5036 N N . LYS G 2 13 ? 11.489 23.004 -7.026 1.00 37.72 902 LYS G N 1
ATOM 5037 C CA . LYS G 2 13 ? 11.139 21.685 -6.505 1.00 39.04 902 LYS G CA 1
ATOM 5038 C C . LYS G 2 13 ? 12.267 21.066 -5.682 1.00 37.14 902 LYS G C 1
ATOM 5039 O O . LYS G 2 13 ? 12.011 20.447 -4.647 1.00 35.93 902 LYS G O 1
ATOM 5045 N N . THR G 2 14 ? 13.501 21.244 -6.150 1.00 35.79 903 THR G N 1
ATOM 5046 C CA . THR G 2 14 ? 14.685 20.708 -5.485 1.00 35.83 903 THR G CA 1
ATOM 5047 C C . THR G 2 14 ? 14.876 21.353 -4.113 1.00 33.99 903 THR G C 1
ATOM 5048 O O . THR G 2 14 ? 15.150 20.662 -3.127 1.00 32.48 903 THR G O 1
ATOM 5052 N N . VAL G 2 15 ? 14.711 22.672 -4.064 1.00 34.19 904 VAL G N 1
ATOM 5053 C CA . VAL G 2 15 ? 14.816 23.443 -2.824 1.00 33.85 904 VAL G CA 1
ATOM 5054 C C . VAL G 2 15 ? 13.663 23.112 -1.857 1.00 33.22 904 VAL G C 1
ATOM 5055 O O . VAL G 2 15 ? 13.887 22.987 -0.646 1.00 32.26 904 VAL G O 1
ATOM 5059 N N . ALA G 2 16 ? 12.451 22.947 -2.391 1.00 31.32 905 ALA G N 1
ATOM 5060 C CA . ALA G 2 16 ? 11.290 22.608 -1.554 1.00 32.09 905 ALA G CA 1
ATOM 5061 C C . ALA G 2 16 ? 11.434 21.217 -0.923 1.00 29.02 905 ALA G C 1
ATOM 5062 O O . ALA G 2 16 ? 11.123 21.038 0.247 1.00 27.75 905 ALA G O 1
ATOM 5064 N N . LEU G 2 17 ? 11.912 20.251 -1.708 1.00 26.62 906 LEU G N 1
ATOM 5065 C CA . LEU G 2 17 ? 12.176 18.894 -1.221 1.00 26.51 906 LEU G CA 1
ATOM 5066 C C . LEU G 2 17 ? 13.219 18.848 -0.097 1.00 24.76 906 LEU G C 1
ATOM 5067 O O . LEU G 2 17 ? 13.059 18.126 0.890 1.00 26.09 906 LEU G O 1
ATOM 5072 N N . LEU G 2 18 ? 14.270 19.642 -0.239 1.00 26.36 907 LEU G N 1
ATOM 5073 C CA . LEU G 2 18 ? 15.271 19.776 0.811 1.00 28.57 907 LEU G CA 1
ATOM 5074 C C . LEU G 2 18 ? 14.672 20.318 2.110 1.00 27.31 907 LEU G C 1
ATOM 5075 O O . LEU G 2 18 ? 14.935 19.780 3.187 1.00 27.66 907 LEU G O 1
ATOM 5080 N N . VAL G 2 19 ? 13.867 21.374 2.003 1.00 27.32 908 VAL G N 1
ATOM 5081 C CA . VAL G 2 19 ? 13.202 21.965 3.161 1.00 27.49 908 VAL G CA 1
ATOM 5082 C C . VAL G 2 19 ? 12.261 20.933 3.788 1.00 29.11 908 VAL G C 1
ATOM 5083 O O . VAL G 2 19 ? 12.256 20.729 5.014 1.00 27.97 908 VAL G O 1
ATOM 5087 N N . LEU G 2 20 ? 11.474 20.279 2.935 1.00 28.09 909 LEU G N 1
ATOM 5088 C CA . LEU G 2 20 ? 10.508 19.286 3.394 1.00 27.62 909 LEU G CA 1
ATOM 5089 C C . LEU G 2 20 ? 11.205 18.132 4.116 1.00 27.05 909 LEU G C 1
ATOM 5090 O O . LEU G 2 20 ? 10.707 17.649 5.135 1.00 26.59 909 LEU G O 1
ATOM 5095 N N . ALA G 2 21 ? 12.351 17.698 3.579 1.00 28.66 910 ALA G N 1
ATOM 5096 C CA . ALA G 2 21 ? 13.185 16.684 4.220 1.00 28.86 910 ALA G CA 1
ATOM 5097 C C . ALA G 2 21 ? 13.604 17.115 5.623 1.00 29.04 910 ALA G C 1
ATOM 5098 O O . ALA G 2 21 ? 13.464 16.350 6.579 1.00 29.30 910 ALA G O 1
ATOM 5100 N N . CYS G 2 22 ? 14.111 18.340 5.742 1.00 29.09 911 CYS G N 1
ATOM 5101 C CA . CYS G 2 22 ? 14.507 18.883 7.046 1.00 32.11 911 CYS G CA 1
ATOM 5102 C C . CYS G 2 22 ? 13.337 18.955 8.029 1.00 32.77 911 CYS G C 1
ATOM 5103 O O . CYS G 2 22 ? 13.461 18.546 9.188 1.00 31.30 911 CYS G O 1
ATOM 5106 N N . VAL G 2 23 ? 12.196 19.445 7.546 1.00 31.71 912 VAL G N 1
ATOM 5107 C CA . VAL G 2 23 ? 10.977 19.512 8.341 1.00 32.89 912 VAL G CA 1
ATOM 5108 C C . VAL G 2 23 ? 10.530 18.121 8.791 1.00 33.38 912 VAL G C 1
ATOM 5109 O O . VAL G 2 23 ? 10.142 17.944 9.943 1.00 33.92 912 VAL G O 1
ATOM 5113 N N . ARG G 2 24 ? 10.598 17.138 7.892 1.00 30.61 913 ARG G N 1
ATOM 5114 C CA . ARG G 2 24 ? 10.193 15.772 8.229 1.00 31.21 913 ARG G CA 1
ATOM 5115 C C . ARG G 2 24 ? 11.107 15.182 9.295 1.00 31.71 913 ARG G C 1
ATOM 5116 O O . ARG G 2 24 ? 10.651 14.508 10.226 1.00 31.01 913 ARG G O 1
ATOM 5124 N N . MET G 2 25 ? 12.401 15.440 9.143 1.00 30.67 914 MET G N 1
ATOM 5125 C CA . MET G 2 25 ? 13.398 14.916 10.059 1.00 33.51 914 MET G CA 1
ATOM 5126 C C . MET G 2 25 ? 13.215 15.449 11.475 1.00 35.74 914 MET G C 1
ATOM 5127 O O . MET G 2 25 ? 13.288 14.688 12.434 1.00 37.41 914 MET G O 1
ATOM 5132 N N . LYS G 2 26 ? 12.950 16.749 11.579 1.00 38.19 915 LYS G N 1
ATOM 5133 C CA . LYS G 2 26 ? 12.644 17.417 12.846 1.00 42.06 915 LYS G CA 1
ATOM 5134 C C . LYS G 2 26 ? 11.414 16.806 13.526 1.00 42.88 915 LYS G C 1
ATOM 5135 O O . LYS G 2 26 ? 11.450 16.499 14.717 1.00 41.92 915 LYS G O 1
ATOM 5141 N N . ARG G 2 27 ? 10.338 16.620 12.761 1.00 44.45 916 ARG G N 1
ATOM 5142 C CA . ARG G 2 27 ? 9.114 15.996 13.271 1.00 47.70 916 ARG G CA 1
ATOM 5143 C C . ARG G 2 27 ? 9.293 14.520 13.632 1.00 46.67 916 ARG G C 1
ATOM 5144 O O . ARG G 2 27 ? 8.669 14.030 14.572 1.00 47.23 916 ARG G O 1
ATOM 5152 N N . ILE G 2 28 ? 10.131 13.811 12.880 1.00 44.67 917 ILE G N 1
ATOM 5153 C CA . ILE G 2 28 ? 10.415 12.410 13.186 1.00 45.54 917 ILE G CA 1
ATOM 5154 C C . ILE G 2 28 ? 11.178 12.282 14.508 1.00 45.43 917 ILE G C 1
ATOM 5155 O O . ILE G 2 28 ? 10.852 11.419 15.328 1.00 44.78 917 ILE G O 1
ATOM 5160 N N . ALA G 2 29 ? 12.179 13.142 14.705 1.00 44.26 918 ALA G N 1
ATOM 5161 C CA . ALA G 2 29 ? 12.951 13.160 15.952 1.00 45.71 918 ALA G CA 1
ATOM 5162 C C . ALA G 2 29 ? 12.044 13.475 17.137 1.00 49.22 918 ALA G C 1
ATOM 5163 O O . ALA G 2 29 ? 12.135 12.832 18.182 1.00 48.62 918 ALA G O 1
ATOM 5165 N N . PHE G 2 30 ? 11.153 14.450 16.948 1.00 54.66 919 PHE G N 1
ATOM 5166 C CA . PHE G 2 30 ? 10.235 14.901 17.997 1.00 60.37 919 PHE G CA 1
ATOM 5167 C C . PHE G 2 30 ? 9.267 13.820 18.462 1.00 63.41 919 PHE G C 1
ATOM 5168 O O . PHE G 2 30 ? 9.183 13.539 19.654 1.00 66.39 919 PHE G O 1
ATOM 5176 N N . TYR G 2 31 ? 8.538 13.223 17.523 1.00 64.39 920 TYR G N 1
ATOM 5177 C CA . TYR G 2 31 ? 7.532 12.216 17.856 1.00 67.85 920 TYR G CA 1
ATOM 5178 C C . TYR G 2 31 ? 8.121 10.865 18.274 1.00 67.06 920 TYR G C 1
ATOM 5179 O O . TYR G 2 31 ? 7.441 10.065 18.922 1.00 67.14 920 TYR G O 1
ATOM 5188 N N . ARG G 2 32 ? 9.373 10.611 17.896 1.00 65.17 921 ARG G N 1
ATOM 5189 C CA . ARG G 2 32 ? 10.078 9.409 18.335 1.00 65.79 921 ARG G CA 1
ATOM 5190 C C . ARG G 2 32 ? 10.409 9.512 19.822 1.00 67.45 921 ARG G C 1
ATOM 5191 O O . ARG G 2 32 ? 10.291 8.531 20.558 1.00 67.17 921 ARG G O 1
ATOM 5194 N N . ARG G 2 33 ? 10.809 10.707 20.252 1.00 69.49 922 ARG G N 1
ATOM 5195 C CA . ARG G 2 33 ? 11.206 10.945 21.635 1.00 74.58 922 ARG G CA 1
ATOM 5196 C C . ARG G 2 33 ? 10.004 11.219 22.541 1.00 78.94 922 ARG G C 1
ATOM 5197 O O . ARG G 2 33 ? 10.064 10.962 23.745 1.00 80.88 922 ARG G O 1
ATOM 5205 N N . SER G 2 34 ? 8.923 11.739 21.962 1.00 81.06 923 SER G N 1
ATOM 5206 C CA . SER G 2 34 ? 7.681 11.965 22.702 1.00 85.78 923 SER G CA 1
ATOM 5207 C C . SER G 2 34 ? 6.988 10.641 23.025 1.00 87.88 923 SER G C 1
ATOM 5208 O O . SER G 2 34 ? 6.437 10.468 24.116 1.00 90.15 923 SER G O 1
ATOM 5211 N N . ASP G 2 35 ? 7.027 9.714 22.069 1.00 87.05 924 ASP G N 1
ATOM 5212 C CA . ASP G 2 35 ? 6.502 8.368 22.269 1.00 88.37 924 ASP G CA 1
ATOM 5213 C C . ASP G 2 35 ? 7.401 7.548 23.192 1.00 88.30 924 ASP G C 1
ATOM 5214 O O . ASP G 2 35 ? 6.913 6.704 23.945 1.00 90.32 924 ASP G O 1
ATOM 5219 N N . ASP G 2 36 ? 8.708 7.806 23.132 1.00 86.72 925 ASP G N 1
ATOM 5220 C CA . ASP G 2 36 ? 9.676 7.177 24.039 1.00 87.09 925 ASP G CA 1
ATOM 5221 C C . ASP G 2 36 ? 9.369 7.471 25.508 1.00 88.00 925 ASP G C 1
ATOM 5222 O O . ASP G 2 36 ? 9.454 6.579 26.354 1.00 88.65 925 ASP G O 1
ATOM 5227 N N . ASN G 2 37 ? 9.012 8.723 25.795 1.00 88.31 926 ASN G N 1
ATOM 5228 C CA . ASN G 2 37 ? 8.626 9.144 27.140 1.00 90.68 926 ASN G CA 1
ATOM 5229 C C . ASN G 2 37 ? 7.311 8.518 27.577 1.00 91.58 926 ASN G C 1
ATOM 5230 O O . ASN G 2 37 ? 7.205 8.006 28.692 1.00 93.45 926 ASN G O 1
ATOM 5235 N N . ARG G 2 38 ? 6.320 8.558 26.685 1.00 90.35 927 ARG G N 1
ATOM 5236 C CA . ARG G 2 38 ? 4.990 8.009 26.951 1.00 91.87 927 ARG G CA 1
ATOM 5237 C C . ARG G 2 38 ? 5.015 6.508 27.260 1.00 90.68 927 ARG G C 1
ATOM 5238 O O . ARG G 2 38 ? 4.272 6.037 28.125 1.00 92.81 927 ARG G O 1
ATOM 5241 N N . LEU G 2 39 ? 5.872 5.770 26.556 1.00 87.23 928 LEU G N 1
ATOM 5242 C CA . LEU G 2 39 ? 6.011 4.327 26.765 1.00 86.97 928 LEU G CA 1
ATOM 5243 C C . LEU G 2 39 ? 6.842 4.000 28.001 1.00 86.61 928 LEU G C 1
ATOM 5244 O O . LEU G 2 39 ? 6.659 2.947 28.613 1.00 87.94 928 LEU G O 1
ATOM 5249 N N . ARG G 2 40 ? 7.755 4.904 28.356 1.00 84.71 929 ARG G N 1
ATOM 5250 C CA . ARG G 2 40 ? 8.555 4.767 29.571 1.00 83.81 929 ARG G CA 1
ATOM 5251 C C . ARG G 2 40 ? 7.693 4.989 30.812 1.00 85.60 929 ARG G C 1
ATOM 5252 O O . ARG G 2 40 ? 7.703 4.167 31.731 1.00 87.00 929 ARG G O 1
ATOM 5254 N N . ILE G 2 41 ? 6.936 6.087 30.824 1.00 85.86 930 ILE G N 1
ATOM 5255 C CA . ILE G 2 41 ? 6.062 6.418 31.957 1.00 89.28 930 ILE G CA 1
ATOM 5256 C C . ILE G 2 41 ? 4.878 5.454 32.096 1.00 91.36 930 ILE G C 1
ATOM 5257 O O . ILE G 2 41 ? 4.250 5.387 33.153 1.00 94.75 930 ILE G O 1
ATOM 5262 N N . LEU G 2 42 ? 4.587 4.713 31.026 1.00 90.25 931 LEU G N 1
ATOM 5263 C CA . LEU G 2 42 ? 3.575 3.656 31.046 1.00 92.56 931 LEU G CA 1
ATOM 5264 C C . LEU G 2 42 ? 4.188 2.331 31.515 1.00 93.04 931 LEU G C 1
ATOM 5265 O O . LEU G 2 42 ? 3.530 1.547 32.199 1.00 95.11 931 LEU G O 1
ATOM 5270 N N . ARG G 2 43 ? 5.446 2.095 31.139 1.00 91.45 932 ARG G N 1
ATOM 5271 C CA . ARG G 2 43 ? 6.219 0.938 31.611 1.00 91.62 932 ARG G CA 1
ATOM 5272 C C . ARG G 2 43 ? 6.517 1.051 33.111 1.00 94.11 932 ARG G C 1
ATOM 5273 O O . ARG G 2 43 ? 6.530 0.045 33.829 1.00 95.32 932 ARG G O 1
ATOM 5281 N N . ASP G 2 44 ? 6.748 2.278 33.574 1.00 95.07 933 ASP G N 1
ATOM 5282 C CA . ASP G 2 44 ? 7.032 2.544 34.985 1.00 97.92 933 ASP G CA 1
ATOM 5283 C C . ASP G 2 44 ? 5.815 2.309 35.886 1.00 102.03 933 ASP G C 1
ATOM 5284 O O . ASP G 2 44 ? 5.963 1.880 37.032 1.00 103.77 933 ASP G O 1
ATOM 5289 N N . ARG G 2 45 ? 4.621 2.582 35.364 1.00 103.89 934 ARG G N 1
ATOM 5290 C CA . ARG G 2 45 ? 3.384 2.309 36.096 1.00 108.66 934 ARG G CA 1
ATOM 5291 C C . ARG G 2 45 ? 2.445 1.411 35.296 1.00 109.43 934 ARG G C 1
ATOM 5292 O O . ARG G 2 45 ? 1.650 0.667 35.866 1.00 112.52 934 ARG G O 1
ATOM 5300 N N . ARG H 2 9 ? -24.651 15.171 18.106 1.00 61.34 898 ARG H N 1
ATOM 5301 C CA . ARG H 2 9 ? -23.975 16.479 17.853 1.00 60.56 898 ARG H CA 1
ATOM 5302 C C . ARG H 2 9 ? -23.073 16.459 16.613 1.00 59.11 898 ARG H C 1
ATOM 5303 O O . ARG H 2 9 ? -22.403 15.458 16.319 1.00 58.85 898 ARG H O 1
ATOM 5305 N N . LEU H 2 10 ? -23.058 17.576 15.891 1.00 56.43 899 LEU H N 1
ATOM 5306 C CA . LEU H 2 10 ? -22.252 17.690 14.688 1.00 50.88 899 LEU H CA 1
ATOM 5307 C C . LEU H 2 10 ? -20.950 18.406 15.014 1.00 46.68 899 LEU H C 1
ATOM 5308 O O . LEU H 2 10 ? -20.955 19.562 15.446 1.00 47.96 899 LEU H O 1
ATOM 5313 N N . SER H 2 11 ? -19.832 17.708 14.831 1.00 41.18 900 SER H N 1
ATOM 5314 C CA . SER H 2 11 ? -18.526 18.312 15.045 1.00 36.29 900 SER H CA 1
ATOM 5315 C C . SER H 2 11 ? -18.077 19.015 13.758 1.00 33.30 900 SER H C 1
ATOM 5316 O O . SER H 2 11 ? -18.596 18.721 12.677 1.00 31.60 900 SER H O 1
ATOM 5319 N N . PHE H 2 12 ? -17.126 19.942 13.879 1.00 30.57 901 PHE H N 1
ATOM 5320 C CA . PHE H 2 12 ? -16.502 20.529 12.699 1.00 29.22 901 PHE H CA 1
ATOM 5321 C C . PHE H 2 12 ? -15.869 19.429 11.832 1.00 26.49 901 PHE H C 1
ATOM 5322 O O . PHE H 2 12 ? -16.031 19.447 10.618 1.00 22.34 901 PHE H O 1
ATOM 5330 N N . LYS H 2 13 ? -15.157 18.493 12.471 1.00 26.03 902 LYS H N 1
ATOM 5331 C CA . LYS H 2 13 ? -14.516 17.358 11.786 1.00 27.58 902 LYS H CA 1
ATOM 5332 C C . LYS H 2 13 ? -15.443 16.620 10.807 1.00 26.30 902 LYS H C 1
ATOM 5333 O O . LYS H 2 13 ? -15.024 16.283 9.709 1.00 25.52 902 LYS H O 1
ATOM 5339 N N . THR H 2 14 ? -16.689 16.382 11.216 1.00 27.95 903 THR H N 1
ATOM 5340 C CA . THR H 2 14 ? -17.677 15.686 10.392 1.00 27.85 903 THR H CA 1
ATOM 5341 C C . THR H 2 14 ? -17.978 16.469 9.118 1.00 27.51 903 THR H C 1
ATOM 5342 O O . THR H 2 14 ? -18.024 15.892 8.019 1.00 26.84 903 THR H O 1
ATOM 5346 N N . VAL H 2 15 ? -18.187 17.775 9.274 1.00 26.09 904 VAL H N 1
ATOM 5347 C CA . VAL H 2 15 ? -18.436 18.667 8.137 1.00 25.30 904 VAL H CA 1
ATOM 5348 C C . VAL H 2 15 ? -17.213 18.715 7.220 1.00 24.25 904 VAL H C 1
ATOM 5349 O O . VAL H 2 15 ? -17.357 18.632 6.002 1.00 26.07 904 VAL H O 1
ATOM 5353 N N . ALA H 2 16 ? -16.020 18.818 7.812 1.00 21.46 905 ALA H N 1
ATOM 5354 C CA . ALA H 2 16 ? -14.772 18.809 7.049 1.00 22.60 905 ALA H CA 1
ATOM 5355 C C . ALA H 2 16 ? -14.607 17.513 6.253 1.00 23.45 905 ALA H C 1
ATOM 5356 O O . ALA H 2 16 ? -14.180 17.550 5.087 1.00 22.36 905 ALA H O 1
ATOM 5358 N N . LEU H 2 17 ? -14.937 16.378 6.881 1.00 20.46 906 LEU H N 1
ATOM 5359 C CA . LEU H 2 17 ? -14.828 15.081 6.215 1.00 21.88 906 LEU H CA 1
ATOM 5360 C C . LEU H 2 17 ? -15.765 14.975 5.017 1.00 21.12 906 LEU H C 1
ATOM 5361 O O . LEU H 2 17 ? -15.393 14.405 3.988 1.00 22.07 906 LEU H O 1
ATOM 5366 N N . LEU H 2 18 ? -16.960 15.548 5.130 1.00 20.78 907 LEU H N 1
ATOM 5367 C CA . LEU H 2 18 ? -17.875 15.571 3.989 1.00 23.66 907 LEU H CA 1
ATOM 5368 C C . LEU H 2 18 ? -17.258 16.368 2.836 1.00 23.47 907 LEU H C 1
ATOM 5369 O O . LEU H 2 18 ? -17.275 15.928 1.676 1.00 22.98 907 LEU H O 1
ATOM 5374 N N . VAL H 2 19 ? -16.727 17.543 3.165 1.00 21.40 908 VAL H N 1
ATOM 5375 C CA . VAL H 2 19 ? -16.137 18.426 2.166 1.00 22.58 908 VAL H CA 1
ATOM 5376 C C . VAL H 2 19 ? -14.920 17.774 1.475 1.00 22.54 908 VAL H C 1
ATOM 5377 O O . VAL H 2 19 ? -14.813 17.771 0.248 1.00 23.84 908 VAL H O 1
ATOM 5381 N N . LEU H 2 20 ? -14.042 17.196 2.284 1.00 21.41 909 LEU H N 1
ATOM 5382 C CA . LEU H 2 20 ? -12.884 16.447 1.826 1.00 22.69 909 LEU H CA 1
ATOM 5383 C C . LEU H 2 20 ? -13.288 15.323 0.873 1.00 23.00 909 LEU H C 1
ATOM 5384 O O . LEU H 2 20 ? -12.651 15.132 -0.173 1.00 22.60 909 LEU H O 1
ATOM 5389 N N . ALA H 2 21 ? -14.331 14.573 1.242 1.00 23.85 910 ALA H N 1
ATOM 5390 C CA . ALA H 2 21 ? -14.859 13.503 0.389 1.00 23.84 910 ALA H CA 1
ATOM 5391 C C . ALA H 2 21 ? -15.323 14.043 -0.966 1.00 23.83 910 ALA H C 1
ATOM 5392 O O . ALA H 2 21 ? -15.023 13.466 -2.006 1.00 24.70 910 ALA H O 1
ATOM 5394 N N . CYS H 2 22 ? -16.052 15.153 -0.949 1.00 22.05 911 CYS H N 1
ATOM 5395 C CA . CYS H 2 22 ? -16.518 15.768 -2.186 1.00 23.63 911 CYS H CA 1
ATOM 5396 C C . CYS H 2 22 ? -15.354 16.233 -3.067 1.00 25.23 911 CYS H C 1
ATOM 5397 O O . CYS H 2 22 ? -15.365 15.987 -4.273 1.00 24.94 911 CYS H O 1
ATOM 5400 N N . VAL H 2 23 ? -14.355 16.872 -2.452 1.00 22.55 912 VAL H N 1
ATOM 5401 C CA . VAL H 2 23 ? -13.156 17.330 -3.165 1.00 24.74 912 VAL H CA 1
ATOM 5402 C C . VAL H 2 23 ? -12.388 16.154 -3.786 1.00 23.43 912 VAL H C 1
ATOM 5403 O O . VAL H 2 23 ? -11.966 16.217 -4.935 1.00 24.84 912 VAL H O 1
ATOM 5407 N N . ARG H 2 24 ? -12.218 15.085 -3.018 1.00 21.19 913 ARG H N 1
ATOM 5408 C CA . ARG H 2 24 ? -11.542 13.896 -3.502 1.00 24.63 913 ARG H CA 1
ATOM 5409 C C . ARG H 2 24 ? -12.293 13.267 -4.676 1.00 26.12 913 ARG H C 1
ATOM 5410 O O . ARG H 2 24 ? -11.687 12.862 -5.667 1.00 27.48 913 ARG H O 1
ATOM 5418 N N . MET H 2 25 ? -13.616 13.190 -4.567 1.00 24.38 914 MET H N 1
ATOM 5419 C CA . MET H 2 25 ? -14.412 12.638 -5.653 1.00 23.49 914 MET H CA 1
ATOM 5420 C C . MET H 2 25 ? -14.326 13.479 -6.925 1.00 25.82 914 MET H C 1
ATOM 5421 O O . MET H 2 25 ? -14.254 12.928 -8.032 1.00 26.70 914 MET H O 1
ATOM 5426 N N . LYS H 2 26 ? -14.318 14.800 -6.765 1.00 24.47 915 LYS H N 1
ATOM 5427 C CA . LYS H 2 26 ? -14.190 15.713 -7.896 1.00 28.56 915 LYS H CA 1
ATOM 5428 C C . LYS H 2 26 ? -12.857 15.475 -8.628 1.00 31.27 915 LYS H C 1
ATOM 5429 O O . LYS H 2 26 ? -12.830 15.345 -9.857 1.00 28.33 915 LYS H O 1
ATOM 5435 N N . ARG H 2 27 ? -11.770 15.402 -7.860 1.00 30.86 916 ARG H N 1
ATOM 5436 C CA . ARG H 2 27 ? -10.433 15.154 -8.405 1.00 33.72 916 ARG H CA 1
ATOM 5437 C C . ARG H 2 27 ? -10.296 13.791 -9.069 1.00 34.37 916 ARG H C 1
ATOM 5438 O O . ARG H 2 27 ? -9.742 13.692 -10.171 1.00 37.33 916 ARG H O 1
ATOM 5446 N N . ILE H 2 28 ? -10.771 12.746 -8.390 1.00 31.75 917 ILE H N 1
ATOM 5447 C CA . ILE H 2 28 ? -10.803 11.397 -8.967 1.00 34.06 917 ILE H CA 1
ATOM 5448 C C . ILE H 2 28 ? -11.535 11.360 -10.315 1.00 36.08 917 ILE H C 1
ATOM 5449 O O . ILE H 2 28 ? -11.027 10.790 -11.292 1.00 35.46 917 ILE H O 1
ATOM 5454 N N . ALA H 2 29 ? -12.723 11.966 -10.361 1.00 34.63 918 ALA H N 1
ATOM 5455 C CA . ALA H 2 29 ? -13.519 12.011 -11.581 1.00 36.46 918 ALA H CA 1
ATOM 5456 C C . ALA H 2 29 ? -12.787 12.787 -12.675 1.00 40.34 918 ALA H C 1
ATOM 5457 O O . ALA H 2 29 ? -12.749 12.352 -13.824 1.00 38.83 918 ALA H O 1
ATOM 5459 N N . PHE H 2 30 ? -12.197 13.923 -12.303 1.00 43.53 919 PHE H N 1
ATOM 5460 C CA . PHE H 2 30 ? -11.409 14.733 -13.231 1.00 49.21 919 PHE H CA 1
ATOM 5461 C C . PHE H 2 30 ? -10.221 13.957 -13.812 1.00 53.47 919 PHE H C 1
ATOM 5462 O O . PHE H 2 30 ? -9.977 14.004 -15.019 1.00 55.84 919 PHE H O 1
ATOM 5470 N N . TYR H 2 31 ? -9.497 13.237 -12.958 1.00 54.36 920 TYR H N 1
ATOM 5471 C CA . TYR H 2 31 ? -8.292 12.530 -13.389 1.00 57.77 920 TYR H CA 1
ATOM 5472 C C . TYR H 2 31 ? -8.563 11.204 -14.093 1.00 56.77 920 TYR H C 1
ATOM 5473 O O . TYR H 2 31 ? -7.730 10.745 -14.877 1.00 58.68 920 TYR H O 1
ATOM 5482 N N . ARG H 2 32 ? -9.713 10.593 -13.808 1.00 54.68 921 ARG H N 1
ATOM 5483 C CA . ARG H 2 32 ? -10.156 9.396 -14.525 1.00 54.79 921 ARG H CA 1
ATOM 5484 C C . ARG H 2 32 ? -10.459 9.737 -15.975 1.00 56.31 921 ARG H C 1
ATOM 5485 O O . ARG H 2 32 ? -10.160 8.951 -16.874 1.00 55.07 921 ARG H O 1
ATOM 5490 N N . ARG H 2 33 ? -11.054 10.912 -16.186 1.00 58.88 922 ARG H N 1
ATOM 5491 C CA . ARG H 2 33 ? -11.301 11.427 -17.529 1.00 63.21 922 ARG H CA 1
ATOM 5492 C C . ARG H 2 33 ? -9.989 11.598 -18.301 1.00 67.04 922 ARG H C 1
ATOM 5493 O O . ARG H 2 33 ? -9.904 11.224 -19.471 1.00 68.90 922 ARG H O 1
ATOM 5497 N N . SER H 2 34 ? -8.975 12.159 -17.644 1.00 68.20 923 SER H N 1
ATOM 5498 C CA . SER H 2 34 ? -7.658 12.324 -18.257 1.00 72.05 923 SER H CA 1
ATOM 5499 C C . SER H 2 34 ? -7.040 10.978 -18.624 1.00 74.29 923 SER H C 1
ATOM 5500 O O . SER H 2 34 ? -6.541 10.805 -19.737 1.00 77.82 923 SER H O 1
ATOM 5503 N N . ASP H 2 35 ? -7.100 10.028 -17.695 1.00 72.89 924 ASP H N 1
ATOM 5504 C CA . ASP H 2 35 ? -6.566 8.687 -17.920 1.00 75.66 924 ASP H CA 1
ATOM 5505 C C . ASP H 2 35 ? -7.322 7.911 -18.996 1.00 74.24 924 ASP H C 1
ATOM 5506 O O . ASP H 2 35 ? -6.715 7.148 -19.746 1.00 76.58 924 ASP H O 1
ATOM 5511 N N . ASP H 2 36 ? -8.637 8.112 -19.069 1.00 71.10 925 ASP H N 1
ATOM 5512 C CA . ASP H 2 36 ? -9.455 7.488 -20.112 1.00 70.73 925 ASP H CA 1
ATOM 5513 C C . ASP H 2 36 ? -9.087 7.979 -21.510 1.00 72.82 925 ASP H C 1
ATOM 5514 O O . ASP H 2 36 ? -9.141 7.210 -22.471 1.00 74.13 925 ASP H O 1
ATOM 5519 N N . ASN H 2 37 ? -8.707 9.254 -21.611 1.00 73.52 926 ASN H N 1
ATOM 5520 C CA . ASN H 2 37 ? -8.151 9.806 -22.847 1.00 76.54 926 ASN H CA 1
ATOM 5521 C C . ASN H 2 37 ? -6.895 9.057 -23.296 1.00 80.74 926 ASN H C 1
ATOM 5522 O O . ASN H 2 37 ? -6.762 8.717 -24.471 1.00 83.73 926 ASN H O 1
ATOM 5527 N N . ARG H 2 38 ? -5.988 8.793 -22.354 1.00 81.83 927 ARG H N 1
ATOM 5528 C CA . ARG H 2 38 ? -4.773 8.024 -22.630 1.00 85.54 927 ARG H CA 1
ATOM 5529 C C . ARG H 2 38 ? -5.070 6.565 -22.977 1.00 85.56 927 ARG H C 1
ATOM 5530 O O . ARG H 2 38 ? -4.410 5.989 -23.843 1.00 89.10 927 ARG H O 1
ATOM 5538 N N . LEU H 2 39 ? -6.054 5.975 -22.296 1.00 81.82 928 LEU H N 1
ATOM 5539 C CA . LEU H 2 39 ? -6.473 4.591 -22.553 1.00 82.37 928 LEU H CA 1
ATOM 5540 C C . LEU H 2 39 ? -7.024 4.404 -23.970 1.00 82.44 928 LEU H C 1
ATOM 5541 O O . LEU H 2 39 ? -6.731 3.400 -24.631 1.00 83.13 928 LEU H O 1
ATOM 5544 N N . ARG H 2 40 ? -7.819 5.376 -24.420 1.00 80.60 929 ARG H N 1
ATOM 5545 C CA . ARG H 2 40 ? -8.372 5.383 -25.776 1.00 80.39 929 ARG H CA 1
ATOM 5546 C C . ARG H 2 40 ? -7.279 5.567 -26.833 1.00 85.01 929 ARG H C 1
ATOM 5547 O O . ARG H 2 40 ? -7.314 4.919 -27.882 1.00 85.64 929 ARG H O 1
ATOM 5549 N N . ILE H 2 41 ? -6.317 6.448 -26.549 1.00 87.84 930 ILE H N 1
ATOM 5550 C CA . ILE H 2 41 ? -5.157 6.662 -27.426 1.00 93.49 930 ILE H CA 1
ATOM 5551 C C . ILE H 2 41 ? -4.291 5.397 -27.489 1.00 96.01 930 ILE H C 1
ATOM 5552 O O . ILE H 2 41 ? -3.789 5.035 -28.557 1.00 98.46 930 ILE H O 1
ATOM 5556 N N . LEU H 2 42 ? -4.143 4.730 -26.343 1.00 95.46 931 LEU H N 1
ATOM 5557 C CA . LEU H 2 42 ? -3.373 3.487 -26.239 1.00 99.26 931 LEU H CA 1
ATOM 5558 C C . LEU H 2 42 ? -4.018 2.326 -27.002 1.00 99.51 931 LEU H C 1
ATOM 5559 O O . LEU H 2 42 ? -3.318 1.544 -27.652 1.00 102.87 931 LEU H O 1
ATOM 5561 N N . ARG H 2 43 ? -5.346 2.223 -26.925 1.00 96.26 932 ARG H N 1
ATOM 5562 C CA . ARG H 2 43 ? -6.088 1.175 -27.634 1.00 96.95 932 ARG H CA 1
ATOM 5563 C C . ARG H 2 43 ? -6.190 1.456 -29.139 1.00 99.66 932 ARG H C 1
ATOM 5564 O O . ARG H 2 43 ? -6.330 0.531 -29.944 1.00 100.09 932 ARG H O 1
ATOM 5572 N N . ASP H 2 44 ? -6.115 2.737 -29.500 1.00 101.05 933 ASP H N 1
ATOM 5573 C CA . ASP H 2 44 ? -6.204 3.176 -30.891 1.00 103.59 933 ASP H CA 1
ATOM 5574 C C . ASP H 2 44 ? -4.940 2.859 -31.694 1.00 110.33 933 ASP H C 1
ATOM 5575 O O . ASP H 2 44 ? -4.991 2.765 -32.923 1.00 112.78 933 ASP H O 1
ATOM 5577 N N . ARG H 2 45 ? -3.817 2.695 -30.996 1.00 114.03 934 ARG H N 1
ATOM 5578 C CA . ARG H 2 45 ? -2.529 2.401 -31.627 1.00 121.22 934 ARG H CA 1
ATOM 5579 C C . ARG H 2 45 ? -2.518 1.041 -32.328 1.00 124.60 934 ARG H C 1
ATOM 5580 O O . ARG H 2 45 ? -1.833 0.863 -33.339 1.00 129.16 934 ARG H O 1
ATOM 5582 N N . ILE H 2 46 ? -3.284 0.094 -31.786 1.00 122.44 935 ILE H N 1
ATOM 5583 C CA . ILE H 2 46 ? -3.392 -1.258 -32.348 1.00 124.09 935 ILE H CA 1
ATOM 5584 C C . ILE H 2 46 ? -4.164 -1.249 -33.668 1.00 122.77 935 ILE H C 1
ATOM 5589 N N . SER H 2 50 ? -4.651 -4.296 -35.297 1.00 93.26 939 SER H N 1
ATOM 5590 C CA . SER H 2 50 ? -3.468 -4.740 -36.027 1.00 100.72 939 SER H CA 1
ATOM 5591 C C . SER H 2 50 ? -3.778 -5.905 -36.971 1.00 102.98 939 SER H C 1
ATOM 5592 O O . SER H 2 50 ? -3.302 -5.931 -38.107 1.00 107.64 939 SER H O 1
ATOM 5594 N N . GLY H 2 51 ? -4.572 -6.863 -36.493 1.00 100.63 940 GLY H N 1
ATOM 5595 C CA . GLY H 2 51 ? -4.971 -8.021 -37.295 1.00 102.99 940 GLY H CA 1
ATOM 5596 C C . GLY H 2 51 ? -6.311 -7.866 -37.999 1.00 99.22 940 GLY H C 1
ATOM 5597 O O . GLY H 2 51 ? -6.684 -8.707 -38.821 1.00 101.24 940 GLY H O 1
ATOM 5598 N N . ARG H 2 52 ? -7.031 -6.791 -37.680 1.00 93.70 941 ARG H N 1
ATOM 5599 C CA . ARG H 2 52 ? -8.354 -6.519 -38.253 1.00 88.41 941 ARG H CA 1
ATOM 5600 C C . ARG H 2 52 ? -8.280 -6.059 -39.716 1.00 88.91 941 ARG H C 1
ATOM 5601 O O . ARG H 2 52 ? -7.242 -6.206 -40.361 1.00 92.67 941 ARG H O 1
ATOM 5603 N N . ILE H 2 53 ? -9.379 -5.506 -40.232 1.00 85.60 942 ILE H N 1
ATOM 5604 C CA . ILE H 2 53 ? -9.441 -5.035 -41.623 1.00 87.29 942 ILE H CA 1
ATOM 5605 C C . ILE H 2 53 ? -8.807 -3.647 -41.798 1.00 89.04 942 ILE H C 1
ATOM 5606 O O . ILE H 2 53 ? -8.005 -3.436 -42.715 1.00 92.01 942 ILE H O 1
ATOM 5611 N N . SER H 2 54 ? -9.185 -2.715 -40.922 1.00 88.06 943 SER H N 1
ATOM 5612 C CA . SER H 2 54 ? -8.634 -1.340 -40.869 1.00 91.60 943 SER H CA 1
ATOM 5613 C C . SER H 2 54 ? -8.935 -0.440 -42.089 1.00 91.97 943 SER H C 1
ATOM 5614 O O . SER H 2 54 ? -8.665 0.766 -42.055 1.00 94.19 943 SER H O 1
ATOM 5616 N N . TRP H 2 55 ? -9.487 -1.035 -43.147 1.00 89.23 944 TRP H N 1
ATOM 5617 C CA . TRP H 2 55 ? -10.052 -0.311 -44.303 1.00 87.65 944 TRP H CA 1
ATOM 5618 C C . TRP H 2 55 ? -9.098 0.685 -44.957 1.00 92.21 944 TRP H C 1
ATOM 5619 O O . TRP H 2 55 ? -9.276 1.049 -46.118 1.00 94.01 944 TRP H O 1
#

Nearest PDB structures (foldseek):
  4ds7-assembly1_A  TM=9.944E-01  e=1.877E-21  Kluyveromyces lactis NRRL Y-1140
  1rfj-assembly1_A  TM=5.861E-01  e=5.119E-17  Solanum tuberosum
  1ooj-assembly1_A  TM=6.355E-01  e=2.340E-16  Caenorhabditis elegans
  3g43-assembly1_C  TM=5.428E-01  e=3.582E-16  Homo sapiens
  6y94-assembly1_A  TM=5.303E-01  e=5.482E-16  Homo sapiens

Organism: Kluyveromyces lactis (strain ATCC 8585 / CBS 2359 / DSM 70799 / NBRC 1267 / NRRL Y-1140 / WM37) (NCBI:txid284590)

CATH classification: 1.10.238.10 (+1 more: 1.10.238.10)

B-factor: mean 44.89, std 19.1, range [15.69, 129.16]

InterPro domains:
  IPR002048 EF-hand domain [PF13499] (12-74)
  IPR002048 EF-hand domain [PF13499] (83-145)
  IPR002048 EF-hand domain [PS50222] (8-43)
  IPR002048 EF-hand domain [PS50222] (44-79)
  IPR002048 EF-hand domain [PS50222] (81-116)
  IPR002048 EF-hand domain [SM00054] (12-40)
  IPR002048 EF-hand domain [SM00054] (48-76)
  IPR002048 EF-hand domain [SM00054] (85-113)
  IPR002048 EF-hand domain [cd00051] (12-74)
  IPR002048 EF-hand domain [cd00051] (85-146)
  IPR011992 EF-hand domain pair [SSF47473] (2-146)
  IPR018247 EF-Hand 1, calcium-binding site [PS00018] (21-33)
  IPR018247 EF-Hand 1, calcium-binding site [PS00018] (57-69)
  IPR018247 EF-Hand 1, calcium-binding site [PS00018] (94-106)
  IPR050230 Calmodulin/Myosin light chain/Troponin C-like [PTHR23048] (3-143)

Solvent-accessible surface area: 37297 Å² total; per-residue (Å²): 198,61,75,142,100,38,46,30,34,6,111,85,0,12,56,38,0,9,101,102,131,78,41,18,1,37,39,80,15,0,11,76,6,0,118,43,18,62,29,81,4,57,124,76,22,2,44,29,0,3,92,80,18,3,121,84,55,96,117,17,1,54,35,78,16,1,26,72,13,0,50,90,9,39,85,0,11,78,2,2,26,1,2,14,67,0,10,104,30,0,4,80,59,45,67,37,62,0,0,8,36,10,0,51,114,3,1,88,38,30,56,49,207,30,86,14,64,69,2,19,98,4,5,78,116,37,9,120,43,45,6,19,1,54,35,127,26,0,0,46,17,10,55,73,168,77,88,115,22,61,56,39,2,120,102,0,11,57,37,0,11,112,104,131,74,42,23,0,41,26,76,21,0,12,61,8,0,140,41,22,65,30,85,18,50,163,46,16,16,45,20,0,2,107,64,12,8,128,93,59,86,103,11,0,42,37,76,12,0,38,77,12,0,34,113,6,30,88,0,10,83,2,2,18,2,2,13,66,0,5,98,35,1,1,156,114,43,86,29,63,0,31,33,73,22,0,69,102,5,1,94,40,31,66,47,202,33,77,94,75,90,2,77,77,8,5,137,103,36,1,101,61,57,59,62,0,54,37,132,43,0,0,42,27,10,77,119,80,155,108,30,55,48,34,5,65,83,0,8,44,31,0,5,120,105,117,80,39,19,1,39,36,74,25,0,6,67,2,1,137,40,13,65,29,81,13,55,150,56,28,11,62,34,1,5,121,83,14,5,118,86,54,101,137,16,1,63,41,81,13,1,29,70,11,0,45,106,10,46,65,0,10,73,2,2,26,2,2,8,56,0,11,128,29,1,8,170,45,56,26,36,22,0,7,13,15,12,0,52,112,3,4,104,34,21,53,54,196,50,82,79,74,86,2,56,74,6,2,134,108,39,22,88,45,8,12,4,0,51,41,126,29,0,0,30,8,2,69,138,75,80,107,127,40,63,54,41,0,120,80,0,11,52,27,0,8,102,105,121,78,47,20,2,37,43,78,12,0,31,72,5,0,184,42,18,64,16,86,22,56,132,76,22,3,50,40,0,18,124,78,16,8,127,86,50,78,152,14,2,49,33,77,14,2,33,77,18,0,25,125,3,12,104,2,8,90,2,1,27,2,2,15,62,0,13,77,15,0,8,124,110,56,92,32,68,0,26,34,76,22,0,79,105,2,0,86,42,13,61,48,106,33,82,86,73,88,2,67,98,12,4,121,138,24,1,127,63,49,38,54,0,51,40,96,21,0,0,38,20,12,58,74,142,89,97,30,36,0,32,7,0,0,6,1,0,2,0,0,2,44,0,47,30,26,1,108,111,98,103,36,88,78,84,168,116,86,94,96,200,91,204,137,141,78,110,128,99,263,156,47,32,1,36,5,0,0,7,1,0,2,0,0,2,43,1,46,38,42,0,109,108,88,44,24,84,72,101,147,119,158,111,89,128,93,208,128,116,82,54,2,35,1,0,0,10,2,0,2,0,0,1,43,1,56,30,33,1,119,114,35,125,38,74,81,88,68,118,37,109,134,200,112,245,145,27,39,1,18,4,0,0,0,0,0,0,0,0,0,49,2,39,35,33,2,112,114,40,89,43,78,80,95,169,81,55,110,63,198,82,91,129,115,84,89,133,96,257